Protein 1D3Y (pdb70)

Structure (mmCIF, N/CA/C/O backbone):
data_1D3Y
#
_entry.id   1D3Y
#
_cell.length_a   66.510
_cell.length_b   59.040
_cell.length_c   87.260
_cell.angle_alpha   90.00
_cell.angle_beta   94.05
_cell.angle_gamma   90.00
#
_symmetry.space_group_name_H-M   'P 1 21 1'
#
loop_
_entity.id
_entity.type
_entity.pdbx_description
1 polymer 'DNA TOPOISOMERASE VI A SUBUNIT'
2 non-polymer 'SODIUM ION'
3 non-polymer 'MAGNESIUM ION'
4 water water
#
loop_
_atom_site.group_PDB
_atom_site.id
_atom_site.type_symbol
_atom_site.label_atom_id
_atom_site.label_alt_id
_atom_site.label_comp_id
_atom_site.label_asym_id
_atom_site.label_entity_id
_atom_site.label_seq_id
_atom_site.pdbx_PDB_ins_code
_atom_site.Cartn_x
_atom_site.Cartn_y
_atom_site.Cartn_z
_atom_site.occupancy
_atom_site.B_iso_or_equiv
_atom_site.auth_seq_id
_atom_site.auth_comp_id
_atom_site.auth_asym_id
_atom_site.auth_atom_id
_atom_site.pdbx_PDB_model_num
ATOM 1 N N . GLN A 1 4 ? -20.836 29.266 13.925 1.00 39.09 72 GLN A N 1
ATOM 2 C CA . GLN A 1 4 ? -21.367 28.128 14.725 1.00 38.63 72 GLN A CA 1
ATOM 3 C C . GLN A 1 4 ? -21.762 26.954 13.839 1.00 37.08 72 GLN A C 1
ATOM 4 O O . GLN A 1 4 ? -21.412 25.813 14.143 1.00 37.26 72 GLN A O 1
ATOM 10 N N . ALA A 1 5 ? -22.433 27.221 12.725 1.00 35.02 73 ALA A N 1
ATOM 11 C CA . ALA A 1 5 ? -22.907 26.175 11.831 1.00 33.41 73 ALA A CA 1
ATOM 12 C C . ALA A 1 5 ? -21.780 25.277 11.331 1.00 32.80 73 ALA A C 1
ATOM 13 O O . ALA A 1 5 ? -21.910 24.050 11.351 1.00 31.87 73 ALA A O 1
ATOM 15 N N . LYS A 1 6 ? -20.709 25.891 10.835 1.00 31.12 74 LYS A N 1
ATOM 16 C CA . LYS A 1 6 ? -19.556 25.130 10.358 1.00 29.22 74 LYS A CA 1
ATOM 17 C C . LYS A 1 6 ? -18.875 24.403 11.514 1.00 26.88 74 LYS A C 1
ATOM 18 O O . LYS A 1 6 ? -18.563 23.220 11.412 1.00 25.86 74 LYS A O 1
ATOM 24 N N . ILE A 1 7 ? -18.665 25.083 12.634 1.00 26.15 75 ILE A N 1
ATOM 25 C CA . ILE A 1 7 ? -18.060 24.467 13.808 1.00 27.24 75 ILE A CA 1
ATOM 26 C C . ILE A 1 7 ? -18.886 23.283 14.297 1.00 27.17 75 ILE A C 1
ATOM 27 O O . ILE A 1 7 ? -18.306 22.248 14.631 1.00 27.89 75 ILE A O 1
ATOM 32 N N . PHE A 1 8 ? -20.213 23.364 14.272 1.00 25.93 76 PHE A N 1
ATOM 33 C CA . PHE A 1 8 ? -21.070 22.243 14.637 1.00 25.86 76 PHE A CA 1
ATOM 34 C C . PHE A 1 8 ? -20.920 21.081 13.666 1.00 24.14 76 PHE A C 1
ATOM 35 O O . PHE A 1 8 ? -20.854 19.916 14.085 1.00 24.59 76 PHE A O 1
ATOM 43 N N . ALA A 1 9 ? -20.812 21.341 12.366 1.00 23.85 77 ALA A N 1
ATOM 44 C CA . ALA A 1 9 ? -20.557 20.291 11.385 1.00 22.34 77 ALA A CA 1
ATOM 45 C C . ALA A 1 9 ? -19.183 19.649 11.599 1.00 21.79 77 ALA A C 1
ATOM 46 O O . ALA A 1 9 ? -19.001 18.431 11.495 1.00 20.45 77 ALA A O 1
ATOM 48 N N . GLN A 1 10 ? -18.189 20.482 11.890 1.00 20.14 78 GLN A N 1
ATOM 49 C CA . GLN A 1 10 ? -16.825 20.022 12.126 1.00 21.85 78 GLN A CA 1
ATOM 50 C C . GLN A 1 10 ? -16.715 19.177 13.389 1.00 21.03 78 GLN A C 1
ATOM 51 O O . GLN A 1 10 ? -16.080 18.123 13.392 1.00 19.39 78 GLN A O 1
ATOM 57 N N . THR A 1 11 ? -17.403 19.595 14.450 1.00 20.08 79 THR A N 1
ATOM 58 C CA . THR A 1 11 ? -17.458 18.833 15.693 1.00 19.89 79 THR A CA 1
ATOM 59 C C . THR A 1 11 ? -18.121 17.478 15.476 1.00 18.35 79 THR A C 1
ATOM 60 O O . THR A 1 11 ? -17.660 16.460 15.998 1.00 18.21 79 THR A O 1
ATOM 64 N N . THR A 1 12 ? -19.194 17.439 14.680 1.00 15.64 80 THR A N 1
ATOM 65 C CA . THR A 1 12 ? -19.836 16.161 14.369 1.00 16.67 80 THR A CA 1
ATOM 66 C C . THR A 1 12 ? -18.855 15.233 13.669 1.00 16.46 80 THR A C 1
ATOM 67 O O . THR A 1 12 ? -18.735 14.063 14.017 1.00 17.08 80 THR A O 1
ATOM 71 N N . LYS A 1 13 ? -18.150 15.735 12.658 1.00 16.37 81 LYS A N 1
ATOM 72 C CA . LYS A 1 13 ? -17.172 14.944 11.924 1.00 17.59 81 LYS A CA 1
ATOM 73 C C . LYS A 1 13 ? -16.012 14.500 12.808 1.00 16.56 81 LYS A C 1
ATOM 74 O O . LYS A 1 13 ? -15.572 13.357 12.700 1.00 15.81 81 LYS A O 1
ATOM 80 N N . MET A 1 14 ? -15.549 15.373 13.700 1.00 14.68 82 MET A N 1
ATOM 81 C CA . MET A 1 14 ? -14.439 15.022 14.581 1.00 16.01 82 MET A CA 1
ATOM 82 C C . MET A 1 14 ? -14.820 13.909 15.552 1.00 15.94 82 MET A C 1
ATOM 83 O O . MET A 1 14 ? -13.986 13.071 15.895 1.00 16.99 82 MET A O 1
ATOM 88 N N . LEU A 1 15 ? -16.070 13.897 16.007 1.00 15.43 83 LEU A N 1
ATOM 89 C CA . LEU A 1 15 ? -16.531 12.861 16.927 1.00 17.34 83 LEU A CA 1
ATOM 90 C C . LEU A 1 15 ? -16.786 11.544 16.222 1.00 17.14 83 LEU A C 1
ATOM 91 O O . LEU A 1 15 ? -16.536 10.464 16.772 1.00 16.22 83 LEU A O 1
ATOM 96 N N . GLU A 1 16 ? -17.222 11.642 14.971 1.00 17.81 84 GLU A N 1
ATOM 97 C CA . GLU A 1 16 ? -17.379 10.463 14.120 1.00 19.55 84 GLU A CA 1
ATOM 98 C C . GLU A 1 16 ? -16.005 9.829 13.910 1.00 20.03 84 GLU A C 1
ATOM 99 O O . GLU A 1 16 ? -15.837 8.615 14.033 1.00 18.69 84 GLU A O 1
ATOM 105 N N . PHE A 1 17 ? -14.997 10.669 13.669 1.00 18.21 85 PHE A N 1
ATOM 106 C CA . PHE A 1 17 ? -13.609 10.215 13.563 1.00 18.50 85 PHE A CA 1
ATOM 107 C C . PHE A 1 17 ? -13.142 9.573 14.864 1.00 16.93 85 PHE A C 1
ATOM 108 O O . PHE A 1 17 ? -12.620 8.455 14.870 1.00 17.61 85 PHE A O 1
ATOM 116 N N . ALA A 1 18 ? -13.353 10.253 15.987 1.00 17.09 86 ALA A N 1
ATOM 117 C CA . ALA A 1 18 ? -13.010 9.717 17.301 1.00 17.66 86 ALA A CA 1
ATOM 118 C C . ALA A 1 18 ? -13.622 8.344 17.536 1.00 17.16 86 ALA A C 1
ATOM 119 O O . ALA A 1 18 ? -12.936 7.409 17.951 1.00 16.95 86 ALA A O 1
ATOM 121 N N . LYS A 1 19 ? -14.923 8.190 17.291 1.00 17.30 87 LYS A N 1
ATOM 122 C CA . LYS A 1 19 ? -15.589 6.898 17.425 1.00 18.20 87 LYS A CA 1
ATOM 123 C C . LYS A 1 19 ? -14.875 5.836 16.596 1.00 18.17 87 LYS A C 1
ATOM 124 O O . LYS A 1 19 ? -14.582 4.743 17.083 1.00 18.44 87 LYS A O 1
ATOM 130 N N . GLN A 1 20 ? -14.545 6.144 15.345 1.00 17.88 88 GLN A N 1
ATOM 131 C CA . GLN A 1 20 ? -13.831 5.217 14.479 1.00 17.21 88 GLN A CA 1
ATOM 132 C C . GLN A 1 20 ? -12.435 4.888 14.989 1.00 16.75 88 GLN A C 1
ATOM 133 O O . GLN A 1 20 ? -11.986 3.744 14.850 1.00 16.73 88 GLN A O 1
ATOM 139 N N . LEU A 1 21 ? -11.712 5.859 15.541 1.00 14.82 89 LEU A N 1
ATOM 140 C CA . LEU A 1 21 ? -10.396 5.602 16.117 1.00 14.83 89 LEU A CA 1
ATOM 141 C C . LEU A 1 21 ? -10.502 4.649 17.306 1.00 16.78 89 LEU A C 1
ATOM 142 O O . LEU A 1 21 ? -9.700 3.732 17.499 1.00 15.08 89 LEU A O 1
ATOM 147 N N . LEU A 1 22 ? -11.531 4.888 18.129 1.00 18.53 90 LEU A N 1
ATOM 148 C CA . LEU A 1 22 ? -11.742 4.072 19.321 1.00 20.07 90 LEU A CA 1
ATOM 149 C C . LEU A 1 22 ? -12.178 2.663 18.940 1.00 20.46 90 LEU A C 1
ATOM 150 O O . LEU A 1 22 ? -11.617 1.698 19.467 1.00 20.30 90 LEU A O 1
ATOM 155 N N . GLU A 1 23 ? -13.034 2.529 17.936 1.00 20.17 91 GLU A N 1
ATOM 156 C CA . GLU A 1 23 ? -13.470 1.219 17.463 1.00 23.37 91 GLU A CA 1
ATOM 157 C C . GLU A 1 23 ? -12.369 0.425 16.778 1.00 23.32 91 GLU A C 1
ATOM 158 O O . GLU A 1 23 ? -12.443 -0.810 16.778 1.00 23.66 91 GLU A O 1
ATOM 164 N N . THR A 1 24 ? -11.352 1.073 16.213 1.00 20.61 92 THR A N 1
ATOM 165 C CA . THR A 1 24 ? -10.264 0.375 15.546 1.00 18.63 92 THR A CA 1
ATOM 166 C C . THR A 1 24 ? -8.978 0.379 16.365 1.00 19.76 92 THR A C 1
ATOM 167 O O . THR A 1 24 ? -7.875 0.175 15.844 1.00 19.72 92 THR A O 1
ATOM 171 N N . ASP A 1 25 ? -9.075 0.736 17.639 1.00 18.36 93 ASP A N 1
ATOM 172 C CA . ASP A 1 25 ? -7.926 0.773 18.540 1.00 20.36 93 ASP A CA 1
ATOM 173 C C . ASP A 1 25 ? -6.762 1.564 17.948 1.00 19.28 93 ASP A C 1
ATOM 174 O O . ASP A 1 25 ? -5.620 1.094 17.893 1.00 20.97 93 ASP A O 1
ATOM 179 N N . ASP A 1 26 ? -7.064 2.757 17.459 1.00 16.89 94 ASP A N 1
ATOM 180 C CA . ASP A 1 26 ? -6.098 3.597 16.768 1.00 16.44 94 ASP A CA 1
ATOM 181 C C . ASP A 1 26 ? -6.087 4.981 17.406 1.00 16.52 94 ASP A C 1
ATOM 182 O O . ASP A 1 26 ? -6.846 5.243 18.342 1.00 16.81 94 ASP A O 1
ATOM 187 N N . PHE A 1 27 ? -5.284 5.869 16.848 1.00 16.15 95 PHE A N 1
ATOM 188 C CA . PHE A 1 27 ? -5.160 7.245 17.297 1.00 13.70 95 PHE A CA 1
ATOM 189 C C . PHE A 1 27 ? -4.963 8.158 16.092 1.00 15.30 95 PHE A C 1
ATOM 190 O O . PHE A 1 27 ? -4.726 7.682 14.977 1.00 14.96 95 PHE A O 1
ATOM 198 N N . SER A 1 28 ? -4.992 9.462 16.319 1.00 14.45 96 SER A N 1
ATOM 199 C CA . SER A 1 28 ? -4.653 10.437 15.290 1.00 14.05 96 SER A CA 1
ATOM 200 C C . SER A 1 28 ? -3.841 11.553 15.951 1.00 13.87 96 SER A C 1
ATOM 201 O O . SER A 1 28 ? -4.296 12.041 16.992 1.00 14.31 96 SER A O 1
ATOM 204 N N . THR A 1 29 ? -2.670 11.904 15.419 1.00 13.33 97 THR A N 1
ATOM 205 C CA . THR A 1 29 ? -1.969 13.051 16.008 1.00 14.18 97 THR A CA 1
ATOM 206 C C . THR A 1 29 ? -2.752 14.308 15.615 1.00 14.50 97 THR A C 1
ATOM 207 O O . THR A 1 29 ? -3.627 14.248 14.749 1.00 13.64 97 THR A O 1
ATOM 211 N N . LEU A 1 30 ? -2.441 15.461 16.191 1.00 13.83 98 LEU A N 1
ATOM 212 C CA . LEU A 1 30 ? -3.107 16.708 15.819 1.00 15.28 98 LEU A CA 1
ATOM 213 C C . LEU A 1 30 ? -2.979 17.029 14.334 1.00 13.86 98 LEU A C 1
ATOM 214 O O . LEU A 1 30 ? -3.957 17.441 13.708 1.00 13.59 98 LEU A O 1
ATOM 219 N N . ARG A 1 31 ? -1.790 16.875 13.749 1.00 13.83 99 ARG A N 1
ATOM 220 C CA . ARG A 1 31 ? -1.604 17.165 12.332 1.00 14.31 99 ARG A CA 1
ATOM 221 C C . ARG A 1 31 ? -2.360 16.137 11.489 1.00 14.75 99 ARG A C 1
ATOM 222 O O . ARG A 1 31 ? -2.964 16.486 10.477 1.00 15.02 99 ARG A O 1
ATOM 230 N N . GLU A 1 32 ? -2.370 14.879 11.937 1.00 13.83 100 GLU A N 1
ATOM 231 C CA . GLU A 1 32 ? -3.127 13.851 11.227 1.00 14.13 100 GLU A CA 1
ATOM 232 C C . GLU A 1 32 ? -4.606 14.217 11.177 1.00 13.52 100 GLU A C 1
ATOM 233 O O . GLU A 1 32 ? -5.232 14.126 10.118 1.00 14.17 100 GLU A O 1
ATOM 239 N N . ALA A 1 33 ? -5.164 14.683 12.285 1.00 13.36 101 ALA A N 1
ATOM 240 C CA . ALA A 1 33 ? -6.563 15.095 12.347 1.00 14.35 101 ALA A CA 1
ATOM 241 C C . ALA A 1 33 ? -6.863 16.209 11.346 1.00 14.08 101 ALA A C 1
ATOM 242 O O . ALA A 1 33 ? -7.797 16.126 10.554 1.00 15.27 101 ALA A O 1
ATOM 244 N N . TYR A 1 34 ? -6.030 17.242 11.340 1.00 14.59 102 TYR A N 1
ATOM 245 C CA . TYR A 1 34 ? -6.166 18.339 10.384 1.00 14.82 102 TYR A CA 1
ATOM 246 C C . TYR A 1 34 ? -6.177 17.874 8.937 1.00 13.67 102 TYR A C 1
ATOM 247 O O . TYR A 1 34 ? -6.981 18.354 8.123 1.00 14.10 102 TYR A O 1
ATOM 256 N N . TYR A 1 35 ? -5.237 17.007 8.554 1.00 13.45 103 TYR A N 1
ATOM 257 C CA . TYR A 1 35 ? -5.138 16.555 7.167 1.00 13.97 103 TYR A CA 1
ATOM 258 C C . TYR A 1 35 ? -6.228 15.577 6.772 1.00 15.85 103 TYR A C 1
ATOM 259 O O . TYR A 1 35 ? -6.742 15.606 5.641 1.00 15.48 103 TYR A O 1
ATOM 268 N N . VAL A 1 36 ? -6.693 14.762 7.719 1.00 15.03 104 VAL A N 1
ATOM 269 C CA . VAL A 1 36 ? -7.867 13.926 7.478 1.00 15.91 104 VAL A CA 1
ATOM 270 C C . VAL A 1 36 ? -9.065 14.825 7.174 1.00 16.52 104 VAL A C 1
ATOM 271 O O . VAL A 1 36 ? -9.867 14.518 6.287 1.00 16.04 104 VAL A O 1
ATOM 275 N N . SER A 1 37 ? -9.173 15.975 7.843 1.00 14.86 105 SER A N 1
ATOM 276 C CA . SER A 1 37 ? -10.289 16.890 7.631 1.00 16.74 105 SER A CA 1
ATOM 277 C C . SER A 1 37 ? -10.354 17.508 6.242 1.00 17.11 105 SER A C 1
ATOM 278 O O . SER A 1 37 ? -11.456 17.920 5.853 1.00 16.33 105 SER A O 1
ATOM 281 N N . LYS A 1 38 ? -9.311 17.438 5.416 1.00 17.72 106 LYS A N 1
ATOM 282 C CA . LYS A 1 38 ? -9.329 17.941 4.052 1.00 20.06 106 LYS A CA 1
ATOM 283 C C . LYS A 1 38 ? -10.251 17.125 3.145 1.00 21.02 106 LYS A C 1
ATOM 284 O O . LYS A 1 38 ? -10.589 17.567 2.047 1.00 21.58 106 LYS A O 1
ATOM 290 N N . ASN A 1 39 ? -10.720 15.972 3.592 1.00 19.60 107 ASN A N 1
ATOM 291 C CA . ASN A 1 39 ? -11.751 15.197 2.941 1.00 22.05 107 ASN A CA 1
ATOM 292 C C . ASN A 1 39 ? -13.165 15.603 3.347 1.00 22.10 107 ASN A C 1
ATOM 293 O O . ASN A 1 39 ? -14.107 14.930 2.923 1.00 23.03 107 ASN A O 1
ATOM 298 N N . TRP A 1 40 ? -13.345 16.581 4.230 1.00 21.46 108 TRP A N 1
ATOM 299 C CA . TRP A 1 40 ? -14.678 16.865 4.759 1.00 25.06 108 TRP A CA 1
ATOM 300 C C . TRP A 1 40 ? -15.473 17.920 4.008 1.00 25.15 108 TRP A C 1
ATOM 301 O O . TRP A 1 40 ? -16.440 18.459 4.555 1.00 24.37 108 TRP A O 1
ATOM 312 N N . GLY A 1 41 ? -15.146 18.164 2.743 1.00 26.34 109 GLY A N 1
ATOM 313 C CA . GLY A 1 41 ? -15.910 19.103 1.926 1.00 27.46 109 GLY A CA 1
ATOM 314 C C . GLY A 1 41 ? -15.950 20.464 2.606 1.00 28.73 109 GLY A C 1
ATOM 315 O O . GLY A 1 41 ? -14.910 21.012 2.975 1.00 29.11 109 GLY A O 1
ATOM 316 N N . GLU A 1 42 ? -17.156 20.955 2.878 1.00 29.12 110 GLU A N 1
ATOM 317 C CA . GLU A 1 42 ? -17.338 22.263 3.486 1.00 30.21 110 GLU A CA 1
ATOM 318 C C . GLU A 1 42 ? -16.977 22.338 4.957 1.00 29.07 110 GLU A C 1
ATOM 319 O O . GLU A 1 42 ? -16.787 23.442 5.477 1.00 30.73 110 GLU A O 1
ATOM 325 N N . ALA A 1 43 ? -16.820 21.208 5.632 1.00 27.32 111 ALA A N 1
ATOM 326 C CA . ALA A 1 43 ? -16.406 21.159 7.021 1.00 25.18 111 ALA A CA 1
ATOM 327 C C . ALA A 1 43 ? -14.904 20.943 7.199 1.00 24.66 111 ALA A C 1
ATOM 328 O O . ALA A 1 43 ? -14.460 20.655 8.315 1.00 22.67 111 ALA A O 1
ATOM 330 N N . ARG A 1 44 ? -14.101 21.087 6.142 1.00 23.63 112 ARG A N 1
ATOM 331 C CA . ARG A 1 44 ? -12.656 20.906 6.305 1.00 23.80 112 ARG A CA 1
ATOM 332 C C . ARG A 1 44 ? -12.098 22.053 7.142 1.00 22.27 112 ARG A C 1
ATOM 333 O O . ARG A 1 44 ? -12.690 23.138 7.157 1.00 20.58 112 ARG A O 1
ATOM 341 N N . PHE A 1 45 ? -11.021 21.808 7.888 1.00 19.65 113 PHE A N 1
ATOM 342 C CA . PHE A 1 45 ? -10.463 22.909 8.675 1.00 21.08 113 PHE A CA 1
ATOM 343 C C . PHE A 1 45 ? -9.674 23.847 7.766 1.00 22.06 113 PHE A C 1
ATOM 344 O O . PHE A 1 45 ? -9.046 23.393 6.814 1.00 20.87 113 PHE A O 1
ATOM 352 N N . ASP A 1 46 ? -9.755 25.148 8.044 1.00 22.09 114 ASP A N 1
ATOM 353 C CA . ASP A 1 46 ? -9.036 26.134 7.244 1.00 23.08 114 ASP A CA 1
ATOM 354 C C . ASP A 1 46 ? -7.536 26.084 7.545 1.00 22.66 114 ASP A C 1
ATOM 355 O O . ASP A 1 46 ? -6.728 26.404 6.675 1.00 21.36 114 ASP A O 1
ATOM 360 N N . ASP A 1 47 ? -7.174 25.808 8.795 1.00 20.53 115 ASP A N 1
ATOM 361 C CA . ASP A 1 47 ? -5.769 25.741 9.194 1.00 19.68 115 ASP A CA 1
ATOM 362 C C . ASP A 1 47 ? -5.607 24.872 10.441 1.00 18.05 115 ASP A C 1
ATOM 363 O O . ASP A 1 47 ? -6.596 24.419 11.018 1.00 15.20 115 ASP A O 1
ATOM 368 N N . GLN A 1 48 ? -4.363 24.546 10.783 1.00 17.85 116 GLN A N 1
ATOM 369 C CA . GLN A 1 48 ? -4.061 23.652 11.889 1.00 18.22 116 GLN A CA 1
ATOM 370 C C . GLN A 1 48 ? -4.654 24.142 13.206 1.00 19.62 116 GLN A C 1
ATOM 371 O O . GLN A 1 48 ? -5.197 23.345 13.979 1.00 17.08 116 GLN A O 1
ATOM 377 N N . GLN A 1 49 ? -4.535 25.448 13.454 1.00 19.26 117 GLN A N 1
ATOM 378 C CA . GLN A 1 49 ? -5.088 26.032 14.671 1.00 19.85 117 GLN A CA 1
ATOM 379 C C . GLN A 1 49 ? -6.589 25.804 14.769 1.00 19.04 117 GLN A C 1
ATOM 380 O O . GLN A 1 49 ? -7.074 25.506 15.867 1.00 18.62 117 GLN A O 1
ATOM 386 N N . ALA A 1 50 ? -7.339 25.905 13.672 1.00 18.73 118 ALA A N 1
ATOM 387 C CA . ALA A 1 50 ? -8.780 25.680 13.723 1.00 19.61 118 ALA A CA 1
ATOM 388 C C . ALA A 1 50 ? -9.120 24.254 14.149 1.00 21.08 118 ALA A C 1
ATOM 389 O O . ALA A 1 50 ? -10.099 24.038 14.871 1.00 19.44 118 ALA A O 1
ATOM 391 N N . SER A 1 51 ? -8.370 23.291 13.611 1.00 19.67 119 SER A N 1
ATOM 392 C CA . SER A 1 51 ? -8.546 21.883 13.939 1.00 18.16 119 SER A CA 1
ATOM 393 C C . SER A 1 51 ? -8.213 21.654 15.410 1.00 18.85 119 SER A C 1
ATOM 394 O O . SER A 1 51 ? -9.010 21.064 16.142 1.00 18.15 119 SER A O 1
ATOM 397 N N . ASN A 1 52 ? -7.078 22.186 15.864 1.00 18.69 120 ASN A N 1
ATOM 398 C CA . ASN A 1 52 ? -6.671 22.070 17.261 1.00 19.67 120 ASN A CA 1
ATOM 399 C C . ASN A 1 52 ? -7.735 22.646 18.198 1.00 20.84 120 ASN A C 1
ATOM 400 O O . ASN A 1 52 ? -8.133 22.012 19.183 1.00 21.07 120 ASN A O 1
ATOM 405 N N . ASN A 1 53 ? -8.302 23.793 17.851 1.00 20.64 121 ASN A N 1
ATOM 406 C CA . ASN A 1 53 ? -9.338 24.439 18.654 1.00 22.00 121 ASN A CA 1
ATOM 407 C C . ASN A 1 53 ? -10.571 23.575 18.878 1.00 21.35 121 ASN A C 1
ATOM 408 O O . ASN A 1 53 ? -11.129 23.554 19.989 1.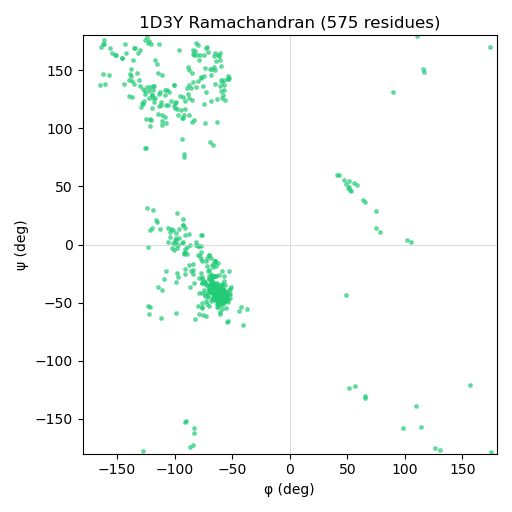00 21.12 121 ASN A O 1
ATOM 413 N N . VAL A 1 54 ? -10.999 22.814 17.873 1.00 20.27 122 VAL A N 1
ATOM 414 C CA . VAL A 1 54 ? -12.139 21.910 18.031 1.00 19.37 122 VAL A CA 1
ATOM 415 C C . VAL A 1 54 ? -11.769 20.772 18.972 1.00 19.82 122 VAL A C 1
ATOM 416 O O . VAL A 1 54 ? -12.602 20.346 19.772 1.00 19.32 122 VAL A O 1
ATOM 420 N N . ILE A 1 55 ? -10.552 20.242 18.855 1.00 18.65 123 ILE A N 1
ATOM 421 C CA . ILE A 1 55 ? -10.113 19.166 19.748 1.00 17.88 123 ILE A CA 1
ATOM 422 C C . ILE A 1 55 ? -10.055 19.660 21.187 1.00 17.87 123 ILE A C 1
ATOM 423 O O . ILE A 1 55 ? -10.597 19.031 22.099 1.00 17.26 123 ILE A O 1
ATOM 428 N N . GLU A 1 56 ? -9.453 20.818 21.426 1.00 18.24 124 GLU A N 1
ATOM 429 C CA . GLU A 1 56 ? -9.405 21.405 22.762 1.00 20.77 124 GLU A CA 1
ATOM 430 C C . GLU A 1 56 ? -10.795 21.635 23.351 1.00 20.03 124 GLU A C 1
ATOM 431 O O . GLU A 1 56 ? -11.031 21.433 24.545 1.00 20.08 124 GLU A O 1
ATOM 437 N N . ASP A 1 57 ? -11.709 22.145 22.533 1.00 19.48 125 ASP A N 1
ATOM 438 C CA . ASP A 1 57 ? -13.073 22.443 22.952 1.00 19.82 125 ASP A CA 1
ATOM 439 C C . ASP A 1 57 ? -13.862 21.181 23.272 1.00 19.57 125 ASP A C 1
ATOM 440 O O . ASP A 1 57 ? -14.641 21.152 24.227 1.00 19.60 125 ASP A O 1
ATOM 445 N N . LEU A 1 58 ? -13.667 20.128 22.485 1.00 18.07 126 LEU A N 1
ATOM 446 C CA . LEU A 1 58 ? -14.277 18.832 22.753 1.00 17.80 126 LEU A CA 1
ATOM 447 C C . LEU A 1 58 ? -13.808 18.290 24.102 1.00 17.52 126 LEU A C 1
ATOM 448 O O . LEU A 1 58 ? -14.602 17.830 24.919 1.00 15.28 126 LEU A O 1
ATOM 453 N N . GLU A 1 59 ? -12.493 18.345 24.338 1.00 17.02 127 GLU A N 1
ATOM 454 C CA . GLU A 1 59 ? -11.927 17.935 25.615 1.00 18.08 127 GLU A CA 1
ATOM 455 C C . GLU A 1 59 ? -12.563 18.687 26.785 1.00 19.07 127 GLU A C 1
ATOM 456 O O . GLU A 1 59 ? -12.930 18.084 27.796 1.00 18.22 127 GLU A O 1
ATOM 462 N N . ALA A 1 60 ? -12.654 20.010 26.679 1.00 18.48 128 ALA A N 1
ATOM 463 C CA . ALA A 1 60 ? -13.230 20.823 27.744 1.00 19.65 128 ALA A CA 1
ATOM 464 C C . ALA A 1 60 ? -14.739 20.661 27.882 1.00 19.37 128 ALA A C 1
ATOM 465 O O . ALA A 1 60 ? -15.240 20.605 29.005 1.00 20.63 128 ALA A O 1
ATOM 467 N N . ALA A 1 61 ? -15.483 20.641 26.786 1.00 19.31 129 ALA A N 1
ATOM 468 C CA . ALA A 1 61 ? -16.938 20.537 26.846 1.00 19.32 129 ALA A CA 1
ATOM 469 C C . ALA A 1 61 ? -17.382 19.192 27.411 1.00 18.69 129 ALA A C 1
ATOM 470 O O . ALA A 1 61 ? -18.280 19.133 28.251 1.00 17.98 129 ALA A O 1
ATOM 472 N N . LEU A 1 62 ? -16.758 18.109 26.967 1.00 19.54 130 LEU A N 1
ATOM 473 C CA . LEU A 1 62 ? -17.098 16.765 27.394 1.00 19.60 130 LEU A CA 1
ATOM 474 C C . LEU A 1 62 ? -16.421 16.372 28.703 1.00 20.40 130 LEU A C 1
ATOM 475 O O . LEU A 1 62 ? -16.757 15.320 29.246 1.00 21.69 130 LEU A O 1
ATOM 480 N N . GLY A 1 63 ? -15.390 17.093 29.123 1.00 20.03 131 GLY A N 1
ATOM 481 C CA . GLY A 1 63 ? -14.627 16.764 30.313 1.00 21.91 131 GLY A CA 1
ATOM 482 C C . GLY A 1 63 ? -13.866 15.447 30.193 1.00 23.42 131 GLY A C 1
ATOM 483 O O . GLY A 1 63 ? -13.761 14.668 31.144 1.00 21.46 131 GLY A O 1
ATOM 484 N N . VAL A 1 64 ? -13.356 15.155 29.002 1.00 23.19 132 VAL A N 1
ATOM 485 C CA . VAL A 1 64 ? -12.619 13.942 28.688 1.00 23.92 132 VAL A CA 1
ATOM 486 C C . VAL A 1 64 ? -11.271 14.323 28.076 1.00 22.89 132 VAL A C 1
ATOM 487 O O . VAL A 1 64 ? -11.238 15.146 27.155 1.00 22.29 132 VAL A O 1
ATOM 491 N N . LEU A 1 65 ? -10.176 13.727 28.544 1.00 22.69 133 LEU A N 1
ATOM 492 C CA . LEU A 1 65 ? -8.878 14.073 27.961 1.00 20.69 133 LEU A CA 1
ATOM 493 C C . LEU A 1 65 ? -8.883 13.830 26.457 1.00 18.49 133 LEU A C 1
ATOM 494 O O . LEU A 1 65 ? -9.410 12.838 25.977 1.00 16.52 133 LEU A O 1
ATOM 499 N N . ARG A 1 66 ? -8.237 14.703 25.714 1.00 17.40 134 ARG A N 1
ATOM 500 C CA . ARG A 1 66 ? -7.941 14.610 24.298 1.00 18.32 134 ARG A CA 1
ATOM 501 C C . ARG A 1 66 ? -7.607 13.203 23.820 1.00 18.07 134 ARG A C 1
ATOM 502 O O . ARG A 1 66 ? -8.149 12.627 22.879 1.00 17.12 134 ARG A O 1
ATOM 510 N N . GLU A 1 67 ? -6.598 12.629 24.489 1.00 16.38 135 GLU A N 1
ATOM 511 C CA . GLU A 1 67 ? -6.054 11.326 24.167 1.00 17.82 135 GLU A CA 1
ATOM 512 C C . GLU A 1 67 ? -7.050 10.202 24.383 1.00 18.31 135 GLU A C 1
ATOM 513 O O . GLU A 1 67 ? -7.031 9.215 23.645 1.00 17.96 135 GLU A O 1
ATOM 519 N N . HIS A 1 68 ? -8.004 10.390 25.296 1.00 18.23 136 HIS A N 1
ATOM 520 C CA . HIS A 1 68 ? -9.062 9.412 25.505 1.00 19.58 136 HIS A CA 1
ATOM 521 C C . HIS A 1 68 ? -10.118 9.468 24.413 1.00 18.84 136 HIS A C 1
ATOM 522 O O . HIS A 1 68 ? -10.875 8.514 24.227 1.00 17.90 136 HIS A O 1
ATOM 529 N N . LEU A 1 69 ? -10.138 10.522 23.597 1.00 19.34 137 LEU A N 1
ATOM 530 C CA . LEU A 1 69 ? -10.961 10.568 22.388 1.00 18.59 137 LEU A CA 1
ATOM 531 C C . LEU A 1 69 ? -10.159 10.062 21.190 1.00 20.14 137 LEU A C 1
ATOM 532 O O . LEU A 1 69 ? -10.674 9.930 20.074 1.00 20.88 137 LEU A O 1
ATOM 537 N N . GLY A 1 70 ? -8.862 9.833 21.406 1.00 17.95 138 GLY A N 1
ATOM 538 C CA . GLY A 1 70 ? -7.980 9.330 20.375 1.00 18.03 138 GLY A CA 1
ATOM 539 C C . GLY A 1 70 ? -7.084 10.369 19.721 1.00 16.86 138 GLY A C 1
ATOM 540 O O . GLY A 1 70 ? -6.318 10.007 18.831 1.00 16.13 138 GLY A O 1
ATOM 541 N N . PHE A 1 71 ? -7.101 11.612 20.169 1.00 16.20 139 PHE A N 1
ATOM 542 C CA . PHE A 1 71 ? -6.285 12.682 19.614 1.00 15.15 139 PHE A CA 1
ATOM 543 C C . PHE A 1 71 ? -5.016 12.901 20.429 1.00 16.27 139 PHE A C 1
ATOM 544 O O . PHE A 1 71 ? -5.088 13.144 21.634 1.00 15.67 139 PHE A O 1
ATOM 552 N N . ILE A 1 72 ? -3.855 12.669 19.820 1.00 14.67 140 ILE A N 1
ATOM 553 C CA . ILE A 1 72 ? -2.601 12.705 20.578 1.00 15.31 140 ILE A CA 1
ATOM 554 C C . ILE A 1 72 ? -1.679 13.825 20.127 1.00 13.68 140 ILE A C 1
ATOM 555 O O . ILE A 1 72 ? -1.714 14.289 18.993 1.00 14.57 140 ILE A O 1
ATOM 560 N N . PRO A 1 73 ? -0.799 14.271 21.022 1.00 15.10 141 PRO A N 1
ATOM 561 C CA . PRO A 1 73 ? 0.133 15.340 20.743 1.00 16.50 141 PRO A CA 1
ATOM 562 C C . PRO A 1 73 ? 1.146 15.003 19.660 1.00 15.80 141 PRO A C 1
ATOM 563 O O . PRO A 1 73 ? 1.448 13.840 19.394 1.00 16.23 141 PRO A O 1
ATOM 567 N N . GLU A 1 74 ? 1.705 16.038 19.046 1.00 15.77 142 GLU A N 1
ATOM 568 C CA . GLU A 1 74 ? 2.786 15.885 18.075 1.00 17.50 142 GLU A CA 1
ATOM 569 C C . GLU A 1 74 ? 4.128 15.659 18.781 1.00 19.37 142 GLU A C 1
ATOM 570 O O . GLU A 1 74 ? 4.989 14.915 18.282 1.00 21.49 142 GLU A O 1
ATOM 576 N N . GLU A 1 75 ? 4.299 16.171 19.992 1.00 17.25 143 GLU A N 1
ATOM 577 C CA . GLU A 1 75 ? 5.539 15.981 20.741 1.00 18.40 143 GLU A CA 1
ATOM 578 C C . GLU A 1 75 ? 5.592 14.666 21.504 1.00 18.45 143 GLU A C 1
ATOM 579 O O . GLU A 1 75 ? 4.589 14.232 22.081 1.00 17.66 143 GLU A O 1
ATOM 585 N N . ASP A 1 76 ? 6.756 14.016 21.499 1.00 18.37 144 ASP A N 1
ATOM 586 C CA . ASP A 1 76 ? 6.933 12.806 22.304 1.00 18.72 144 ASP A CA 1
ATOM 587 C C . ASP A 1 76 ? 7.243 13.254 23.738 1.00 17.72 144 ASP A C 1
ATOM 588 O O . ASP A 1 76 ? 7.381 14.451 23.994 1.00 17.85 144 ASP A O 1
ATOM 593 N N . GLY A 1 77 ? 7.308 12.294 24.641 1.00 16.92 145 GLY A N 1
ATOM 594 C CA . GLY A 1 77 ? 7.625 12.582 26.030 1.00 18.25 145 GLY A CA 1
ATOM 595 C C . GLY A 1 77 ? 9.153 12.585 26.181 1.00 17.71 145 GLY A C 1
ATOM 596 O O . GLY A 1 77 ? 9.893 12.447 25.213 1.00 17.43 145 GLY A O 1
ATOM 597 N N . SER A 1 78 ? 9.585 12.711 27.425 1.00 17.80 146 SER A N 1
ATOM 598 C CA . SER A 1 78 ? 11.007 12.765 27.761 1.00 16.56 146 SER A CA 1
ATOM 599 C C . SER A 1 78 ? 11.582 11.385 28.040 1.00 15.75 146 SER A C 1
ATOM 600 O O . SER A 1 78 ? 11.143 10.399 27.440 1.00 15.78 146 SER A O 1
ATOM 603 N N . SER A 1 79 ? 12.612 11.289 28.868 1.00 14.57 147 SER A N 1
ATOM 604 C CA . SER A 1 79 ? 13.257 10.013 29.161 1.00 15.02 147 SER A CA 1
ATOM 605 C C . SER A 1 79 ? 13.070 9.610 30.618 1.00 14.73 147 SER A C 1
ATOM 606 O O . SER A 1 79 ? 12.883 10.433 31.510 1.00 13.35 147 SER A O 1
ATOM 609 N N . VAL A 1 80 ? 12.991 8.297 30.848 1.00 14.44 148 VAL A N 1
ATOM 610 C CA . VAL A 1 80 ? 12.730 7.731 32.154 1.00 15.29 148 VAL A CA 1
ATOM 611 C C . VAL A 1 80 ? 13.650 6.540 32.409 1.00 14.24 148 VAL A C 1
ATOM 612 O O . VAL A 1 80 ? 13.861 5.701 31.531 1.00 14.67 148 VAL A O 1
ATOM 616 N N . VAL A 1 81 ? 14.120 6.442 33.642 1.00 13.61 149 VAL A N 1
ATOM 617 C CA . VAL A 1 81 ? 14.850 5.306 34.156 1.00 13.58 149 VAL A CA 1
ATOM 618 C C . VAL A 1 81 ? 14.458 5.151 35.636 1.00 14.69 149 VAL A C 1
ATOM 619 O O . VAL A 1 81 ? 14.016 6.129 36.245 1.00 13.81 149 VAL A O 1
ATOM 623 N N . GLY A 1 82 ? 14.693 3.966 36.187 1.00 15.57 150 GLY A N 1
ATOM 624 C CA . GLY A 1 82 ? 14.464 3.768 37.620 1.00 16.51 150 GLY A CA 1
ATOM 625 C C . GLY A 1 82 ? 13.624 2.524 37.873 1.00 16.87 150 GLY A C 1
ATOM 626 O O . GLY A 1 82 ? 13.236 1.835 36.930 1.00 16.28 150 GLY A O 1
ATOM 627 N N . PRO A 1 83 ? 13.284 2.276 39.131 1.00 17.03 151 PRO A N 1
ATOM 628 C CA . PRO A 1 83 ? 12.468 1.150 39.534 1.00 18.04 151 PRO A CA 1
ATOM 629 C C . PRO A 1 83 ? 11.040 1.261 39.017 1.00 18.26 151 PRO A C 1
ATOM 630 O O . PRO A 1 83 ? 10.142 1.776 39.685 1.00 18.21 151 PRO A O 1
ATOM 634 N N . LEU A 1 84 ? 10.826 0.805 37.792 1.00 17.86 152 LEU A N 1
ATOM 635 C CA . LEU A 1 84 ? 9.535 0.887 37.126 1.00 18.26 152 LEU A CA 1
ATOM 636 C C . LEU A 1 84 ? 9.492 -0.119 35.976 1.00 18.37 152 LEU A C 1
ATOM 637 O O . LEU A 1 84 ? 10.469 -0.250 35.240 1.00 17.93 152 LEU A O 1
ATOM 642 N N . LYS A 1 85 ? 8.361 -0.791 35.839 1.00 19.01 153 LYS A N 1
ATOM 643 C CA . LYS A 1 85 ? 8.162 -1.700 34.709 1.00 19.68 153 LYS A CA 1
ATOM 644 C C . LYS A 1 85 ? 6.991 -1.154 33.891 1.00 18.36 153 LYS A C 1
ATOM 645 O O . LYS A 1 85 ? 5.955 -0.859 34.489 1.00 19.06 153 LYS A O 1
ATOM 651 N N . ILE A 1 86 ? 7.198 -0.958 32.604 1.00 17.55 154 ILE A N 1
ATOM 652 C CA . ILE A 1 86 ? 6.134 -0.495 31.719 1.00 18.91 154 ILE A CA 1
ATOM 653 C C . ILE A 1 86 ? 5.608 -1.711 30.969 1.00 20.29 154 ILE A C 1
ATOM 654 O O . ILE A 1 86 ? 6.384 -2.465 30.374 1.00 21.69 154 ILE A O 1
ATOM 659 N N . ILE A 1 87 ? 4.322 -2.012 31.152 1.00 20.22 155 ILE A N 1
ATOM 660 C CA . ILE A 1 87 ? 3.756 -3.247 30.618 1.00 20.13 155 ILE A CA 1
ATOM 661 C C . ILE A 1 87 ? 2.652 -2.994 29.598 1.00 19.94 155 ILE A C 1
ATOM 662 O O . ILE A 1 87 ? 1.780 -2.141 29.780 1.00 19.01 155 ILE A O 1
ATOM 667 N N . GLU A 1 88 ? 2.693 -3.759 28.506 1.00 20.07 156 GLU A N 1
ATOM 668 C CA . GLU A 1 88 ? 1.680 -3.661 27.466 1.00 22.79 156 GLU A CA 1
ATOM 669 C C . GLU A 1 88 ? 1.225 -5.053 27.020 1.00 25.38 156 GLU A C 1
ATOM 670 O O . GLU A 1 88 ? 2.036 -5.967 26.880 1.00 22.68 156 GLU A O 1
ATOM 676 N N . GLU A 1 89 ? -0.080 -5.198 26.830 1.00 28.53 157 GLU A N 1
ATOM 677 C CA . GLU A 1 89 ? -0.639 -6.455 26.340 1.00 34.18 157 GLU A CA 1
ATOM 678 C C . GLU A 1 89 ? -0.766 -6.343 24.823 1.00 36.41 157 GLU A C 1
ATOM 679 O O . GLU A 1 89 ? -1.416 -5.414 24.336 1.00 37.21 157 GLU A O 1
ATOM 685 N N . THR A 1 90 ? -0.020 -7.173 24.100 1.00 37.48 158 THR A N 1
ATOM 686 C CA . THR A 1 90 ? -0.009 -7.124 22.645 1.00 39.80 158 THR A CA 1
ATOM 687 C C . THR A 1 90 ? -0.449 -8.455 22.040 1.00 41.19 158 THR A C 1
ATOM 688 O O . THR A 1 90 ? -0.441 -9.489 22.708 1.00 40.06 158 THR A O 1
ATOM 692 N N . PRO A 1 91 ? -0.629 -8.489 20.721 1.00 43.09 159 PRO A N 1
ATOM 693 C CA . PRO A 1 91 ? -0.960 -9.691 19.985 1.00 44.86 159 PRO A CA 1
ATOM 694 C C . PRO A 1 91 ? 0.053 -10.815 20.125 1.00 46.75 159 PRO A C 1
ATOM 695 O O . PRO A 1 91 ? -0.298 -11.998 20.156 1.00 46.62 159 PRO A O 1
ATOM 699 N N . GLU A 1 92 ? 1.335 -10.472 20.232 1.00 48.51 160 GLU A N 1
ATOM 700 C CA . GLU A 1 92 ? 2.410 -11.432 20.396 1.00 50.03 160 GLU A CA 1
ATOM 701 C C . GLU A 1 92 ? 2.739 -11.729 21.856 1.00 49.57 160 GLU A C 1
ATOM 702 O O . GLU A 1 92 ? 3.792 -12.316 22.133 1.00 50.63 160 GLU A O 1
ATOM 708 N N . GLY A 1 93 ? 1.877 -11.345 22.790 1.00 47.43 161 GLY A N 1
ATOM 709 C CA . GLY A 1 93 ? 2.095 -11.622 24.199 1.00 44.89 161 GLY A CA 1
ATOM 710 C C . GLY A 1 93 ? 2.396 -10.359 24.998 1.00 42.58 161 GLY A C 1
ATOM 711 O O . GLY A 1 93 ? 2.452 -9.255 24.460 1.00 42.54 161 GLY A O 1
ATOM 712 N N . GLU A 1 94 ? 2.592 -10.538 26.299 1.00 39.57 162 GLU A N 1
ATOM 713 C CA . GLU A 1 94 ? 2.891 -9.426 27.190 1.00 36.26 162 GLU A CA 1
ATOM 714 C C . GLU A 1 94 ? 4.306 -8.887 26.996 1.00 32.90 162 GLU A C 1
ATOM 715 O O . GLU A 1 94 ? 5.288 -9.626 26.992 1.00 31.27 162 GLU A O 1
ATOM 721 N N . LEU A 1 95 ? 4.402 -7.571 26.866 1.00 29.76 163 LEU A N 1
ATOM 722 C CA . LEU A 1 95 ? 5.688 -6.891 26.735 1.00 26.63 163 LEU A CA 1
ATOM 723 C C . LEU A 1 95 ? 6.014 -6.206 28.060 1.00 24.10 163 LEU A C 1
ATOM 724 O O . LEU A 1 95 ? 5.158 -5.515 28.609 1.00 21.67 163 LEU A O 1
ATOM 729 N N . VAL A 1 96 ? 7.224 -6.394 28.570 1.00 22.94 164 VAL A N 1
ATOM 730 C CA . VAL A 1 96 ? 7.641 -5.733 29.808 1.00 22.10 164 VAL A CA 1
ATOM 731 C C . VAL A 1 96 ? 8.898 -4.913 29.526 1.00 20.07 164 VAL A C 1
ATOM 732 O O . VAL A 1 96 ? 9.852 -5.442 28.957 1.00 19.72 164 VAL A O 1
ATOM 736 N N . VAL A 1 97 ? 8.878 -3.629 29.851 1.00 19.05 165 VAL A N 1
ATOM 737 C CA . VAL A 1 97 ? 10.079 -2.804 29.735 1.00 18.28 165 VAL A CA 1
ATOM 738 C C . VAL A 1 97 ? 10.506 -2.468 31.171 1.00 17.36 165 VAL A C 1
ATOM 739 O O . VAL A 1 97 ? 9.769 -1.782 31.881 1.00 16.46 165 VAL A O 1
ATOM 743 N N . ASP A 1 98 ? 11.631 -3.027 31.577 1.00 16.15 166 ASP A N 1
ATOM 744 C CA . ASP A 1 98 ? 12.128 -2.819 32.938 1.00 16.86 166 ASP A CA 1
ATOM 745 C C . ASP A 1 98 ? 13.061 -1.623 32.937 1.00 14.94 166 ASP A C 1
ATOM 746 O O . ASP A 1 98 ? 14.173 -1.729 32.425 1.00 16.03 166 ASP A O 1
ATOM 751 N N . CYS A 1 99 ? 12.681 -0.510 33.557 1.00 15.64 167 CYS A N 1
ATOM 752 C CA . CYS A 1 99 ? 13.491 0.704 33.500 1.00 16.58 167 CYS A CA 1
ATOM 753 C C . CYS A 1 99 ? 14.716 0.731 34.402 1.00 17.65 167 CYS A C 1
ATOM 754 O O . CYS A 1 99 ? 15.443 1.738 34.415 1.00 16.70 167 CYS A O 1
ATOM 757 N N . THR A 1 100 ? 15.069 -0.380 35.038 1.00 16.31 168 THR A N 1
ATOM 758 C CA . THR A 1 100 ? 16.320 -0.546 35.738 1.00 17.28 168 THR A CA 1
ATOM 759 C C . THR A 1 100 ? 17.325 -1.281 34.842 1.00 17.42 168 THR A C 1
ATOM 760 O O . THR A 1 100 ? 18.456 -1.505 35.271 1.00 18.44 168 THR A O 1
ATOM 764 N N . LYS A 1 101 ? 16.928 -1.694 33.636 1.00 16.61 169 LYS A N 1
ATOM 765 C CA . LYS A 1 101 ? 17.825 -2.471 32.787 1.00 18.18 169 LYS A CA 1
ATOM 766 C C . LYS A 1 101 ? 18.151 -1.798 31.459 1.00 17.72 169 LYS A C 1
ATOM 767 O O . LYS A 1 101 ? 18.477 -2.476 30.478 1.00 17.19 169 LYS A O 1
ATOM 773 N N . LEU A 1 102 ? 18.148 -0.474 31.438 1.00 17.08 170 LEU A N 1
ATOM 774 C CA . LEU A 1 102 ? 18.373 0.298 30.221 1.00 16.38 170 LEU A CA 1
ATOM 775 C C . LEU A 1 102 ? 19.774 0.856 30.067 1.00 17.28 170 LEU A C 1
ATOM 776 O O . LEU A 1 102 ? 20.124 1.405 29.011 1.00 16.34 170 LEU A O 1
ATOM 781 N N . GLY A 1 103 ? 20.617 0.687 31.076 1.00 17.20 171 GLY A N 1
ATOM 782 C CA . GLY A 1 103 ? 22.031 1.040 30.987 1.00 17.07 171 GLY A CA 1
ATOM 783 C C . GLY A 1 103 ? 22.295 2.525 30.813 1.00 16.29 171 GLY A C 1
ATOM 784 O O . GLY A 1 103 ? 21.748 3.365 31.529 1.00 15.17 171 GLY A O 1
ATOM 785 N N . THR A 1 104 ? 23.132 2.858 29.830 1.00 15.29 172 THR A N 1
ATOM 786 C CA . THR A 1 104 ? 23.464 4.249 29.544 1.00 16.28 172 THR A CA 1
ATOM 787 C C . THR A 1 104 ? 22.251 5.023 29.035 1.00 16.08 172 THR A C 1
ATOM 788 O O . THR A 1 104 ? 22.133 6.222 29.270 1.00 14.14 172 THR A O 1
ATOM 792 N N . GLY A 1 105 ? 21.361 4.353 28.309 1.00 16.25 173 GLY A N 1
ATOM 793 C CA . GLY A 1 105 ? 20.157 4.922 27.756 1.00 14.46 173 GLY A CA 1
ATOM 794 C C . GLY A 1 105 ? 18.989 4.973 28.730 1.00 15.26 173 GLY A C 1
ATOM 795 O O . GLY A 1 105 ? 19.143 4.930 29.947 1.00 14.47 173 GLY A O 1
ATOM 796 N N . ALA A 1 106 ? 17.789 5.142 28.177 1.00 14.27 174 ALA A N 1
ATOM 797 C CA . ALA A 1 106 ? 16.570 5.304 28.951 1.00 13.62 174 ALA A CA 1
ATOM 798 C C . ALA A 1 106 ? 15.355 5.021 28.063 1.00 15.14 174 ALA A C 1
ATOM 799 O O . ALA A 1 106 ? 15.525 4.764 26.873 1.00 13.22 174 ALA A O 1
ATOM 801 N N . TYR A 1 107 ? 14.180 4.980 28.685 1.00 15.27 175 TYR A N 1
ATOM 802 C CA . TYR A 1 107 ? 12.942 4.754 27.941 1.00 16.06 175 TYR A CA 1
ATOM 803 C C . TYR A 1 107 ? 12.433 6.102 27.421 1.00 15.71 175 TYR A C 1
ATOM 804 O O . TYR A 1 107 ? 12.367 7.068 28.183 1.00 14.11 175 TYR A O 1
ATOM 813 N N . ASN A 1 108 ? 12.032 6.116 26.155 1.00 14.07 176 ASN A N 1
ATOM 814 C CA . ASN A 1 108 ? 11.488 7.350 25.587 1.00 15.34 176 ASN A CA 1
ATOM 815 C C . ASN A 1 108 ? 9.969 7.333 25.750 1.00 15.47 176 ASN A C 1
ATOM 816 O O . ASN A 1 108 ? 9.304 6.583 25.035 1.00 14.77 176 ASN A O 1
ATOM 821 N N . ILE A 1 109 ? 9.445 8.165 26.635 1.00 14.72 177 ILE A N 1
ATOM 822 C CA . ILE A 1 109 ? 8.004 8.286 26.809 1.00 16.24 177 ILE A CA 1
ATOM 823 C C . ILE A 1 109 ? 7.369 8.642 25.464 1.00 16.38 177 ILE A C 1
ATOM 824 O O . ILE A 1 109 ? 7.788 9.604 24.817 1.00 16.18 177 ILE A O 1
ATOM 829 N N . PRO A 1 110 ? 6.415 7.834 25.020 1.00 15.94 178 PRO A N 1
ATOM 830 C CA . PRO A 1 110 ? 5.722 8.061 23.769 1.00 16.59 178 PRO A CA 1
ATOM 831 C C . PRO A 1 110 ? 4.727 9.205 23.847 1.00 17.35 178 PRO A C 1
ATOM 832 O O . PRO A 1 110 ? 4.231 9.564 24.922 1.00 15.72 178 PRO A O 1
ATOM 836 N N . ASN A 1 111 ? 4.312 9.692 22.677 1.00 16.79 179 ASN A N 1
ATOM 837 C CA . ASN A 1 111 ? 3.338 10.758 22.544 1.00 17.50 179 ASN A CA 1
ATOM 838 C C . ASN A 1 111 ? 2.041 10.515 23.306 1.00 16.59 179 ASN A C 1
ATOM 839 O O . ASN A 1 111 ? 1.442 11.460 23.822 1.00 16.03 179 ASN A O 1
ATOM 844 N N . ASP A 1 112 ? 1.560 9.279 23.315 1.00 15.85 180 ASP A N 1
ATOM 845 C CA . ASP A 1 112 ? 0.362 8.887 24.029 1.00 15.69 180 ASP A CA 1
ATOM 846 C C . ASP A 1 112 ? 0.697 7.818 25.069 1.00 15.65 180 ASP A C 1
ATOM 847 O O . ASP A 1 112 ? 1.145 6.733 24.688 1.00 14.20 180 ASP A O 1
ATOM 852 N N . VAL A 1 113 ? 0.487 8.117 26.342 1.00 14.85 181 VAL A N 1
ATOM 853 C CA . VAL A 1 113 ? 0.778 7.167 27.407 1.00 17.04 181 VAL A CA 1
ATOM 854 C C . VAL A 1 113 ? -0.440 6.411 27.908 1.00 18.78 181 VAL A C 1
ATOM 855 O O . VAL A 1 113 ? -0.326 5.580 28.815 1.00 16.18 181 VAL A O 1
ATOM 859 N N . THR A 1 114 ? -1.605 6.634 27.303 1.00 19.92 182 THR A N 1
ATOM 860 C CA . THR A 1 114 ? -2.850 6.023 27.731 1.00 23.32 182 THR A CA 1
ATOM 861 C C . THR A 1 114 ? -2.803 4.510 27.880 1.00 23.80 182 THR A C 1
ATOM 862 O O . THR A 1 114 ? -3.391 3.987 28.828 1.00 25.66 182 THR A O 1
ATOM 866 N N . LYS A 1 115 ? -2.179 3.797 26.956 1.00 24.97 183 LYS A N 1
ATOM 867 C CA . LYS A 1 115 ? -2.214 2.344 26.959 1.00 26.53 183 LYS A CA 1
ATOM 868 C C . LYS A 1 115 ? -1.080 1.654 27.688 1.00 24.76 183 LYS A C 1
ATOM 869 O O . LYS A 1 115 ? -1.092 0.424 27.758 1.00 24.61 183 LYS A O 1
ATOM 875 N N . LEU A 1 116 ? -0.170 2.394 28.306 1.00 22.21 184 LEU A N 1
ATOM 876 C CA . LEU A 1 116 ? 0.884 1.807 29.117 1.00 21.03 184 LEU A CA 1
ATOM 877 C C . LEU A 1 116 ? 0.356 1.328 30.465 1.00 21.62 184 LEU A C 1
ATOM 878 O O . LEU A 1 116 ? -0.374 2.069 31.124 1.00 22.43 184 LEU A O 1
ATOM 883 N N . ASN A 1 117 ? 0.761 0.148 30.912 1.00 21.19 185 ASN A N 1
ATOM 884 C CA . ASN A 1 117 ? 0.467 -0.285 32.275 1.00 21.42 185 ASN A CA 1
ATOM 885 C C . ASN A 1 117 ? 1.741 -0.044 33.100 1.00 21.41 185 ASN A C 1
ATOM 886 O O . ASN A 1 117 ? 2.844 -0.256 32.591 1.00 21.58 185 ASN A O 1
ATOM 891 N N . LEU A 1 118 ? 1.596 0.477 34.306 1.00 20.80 186 LEU A N 1
ATOM 892 C CA . LEU A 1 118 ? 2.728 0.854 35.142 1.00 20.94 186 LEU A CA 1
ATOM 893 C C . LEU A 1 118 ? 2.798 0.104 36.466 1.00 20.07 186 LEU A C 1
ATOM 894 O O . LEU A 1 118 ? 1.865 0.081 37.266 1.00 20.49 186 LEU A O 1
ATOM 899 N N . GLU A 1 119 ? 3.946 -0.514 36.728 1.00 20.11 187 GLU A N 1
ATOM 900 C CA . GLU A 1 119 ? 4.170 -1.264 37.964 1.00 21.15 187 GLU A CA 1
ATOM 901 C C . GLU A 1 119 ? 5.444 -0.747 38.631 1.00 19.91 187 GLU A C 1
ATOM 902 O O . GLU A 1 119 ? 6.473 -0.681 37.956 1.00 18.52 187 GLU A O 1
ATOM 908 N N . THR A 1 120 ? 5.347 -0.311 39.878 1.00 20.12 188 THR A N 1
ATOM 909 C CA . THR A 1 120 ? 6.519 0.239 40.549 1.00 21.02 188 THR A CA 1
ATOM 910 C C . THR A 1 120 ? 6.403 0.155 42.064 1.00 22.74 188 THR A C 1
ATOM 911 O O . THR A 1 120 ? 5.337 0.324 42.650 1.00 23.47 188 THR A O 1
ATOM 915 N N . ASP A 1 121 ? 7.544 -0.059 42.697 1.00 23.52 189 ASP A N 1
ATOM 916 C CA . ASP A 1 121 ? 7.646 -0.062 44.152 1.00 24.25 189 ASP A CA 1
ATOM 917 C C . ASP A 1 121 ? 8.529 1.111 44.583 1.00 22.74 189 ASP A C 1
ATOM 918 O O . ASP A 1 121 ? 9.103 1.105 45.667 1.00 21.38 189 ASP A O 1
ATOM 923 N N . ALA A 1 122 ? 8.677 2.091 43.694 1.00 19.81 190 ALA A N 1
ATOM 924 C CA . ALA A 1 122 ? 9.479 3.275 43.966 1.00 18.81 190 ALA A CA 1
ATOM 925 C C . ALA A 1 122 ? 8.949 4.064 45.154 1.00 18.80 190 ALA A C 1
ATOM 926 O O . ALA A 1 122 ? 7.776 3.935 45.524 1.00 19.33 190 ALA A O 1
ATOM 928 N N . ASP A 1 123 ? 9.756 4.980 45.680 1.00 19.08 191 ASP A N 1
ATOM 929 C CA . ASP A 1 123 ? 9.341 5.827 46.791 1.00 19.62 191 ASP A CA 1
ATOM 930 C C . ASP A 1 123 ? 8.884 7.200 46.326 1.00 19.67 191 ASP A C 1
ATOM 931 O O . ASP A 1 123 ? 8.036 7.842 46.951 1.00 19.57 191 ASP A O 1
ATOM 936 N N . PHE A 1 124 ? 9.480 7.713 45.250 1.00 18.29 192 PHE A N 1
ATOM 937 C CA . PHE A 1 124 ? 9.113 9.030 44.736 1.00 17.85 192 PHE A CA 1
ATOM 938 C C . PHE A 1 124 ? 9.600 9.188 43.297 1.00 16.39 192 PHE A C 1
ATOM 939 O O . PHE A 1 124 ? 10.290 8.324 42.774 1.00 17.06 192 PHE A O 1
ATOM 947 N N . ILE A 1 125 ? 9.196 10.284 42.681 1.00 16.30 193 ILE A N 1
ATOM 948 C CA . ILE A 1 125 ? 9.575 10.635 41.322 1.00 15.68 193 ILE A CA 1
ATOM 949 C C . ILE A 1 125 ? 10.472 11.873 41.382 1.00 15.87 193 ILE A C 1
ATOM 950 O O . ILE A 1 125 ? 10.124 12.830 42.078 1.00 16.44 193 ILE A O 1
ATOM 955 N N . LEU A 1 126 ? 11.611 11.839 40.704 1.00 14.06 194 LEU A N 1
ATOM 956 C CA . LEU A 1 126 ? 12.474 13.012 40.632 1.00 13.63 194 LEU A CA 1
ATOM 957 C C . LEU A 1 126 ? 12.390 13.569 39.211 1.00 14.44 194 LEU A C 1
ATOM 958 O O . LEU A 1 126 ? 12.849 12.919 38.271 1.00 14.11 194 LEU A O 1
ATOM 963 N N . ALA A 1 127 ? 11.755 14.730 39.069 1.00 14.10 195 ALA A N 1
ATOM 964 C CA . ALA A 1 127 ? 11.582 15.332 37.748 1.00 16.11 195 ALA A CA 1
ATOM 965 C C . ALA A 1 127 ? 12.694 16.361 37.547 1.00 17.42 195 ALA A C 1
ATOM 966 O O . ALA A 1 127 ? 12.791 17.371 38.243 1.00 17.21 195 ALA A O 1
ATOM 968 N N . ILE A 1 128 ? 13.589 16.037 36.629 1.00 15.82 196 ILE A N 1
ATOM 969 C CA . ILE A 1 128 ? 14.822 16.765 36.382 1.00 14.67 196 ILE A CA 1
ATOM 970 C C . ILE A 1 128 ? 14.763 17.640 35.143 1.00 14.99 196 ILE A C 1
ATOM 971 O O . ILE A 1 128 ? 14.568 17.108 34.047 1.00 13.17 196 ILE A O 1
ATOM 976 N N . GLU A 1 129 ? 15.010 18.940 35.279 1.00 14.14 197 GLU A N 1
ATOM 977 C CA . GLU A 1 129 ? 14.988 19.807 34.110 1.00 15.26 197 GLU A CA 1
ATOM 978 C C . GLU A 1 129 ? 15.893 19.362 32.959 1.00 14.74 197 GLU A C 1
ATOM 979 O O . GLU A 1 129 ? 15.382 19.154 31.852 1.00 14.11 197 GLU A O 1
ATOM 985 N N . THR A 1 130 ? 17.215 19.397 33.149 1.00 14.57 198 THR A N 1
ATOM 986 C CA . THR A 1 130 ? 18.122 19.196 32.026 1.00 14.94 198 THR A CA 1
ATOM 987 C C . THR A 1 130 ? 18.423 17.745 31.699 1.00 13.78 198 THR A C 1
ATOM 988 O O . THR A 1 130 ? 18.580 16.877 32.556 1.00 11.76 198 THR A O 1
ATOM 992 N N . SER A 1 131 ? 18.638 17.518 30.393 1.00 13.09 199 SER A N 1
ATOM 993 C CA . SER A 1 131 ? 19.008 16.165 29.952 1.00 15.02 199 SER A CA 1
ATOM 994 C C . SER A 1 131 ? 20.422 15.830 30.414 1.00 13.59 199 SER A C 1
ATOM 995 O O . SER A 1 131 ? 20.719 14.677 30.724 1.00 13.70 199 SER A O 1
ATOM 998 N N . GLY A 1 132 ? 21.284 16.826 30.595 1.00 13.80 200 GLY A N 1
ATOM 999 C CA . GLY A 1 132 ? 22.627 16.619 31.127 1.00 13.55 200 GLY A CA 1
ATOM 1000 C C . GLY A 1 132 ? 22.604 16.190 32.594 1.00 13.41 200 GLY A C 1
ATOM 1001 O O . GLY A 1 132 ? 23.380 15.321 32.998 1.00 12.36 200 GLY A O 1
ATOM 1002 N N . MET A 1 133 ? 21.742 16.785 33.408 1.00 11.29 201 MET A N 1
ATOM 1003 C CA . MET A 1 133 ? 21.637 16.368 34.809 1.00 13.85 201 MET A CA 1
ATOM 1004 C C . MET A 1 133 ? 20.999 14.985 34.907 1.00 13.81 201 MET A C 1
ATOM 1005 O O . MET A 1 133 ? 21.379 14.148 35.738 1.00 12.95 201 MET A O 1
ATOM 1010 N N . PHE A 1 134 ? 20.047 14.699 34.025 1.00 11.59 202 PHE A N 1
ATOM 1011 C CA . PHE A 1 134 ? 19.448 13.366 33.940 1.00 13.60 202 PHE A CA 1
ATOM 1012 C C . PHE A 1 134 ? 20.527 12.336 33.622 1.00 12.81 202 PHE A C 1
ATOM 1013 O O . PHE A 1 134 ? 20.521 11.254 34.208 1.00 13.91 202 PHE A O 1
ATOM 1021 N N . ALA A 1 135 ? 21.426 12.647 32.688 1.00 13.81 203 ALA A N 1
ATOM 1022 C CA . ALA A 1 135 ? 22.497 11.735 32.318 1.00 14.43 203 ALA A CA 1
ATOM 1023 C C . ALA A 1 135 ? 23.422 11.451 33.506 1.00 14.32 203 ALA A C 1
ATOM 1024 O O . ALA A 1 135 ? 23.816 10.305 33.716 1.00 13.59 203 ALA A O 1
ATOM 1026 N N . ARG A 1 136 ? 23.736 12.476 34.292 1.00 13.79 204 ARG A N 1
ATOM 1027 C CA . ARG A 1 136 ? 24.575 12.277 35.471 1.00 13.65 204 ARG A CA 1
ATOM 1028 C C . ARG A 1 136 ? 23.875 11.416 36.510 1.00 13.00 204 ARG A C 1
ATOM 1029 O O . ARG A 1 136 ? 24.482 10.453 36.992 1.00 15.05 204 ARG A O 1
ATOM 1037 N N . LEU A 1 137 ? 22.610 11.689 36.828 1.00 11.52 205 LEU A N 1
ATOM 1038 C CA . LEU A 1 137 ? 21.884 10.910 37.823 1.00 12.28 205 LEU A CA 1
ATOM 1039 C C . LEU A 1 137 ? 21.650 9.475 37.372 1.00 12.84 205 LEU A C 1
ATOM 1040 O O . LEU A 1 137 ? 21.771 8.539 38.170 1.00 12.88 205 LEU A O 1
ATOM 1045 N N . ASN A 1 138 ? 21.397 9.274 36.083 1.00 14.36 206 ASN A N 1
ATOM 1046 C CA . ASN A 1 138 ? 21.268 7.937 35.509 1.00 14.70 206 ASN A CA 1
ATOM 1047 C C . ASN A 1 138 ? 22.568 7.153 35.650 1.00 16.07 206 ASN A C 1
ATOM 1048 O O . ASN A 1 138 ? 22.619 6.014 36.135 1.00 14.63 206 ASN A O 1
ATOM 1053 N N . ALA A 1 139 ? 23.666 7.772 35.219 1.00 16.07 207 ALA A N 1
ATOM 1054 C CA . ALA A 1 139 ? 24.985 7.156 35.254 1.00 15.58 207 ALA A CA 1
ATOM 1055 C C . ALA A 1 139 ? 25.476 6.835 36.660 1.00 17.01 207 ALA A C 1
ATOM 1056 O O . ALA A 1 139 ? 26.138 5.810 36.851 1.00 15.23 207 ALA A O 1
ATOM 1058 N N . GLU A 1 140 ? 25.128 7.634 37.666 1.00 16.31 208 GLU A N 1
ATOM 1059 C CA . GLU A 1 140 ? 25.533 7.336 39.038 1.00 16.46 208 GLU A CA 1
ATOM 1060 C C . GLU A 1 140 ? 24.494 6.490 39.758 1.00 16.99 208 GLU A C 1
ATOM 1061 O O . GLU A 1 140 ? 24.541 6.306 40.973 1.00 15.21 208 GLU A O 1
ATOM 1067 N N . ARG A 1 141 ? 23.487 6.007 39.031 1.00 17.04 209 ARG A N 1
ATOM 1068 C CA . ARG A 1 141 ? 22.399 5.213 39.573 1.00 16.67 209 ARG A CA 1
ATOM 1069 C C . ARG A 1 141 ? 21.783 5.839 40.818 1.00 16.53 209 ARG A C 1
ATOM 1070 O O . ARG A 1 141 ? 21.497 5.162 41.814 1.00 16.90 209 ARG A O 1
ATOM 1078 N N . PHE A 1 142 ? 21.400 7.109 40.717 1.00 14.67 210 PHE A N 1
ATOM 1079 C CA . PHE A 1 142 ? 20.702 7.792 41.799 1.00 16.14 210 PHE A CA 1
ATOM 1080 C C . PHE A 1 142 ? 19.348 7.127 42.048 1.00 15.96 210 PHE A C 1
ATOM 1081 O O . PHE A 1 142 ? 18.911 7.001 43.189 1.00 16.61 210 PHE A O 1
ATOM 1089 N N . TRP A 1 143 ? 18.713 6.638 40.989 1.00 14.19 211 TRP A N 1
ATOM 1090 C CA . TRP A 1 143 ? 17.441 5.954 41.049 1.00 16.48 211 TRP A CA 1
ATOM 1091 C C . TRP A 1 143 ? 17.479 4.652 41.846 1.00 16.59 211 TRP A C 1
ATOM 1092 O O . TRP A 1 143 ? 16.473 4.294 42.467 1.00 18.36 211 TRP A O 1
ATOM 1103 N N . ASP A 1 144 ? 18.578 3.927 41.790 1.00 16.18 212 ASP A N 1
ATOM 1104 C CA . ASP A 1 144 ? 18.716 2.681 42.548 1.00 18.44 212 ASP A CA 1
ATOM 1105 C C . ASP A 1 144 ? 18.977 2.983 44.020 1.00 19.78 212 ASP A C 1
ATOM 1106 O O . ASP A 1 144 ? 18.280 2.508 44.923 1.00 19.57 212 ASP A O 1
ATOM 1111 N N . LYS A 1 145 ? 19.959 3.845 44.278 1.00 19.49 213 LYS A N 1
ATOM 1112 C CA . LYS A 1 145 ? 20.324 4.246 45.629 1.00 20.65 213 LYS A CA 1
ATOM 1113 C C . LYS A 1 145 ? 19.165 4.798 46.445 1.00 20.37 213 LYS A C 1
ATOM 1114 O O . LYS A 1 145 ? 19.122 4.638 47.666 1.00 19.39 213 LYS A O 1
ATOM 1120 N N . HIS A 1 146 ? 18.323 5.616 45.812 1.00 19.13 214 HIS A N 1
ATOM 1121 C CA . HIS A 1 146 ? 17.225 6.291 46.476 1.00 19.95 214 HIS A CA 1
ATOM 1122 C C . HIS A 1 146 ? 15.852 5.818 46.026 1.00 18.98 214 HIS A C 1
ATOM 1123 O O . HIS A 1 146 ? 14.868 6.500 46.295 1.00 18.52 214 HIS A O 1
ATOM 1130 N N . ASN A 1 147 ? 15.775 4.700 45.324 1.00 18.39 215 ASN A N 1
ATOM 1131 C CA . ASN A 1 147 ? 14.517 4.092 44.899 1.00 18.68 215 ASN A CA 1
ATOM 1132 C C . ASN A 1 147 ? 13.534 5.123 44.372 1.00 18.99 215 ASN A C 1
ATOM 1133 O O . ASN A 1 147 ? 12.429 5.293 44.893 1.00 19.04 215 ASN A O 1
ATOM 1138 N N . CYS A 1 148 ? 13.939 5.829 43.316 1.00 17.92 216 CYS A N 1
ATOM 1139 C CA . CYS A 1 148 ? 13.121 6.881 42.740 1.00 17.64 216 CYS A CA 1
ATOM 1140 C C . CYS A 1 148 ? 13.165 6.796 41.216 1.00 18.37 216 CYS A C 1
ATOM 1141 O O . CYS A 1 148 ? 14.170 6.409 40.621 1.00 17.23 216 CYS A O 1
ATOM 1144 N N . ILE A 1 149 ? 12.026 7.128 40.620 1.00 16.63 217 ILE A N 1
ATOM 1145 C CA . ILE A 1 149 ? 11.936 7.150 39.161 1.00 16.62 217 ILE A CA 1
ATOM 1146 C C . ILE A 1 149 ? 12.433 8.507 38.669 1.00 15.69 217 ILE A C 1
ATOM 1147 O O . ILE A 1 149 ? 11.935 9.537 39.120 1.00 15.28 217 ILE A O 1
ATOM 1152 N N . LEU A 1 150 ? 13.420 8.491 37.779 1.00 13.63 218 LEU A N 1
ATOM 1153 C CA . LEU A 1 150 ? 13.920 9.730 37.201 1.00 14.42 218 LEU A CA 1
ATOM 1154 C C . LEU A 1 150 ? 13.175 10.026 35.899 1.00 13.76 218 LEU A C 1
ATOM 1155 O O . LEU A 1 150 ? 13.100 9.161 35.020 1.00 12.52 218 LEU A O 1
ATOM 1160 N N . VAL A 1 151 ? 12.617 11.227 35.810 1.00 12.98 219 VAL A N 1
ATOM 1161 C CA . VAL A 1 151 ? 11.971 11.657 34.574 1.00 14.32 219 VAL A CA 1
ATOM 1162 C C . VAL A 1 151 ? 12.547 13.008 34.155 1.00 14.60 219 VAL A C 1
ATOM 1163 O O . VAL A 1 151 ? 12.446 13.982 34.914 1.00 15.87 219 VAL A O 1
ATOM 1167 N N . SER A 1 152 ? 13.129 13.108 32.963 1.00 13.26 220 SER A N 1
ATOM 1168 C CA . SER A 1 152 ? 13.662 14.408 32.534 1.00 14.84 220 SER A CA 1
ATOM 1169 C C . SER A 1 152 ? 12.489 15.274 32.065 1.00 17.01 220 SER A C 1
ATOM 1170 O O . SER A 1 152 ? 11.404 14.739 31.824 1.00 15.98 220 SER A O 1
ATOM 1173 N N . LEU A 1 153 ? 12.712 16.577 31.966 1.00 16.47 221 LEU A N 1
ATOM 1174 C CA . LEU A 1 153 ? 11.662 17.494 31.527 1.00 17.39 221 LEU A CA 1
ATOM 1175 C C . LEU A 1 153 ? 12.048 18.106 30.186 1.00 18.12 221 LEU A C 1
ATOM 1176 O O . LEU A 1 153 ? 11.239 18.269 29.279 1.00 16.41 221 LEU A O 1
ATOM 1181 N N . LYS A 1 154 ? 13.344 18.362 30.038 1.00 19.27 222 LYS A N 1
ATOM 1182 C CA . LYS A 1 154 ? 13.950 18.900 28.836 1.00 20.45 222 LYS A CA 1
ATOM 1183 C C . LYS A 1 154 ? 13.359 20.244 28.441 1.00 22.63 222 LYS A C 1
ATOM 1184 O O . LYS A 1 154 ? 12.952 20.413 27.291 1.00 25.24 222 LYS A O 1
ATOM 1190 N N . GLY A 1 155 ? 13.307 21.191 29.368 1.00 21.32 223 GLY A N 1
ATOM 1191 C CA . GLY A 1 155 ? 12.655 22.483 29.096 1.00 20.55 223 GLY A CA 1
ATOM 1192 C C . GLY A 1 155 ? 11.247 22.373 29.706 1.00 19.42 223 GLY A C 1
ATOM 1193 O O . GLY A 1 155 ? 11.060 21.551 30.607 1.00 18.83 223 GLY A O 1
ATOM 1194 N N . VAL A 1 156 ? 10.306 23.183 29.247 1.00 17.87 224 VAL A N 1
ATOM 1195 C CA . VAL A 1 156 ? 8.920 23.041 29.704 1.00 18.36 224 VAL A CA 1
ATOM 1196 C C . VAL A 1 156 ? 8.432 21.666 29.249 1.00 18.35 224 VAL A C 1
ATOM 1197 O O . VAL A 1 156 ? 8.551 21.341 28.069 1.00 18.81 224 VAL A O 1
ATOM 1201 N N . PRO A 1 157 ? 7.943 20.864 30.176 1.00 17.60 225 PRO A N 1
ATOM 1202 C CA . PRO A 1 157 ? 7.543 19.501 29.907 1.00 17.45 225 PRO A CA 1
ATOM 1203 C C . PRO A 1 157 ? 6.445 19.376 28.857 1.00 18.60 225 PRO A C 1
ATOM 1204 O O . PRO A 1 157 ? 5.429 20.061 28.922 1.00 16.97 225 PRO A O 1
ATOM 1208 N N . ALA A 1 158 ? 6.668 18.474 27.904 1.00 16.74 226 ALA A N 1
ATOM 1209 C CA . ALA A 1 158 ? 5.655 18.152 26.908 1.00 17.60 226 ALA A CA 1
ATOM 1210 C C . ALA A 1 158 ? 4.427 17.594 27.623 1.00 17.17 226 ALA A C 1
ATOM 1211 O O . ALA A 1 158 ? 4.508 17.111 28.748 1.00 16.21 226 ALA A O 1
ATOM 1213 N N . ARG A 1 159 ? 3.294 17.586 26.934 1.00 18.02 227 ARG A N 1
ATOM 1214 C CA . ARG A 1 159 ? 2.054 17.027 27.458 1.00 16.12 227 ARG A CA 1
ATOM 1215 C C . ARG A 1 159 ? 2.185 15.560 27.817 1.00 15.43 227 ARG A C 1
ATOM 1216 O O . ARG A 1 159 ? 1.754 15.131 28.898 1.00 15.38 227 ARG A O 1
ATOM 1224 N N . ALA A 1 160 ? 2.847 14.758 26.980 1.00 14.62 228 ALA A N 1
ATOM 1225 C CA . ALA A 1 160 ? 3.058 13.340 27.277 1.00 16.06 228 ALA A CA 1
ATOM 1226 C C . ALA A 1 160 ? 3.871 13.135 28.553 1.00 16.37 228 ALA A C 1
ATOM 1227 O O . ALA A 1 160 ? 3.553 12.273 29.386 1.00 16.82 228 ALA A O 1
ATOM 1229 N N . THR A 1 161 ? 4.879 13.979 28.753 1.00 14.78 229 THR A N 1
ATOM 1230 C CA . THR A 1 161 ? 5.681 13.926 29.978 1.00 14.28 229 THR A CA 1
ATOM 1231 C C . THR A 1 161 ? 4.851 14.232 31.214 1.00 14.02 229 THR A C 1
ATOM 1232 O O . THR A 1 161 ? 4.977 13.585 32.246 1.00 15.01 229 THR A O 1
ATOM 1236 N N . ARG A 1 162 ? 4.034 15.286 31.143 1.00 14.98 230 ARG A N 1
ATOM 1237 C CA . ARG A 1 162 ? 3.157 15.685 32.229 1.00 15.72 230 ARG A CA 1
ATOM 1238 C C . ARG A 1 162 ? 2.177 14.562 32.576 1.00 16.84 230 ARG A C 1
ATOM 1239 O O . ARG A 1 162 ? 2.087 14.145 33.732 1.00 15.40 230 ARG A O 1
ATOM 1247 N N . ARG A 1 163 ? 1.544 14.003 31.546 1.00 16.03 231 ARG A N 1
ATOM 1248 C CA . ARG A 1 163 ? 0.629 12.884 31.739 1.00 17.39 231 ARG A CA 1
ATOM 1249 C C . ARG A 1 163 ? 1.301 11.683 32.384 1.00 15.60 231 ARG A C 1
ATOM 1250 O O . ARG A 1 163 ? 0.765 11.099 33.323 1.00 16.11 231 ARG A O 1
ATOM 1258 N N . PHE A 1 164 ? 2.494 11.320 31.921 1.00 14.16 232 PHE A N 1
ATOM 1259 C CA . PHE A 1 164 ? 3.233 10.203 32.489 1.00 13.43 232 PHE A CA 1
ATOM 1260 C C . PHE A 1 164 ? 3.539 10.431 33.967 1.00 14.43 232 PHE A C 1
ATOM 1261 O O . PHE A 1 164 ? 3.320 9.544 34.796 1.00 13.21 232 PHE A O 1
ATOM 1269 N N . ILE A 1 165 ? 4.061 11.611 34.304 1.00 14.99 233 ILE A N 1
ATOM 1270 C CA . ILE A 1 165 ? 4.361 11.930 35.702 1.00 15.02 233 ILE A CA 1
ATOM 1271 C C . ILE A 1 165 ? 3.093 11.949 36.545 1.00 15.70 233 ILE A C 1
ATOM 1272 O O . ILE A 1 165 ? 3.070 11.421 37.658 1.00 16.12 233 ILE A O 1
ATOM 1277 N N . LYS A 1 166 ? 2.016 12.531 36.024 1.00 17.16 234 LYS A N 1
ATOM 1278 C CA . LYS A 1 166 ? 0.738 12.563 36.732 1.00 18.20 234 LYS A CA 1
ATOM 1279 C C . LYS A 1 166 ? 0.168 11.175 36.986 1.00 18.00 234 LYS A C 1
ATOM 1280 O O . LYS A 1 166 ? -0.315 10.898 38.097 1.00 17.76 234 LYS A O 1
ATOM 1286 N N . ARG A 1 167 ? 0.250 10.279 36.002 1.00 17.61 235 ARG A N 1
ATOM 1287 C CA . ARG A 1 167 ? -0.238 8.909 36.177 1.00 18.61 235 ARG A CA 1
ATOM 1288 C C . ARG A 1 167 ? 0.574 8.164 37.234 1.00 18.38 235 ARG A C 1
ATOM 1289 O O . ARG A 1 167 ? 0.019 7.452 38.077 1.00 18.13 235 ARG A O 1
ATOM 1297 N N . LEU A 1 168 ? 1.899 8.325 37.208 1.00 17.93 236 LEU A N 1
ATOM 1298 C CA . LEU A 1 168 ? 2.761 7.685 38.195 1.00 17.16 236 LEU A CA 1
ATOM 1299 C C . LEU A 1 168 ? 2.420 8.192 39.595 1.00 18.88 236 LEU A C 1
ATOM 1300 O O . LEU A 1 168 ? 2.264 7.422 40.539 1.00 19.67 236 LEU A O 1
ATOM 1305 N N . HIS A 1 169 ? 2.286 9.502 39.735 1.00 18.06 237 HIS A N 1
ATOM 1306 C CA . HIS A 1 169 ? 1.958 10.144 40.994 1.00 19.58 237 HIS A CA 1
ATOM 1307 C C . HIS A 1 169 ? 0.629 9.670 41.577 1.00 21.61 237 HIS A C 1
ATOM 1308 O O . HIS A 1 169 ? 0.561 9.187 42.709 1.00 21.31 237 HIS A O 1
ATOM 1315 N N . GLU A 1 170 ? -0.441 9.776 40.802 1.00 21.93 238 GLU A N 1
ATOM 1316 C CA . GLU A 1 170 ? -1.781 9.431 41.235 1.00 23.96 238 GLU A CA 1
ATOM 1317 C C . GLU A 1 170 ? -2.026 7.945 41.402 1.00 23.22 238 GLU A C 1
ATOM 1318 O O . GLU A 1 170 ? -2.597 7.533 42.419 1.00 24.93 238 GLU A O 1
ATOM 1324 N N . GLU A 1 171 ? -1.580 7.146 40.437 1.00 22.44 239 GLU A N 1
ATOM 1325 C CA . GLU A 1 171 ? -1.832 5.708 40.496 1.00 21.68 239 GLU A CA 1
ATOM 1326 C C . GLU A 1 171 ? -0.941 4.963 41.462 1.00 22.84 239 GLU A C 1
ATOM 1327 O O . GLU A 1 171 ? -1.256 3.820 41.822 1.00 23.01 239 GLU A O 1
ATOM 1333 N N . HIS A 1 172 ? 0.250 5.471 41.791 1.00 22.88 240 HIS A N 1
ATOM 1334 C CA . HIS A 1 172 ? 1.151 4.761 42.696 1.00 22.87 240 HIS A CA 1
ATOM 1335 C C . HIS A 1 172 ? 1.513 5.572 43.928 1.00 22.05 240 HIS A C 1
ATOM 1336 O O . HIS A 1 172 ? 2.384 5.159 44.700 1.00 22.35 240 HIS A O 1
ATOM 1343 N N . ASP A 1 173 ? 0.817 6.674 44.189 1.00 22.70 241 ASP A N 1
ATOM 1344 C CA . ASP A 1 173 ? 1.062 7.439 45.416 1.00 23.12 241 ASP A CA 1
ATOM 1345 C C . ASP A 1 173 ? 2.523 7.850 45.539 1.00 23.97 241 ASP A C 1
ATOM 1346 O O . ASP A 1 173 ? 3.192 7.576 46.540 1.00 24.90 241 ASP A O 1
ATOM 1351 N N . LEU A 1 174 ? 3.060 8.491 44.501 1.00 21.07 242 LEU A N 1
ATOM 1352 C CA . LEU A 1 174 ? 4.457 8.910 44.506 1.00 20.55 242 LEU A CA 1
ATOM 1353 C C . LEU A 1 174 ? 4.596 10.422 44.511 1.00 19.41 242 LEU A C 1
ATOM 1354 O O . LEU A 1 174 ? 4.143 11.104 43.586 1.00 20.62 242 LEU A O 1
ATOM 1359 N N . PRO A 1 175 ? 5.226 10.972 45.541 1.00 18.11 243 PRO A N 1
ATOM 1360 C CA . PRO A 1 175 ? 5.550 12.386 45.581 1.00 18.23 243 PRO A CA 1
ATOM 1361 C C . PRO A 1 175 ? 6.326 12.793 44.335 1.00 17.52 243 PRO A C 1
ATOM 1362 O O . PRO A 1 175 ? 7.100 12.003 43.794 1.00 16.43 243 PRO A O 1
ATOM 1366 N N . VAL A 1 176 ? 6.104 13.998 43.846 1.00 16.26 244 VAL A N 1
ATOM 1367 C CA . VAL A 1 176 ? 6.768 14.513 42.662 1.00 17.35 244 VAL A CA 1
ATOM 1368 C C . VAL A 1 176 ? 7.730 15.631 43.089 1.00 18.48 244 VAL A C 1
ATOM 1369 O O . VAL A 1 176 ? 7.278 16.732 43.402 1.00 19.60 244 VAL A O 1
ATOM 1373 N N . LEU A 1 177 ? 9.008 15.296 43.130 1.00 16.34 245 LEU A N 1
ATOM 1374 C CA . LEU A 1 177 ? 10.046 16.248 43.515 1.00 16.74 245 LEU A CA 1
ATOM 1375 C C . LEU A 1 177 ? 10.710 16.823 42.271 1.00 16.40 245 LEU A C 1
ATOM 1376 O O . LEU A 1 177 ? 11.206 16.072 41.434 1.00 16.47 245 LEU A O 1
ATOM 1381 N N . VAL A 1 178 ? 10.685 18.143 42.137 1.00 15.95 246 VAL A N 1
ATOM 1382 C CA . VAL A 1 178 ? 11.152 18.783 40.905 1.00 16.41 246 VAL A CA 1
ATOM 1383 C C . VAL A 1 178 ? 12.481 19.493 41.119 1.00 17.05 246 VAL A C 1
ATOM 1384 O O . VAL A 1 178 ? 12.645 20.266 42.069 1.00 16.17 246 VAL A O 1
ATOM 1388 N N . PHE A 1 179 ? 13.434 19.186 40.246 1.00 16.19 247 PHE A N 1
ATOM 1389 C CA . PHE A 1 179 ? 14.798 19.716 40.313 1.00 14.85 247 PHE A CA 1
ATOM 1390 C C . PHE A 1 179 ? 15.136 20.471 39.034 1.00 16.12 247 PHE A C 1
ATOM 1391 O O . PHE A 1 179 ? 1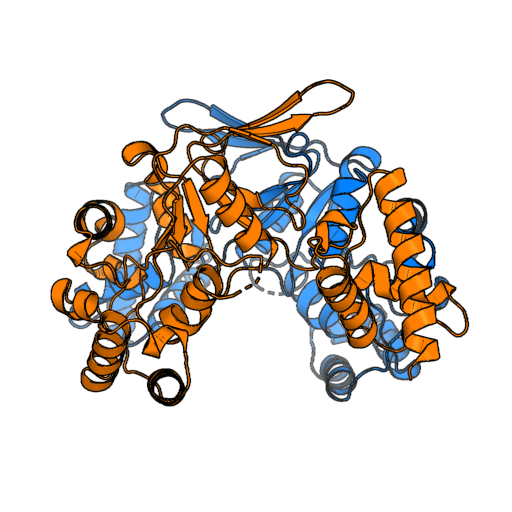5.305 19.892 37.949 1.00 15.16 247 PHE A O 1
ATOM 1399 N N . THR A 1 180 ? 15.206 21.798 39.131 1.00 14.12 248 THR A N 1
ATOM 1400 C CA . THR A 1 180 ? 15.436 22.654 37.984 1.00 15.00 248 THR A CA 1
ATOM 1401 C C . THR A 1 180 ? 16.671 23.536 38.168 1.00 15.56 248 THR A C 1
ATOM 1402 O O . THR A 1 180 ? 17.240 23.604 39.257 1.00 14.37 248 THR A O 1
ATOM 1406 N N . ASP A 1 181 ? 17.032 24.251 37.102 1.00 14.70 249 ASP A N 1
ATOM 1407 C CA . ASP A 1 181 ? 17.994 25.337 37.212 1.00 13.80 249 ASP A CA 1
ATOM 1408 C C . ASP A 1 181 ? 17.402 26.354 38.201 1.00 14.76 249 ASP A C 1
ATOM 1409 O O . ASP A 1 181 ? 16.173 26.463 38.313 1.00 13.03 249 ASP A O 1
ATOM 1414 N N . GLY A 1 182 ? 18.266 27.115 38.859 1.00 13.86 250 GLY A N 1
ATOM 1415 C CA . GLY A 1 182 ? 17.784 28.155 39.774 1.00 15.32 250 GLY A CA 1
ATOM 1416 C C . GLY A 1 182 ? 17.658 29.479 39.013 1.00 15.92 250 GLY A C 1
ATOM 1417 O O . GLY A 1 182 ? 18.554 30.326 39.033 1.00 15.90 250 GLY A O 1
ATOM 1418 N N . ASP A 1 183 ? 16.586 29.605 38.235 1.00 15.27 251 ASP A N 1
ATOM 1419 C CA . ASP A 1 183 ? 16.372 30.815 37.440 1.00 16.70 251 ASP A CA 1
ATOM 1420 C C . ASP A 1 183 ? 14.872 30.953 37.199 1.00 17.31 251 ASP A C 1
ATOM 1421 O O . ASP A 1 183 ? 14.146 29.994 37.449 1.00 15.49 251 ASP A O 1
ATOM 1426 N N . PRO A 1 184 ? 14.433 32.127 36.766 1.00 17.72 252 PRO A N 1
ATOM 1427 C CA . PRO A 1 184 ? 13.024 32.421 36.577 1.00 18.14 252 PRO A CA 1
ATOM 1428 C C . PRO A 1 184 ? 12.306 31.479 35.637 1.00 16.97 252 PRO A C 1
ATOM 1429 O O . PRO A 1 184 ? 11.178 31.049 35.901 1.00 18.31 252 PRO A O 1
ATOM 1433 N N . TYR A 1 185 ? 12.953 31.102 34.544 1.00 17.10 253 TYR A N 1
ATOM 1434 C CA . TYR A 1 185 ? 12.390 30.149 33.596 1.00 17.76 253 TYR A CA 1
ATOM 1435 C C . TYR A 1 185 ? 12.152 28.799 34.267 1.00 17.85 253 TYR A C 1
ATOM 1436 O O . TYR A 1 185 ? 11.101 28.190 34.082 1.00 17.89 253 TYR A O 1
ATOM 1445 N N . GLY A 1 186 ? 13.135 28.331 35.032 1.00 15.54 254 GLY A N 1
ATOM 1446 C CA . GLY A 1 186 ? 13.014 27.076 35.765 1.00 16.22 254 GLY A CA 1
ATOM 1447 C C . GLY A 1 186 ? 11.828 27.084 36.719 1.00 17.79 254 GLY A C 1
ATOM 1448 O O . GLY A 1 186 ? 11.095 26.096 36.836 1.00 17.45 254 GLY A O 1
ATOM 1449 N N . TYR A 1 187 ? 11.672 28.185 37.458 1.00 17.81 255 TYR A N 1
ATOM 1450 C CA . TYR A 1 187 ? 10.611 28.317 38.439 1.00 18.26 255 TYR A CA 1
ATOM 1451 C C . TYR A 1 187 ? 9.241 28.581 37.817 1.00 18.81 255 TYR A C 1
ATOM 1452 O O . TYR A 1 187 ? 8.238 27.958 38.187 1.00 18.77 255 TYR A O 1
ATOM 1461 N N . LEU A 1 188 ? 9.179 29.618 36.993 1.00 19.40 256 LEU A N 1
ATOM 1462 C CA . LEU A 1 188 ? 7.930 30.142 36.470 1.00 20.60 256 LEU A CA 1
ATOM 1463 C C . LEU A 1 188 ? 7.457 29.570 35.151 1.00 21.09 256 LEU A C 1
ATOM 1464 O O . LEU A 1 188 ? 6.316 29.851 34.755 1.00 19.99 256 LEU A O 1
ATOM 1469 N N . ASN A 1 189 ? 8.243 28.741 34.480 1.00 19.71 257 ASN A N 1
ATOM 1470 C CA . ASN A 1 189 ? 7.798 28.130 33.233 1.00 19.13 257 ASN A CA 1
ATOM 1471 C C . ASN A 1 189 ? 7.838 26.611 33.350 1.00 19.45 257 ASN A C 1
ATOM 14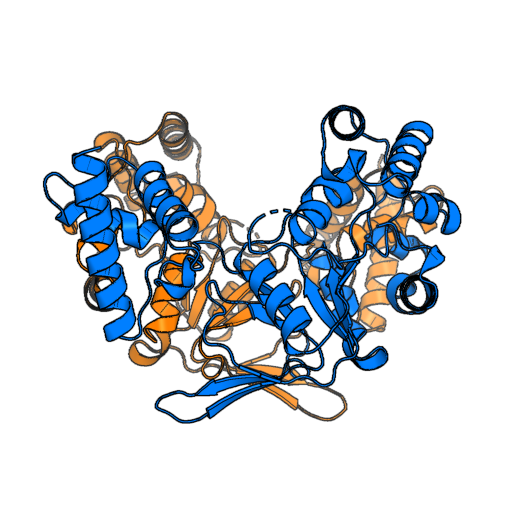72 O O . ASN A 1 189 ? 6.814 25.951 33.174 1.00 19.68 257 ASN A O 1
ATOM 1477 N N . ILE A 1 190 ? 8.993 26.072 33.741 1.00 17.22 258 ILE A N 1
ATOM 1478 C CA . ILE A 1 190 ? 9.147 24.626 33.879 1.00 17.58 258 ILE A CA 1
ATOM 1479 C C . ILE A 1 190 ? 8.429 24.041 35.073 1.00 17.35 258 ILE A C 1
ATOM 1480 O O . ILE A 1 190 ? 7.551 23.182 34.920 1.00 18.06 258 ILE A O 1
ATOM 1485 N N . TYR A 1 191 ? 8.787 24.449 36.290 1.00 17.03 259 TYR A N 1
ATOM 1486 C CA . TYR A 1 191 ? 8.127 23.938 37.482 1.00 17.59 259 TYR A CA 1
ATOM 1487 C C . TYR A 1 191 ? 6.643 24.305 37.472 1.00 18.15 259 TYR A C 1
ATOM 1488 O O . TYR A 1 191 ? 5.780 23.473 37.751 1.00 18.12 259 TYR A O 1
ATOM 1497 N N . ARG A 1 192 ? 6.355 25.569 37.183 1.00 18.97 260 ARG A N 1
ATOM 1498 C CA . ARG A 1 192 ? 4.984 26.065 37.179 1.00 22.64 260 ARG A CA 1
ATOM 1499 C C . ARG A 1 192 ? 4.072 25.261 36.260 1.00 22.26 260 ARG A C 1
ATOM 1500 O O . ARG A 1 192 ? 2.953 24.912 36.648 1.00 23.28 260 ARG A O 1
ATOM 1508 N N . THR A 1 193 ? 4.536 24.924 35.063 1.00 22.91 261 THR A N 1
ATOM 1509 C CA . THR A 1 193 ? 3.714 24.133 34.143 1.00 23.63 261 THR A CA 1
ATOM 1510 C C . THR A 1 193 ? 3.396 22.768 34.734 1.00 23.24 261 THR A C 1
ATOM 1511 O O . THR A 1 193 ? 2.246 22.321 34.682 1.00 22.39 261 THR A O 1
ATOM 1515 N N . LEU A 1 194 ? 4.375 22.131 35.372 1.00 22.98 262 LEU A N 1
ATOM 1516 C CA . LEU A 1 194 ? 4.146 20.831 36.003 1.00 24.30 262 LEU A CA 1
ATOM 1517 C C . LEU A 1 194 ? 3.125 20.914 37.126 1.00 24.15 262 LEU A C 1
ATOM 1518 O O . LEU A 1 194 ? 2.203 20.096 37.232 1.00 22.71 262 LEU A O 1
ATOM 1523 N N . LYS A 1 195 ? 3.235 21.942 37.968 1.00 24.02 263 LYS A N 1
ATOM 1524 C CA . LYS A 1 195 ? 2.360 22.111 39.113 1.00 26.00 263 LYS A CA 1
ATOM 1525 C C . LYS A 1 195 ? 0.983 22.676 38.784 1.00 27.92 263 LYS A C 1
ATOM 1526 O O . LYS A 1 195 ? -0.017 22.298 39.395 1.00 28.14 263 LYS A O 1
ATOM 1532 N N . VAL A 1 196 ? 0.919 23.670 37.905 1.00 28.72 264 VAL A N 1
ATOM 1533 C CA . VAL A 1 196 ? -0.317 24.430 37.701 1.00 30.28 264 VAL A CA 1
ATOM 1534 C C . VAL A 1 196 ? -0.888 24.343 36.305 1.00 31.69 264 VAL A C 1
ATOM 1535 O O . VAL A 1 196 ? -0.227 23.969 35.339 1.00 33.71 264 VAL A O 1
ATOM 1539 N N . ASP A 1 206 ? -5.724 23.672 34.560 1.00 55.31 274 ASP A N 1
ATOM 1540 C CA . ASP A 1 206 ? -5.406 22.749 33.473 1.00 54.10 274 ASP A CA 1
ATOM 1541 C C . ASP A 1 206 ? -5.446 21.312 33.972 1.00 53.03 274 ASP A C 1
ATOM 1542 O O . ASP A 1 206 ? -4.784 20.925 34.932 1.00 53.88 274 ASP A O 1
ATOM 1547 N N . LYS A 1 207 ? -6.134 20.459 33.228 1.00 50.34 275 LYS A N 1
ATOM 1548 C CA . LYS A 1 207 ? -6.358 19.063 33.520 1.00 47.14 275 LYS A CA 1
ATOM 1549 C C . LYS A 1 207 ? -5.148 18.193 33.810 1.00 43.93 275 LYS A C 1
ATOM 1550 O O . LYS A 1 207 ? -5.346 17.119 34.402 1.00 44.50 275 LYS A O 1
ATOM 1556 N N . LEU A 1 208 ? -3.939 18.537 33.385 1.00 40.27 276 LEU A N 1
ATOM 1557 C CA . LEU A 1 208 ? -2.771 17.705 33.646 1.00 36.13 276 LEU A CA 1
ATOM 1558 C C . LEU A 1 208 ? -1.887 18.255 34.764 1.00 33.12 276 LEU A C 1
ATOM 1559 O O . LEU A 1 208 ? -0.768 17.771 34.977 1.00 32.17 276 LEU A O 1
ATOM 1564 N N . SER A 1 209 ? -2.397 19.213 35.524 1.00 29.58 277 SER A N 1
ATOM 1565 C CA . SER A 1 209 ? -1.629 19.797 36.617 1.00 28.19 277 SER A CA 1
ATOM 1566 C C . SER A 1 209 ? -1.397 18.803 37.743 1.00 26.76 277 SER A C 1
ATOM 1567 O O . SER A 1 209 ? -2.144 17.849 37.972 1.00 25.10 277 SER A O 1
ATOM 1570 N N . ILE A 1 210 ? -0.286 18.990 38.455 1.00 23.82 278 ILE A N 1
ATOM 1571 C CA . ILE A 1 210 ? 0.084 18.189 39.612 1.00 23.53 278 ILE A CA 1
ATOM 1572 C C . ILE A 1 210 ? 0.332 19.144 40.777 1.00 22.75 278 ILE A C 1
ATOM 1573 O O . ILE A 1 210 ? 1.468 19.515 41.063 1.00 21.01 278 ILE A O 1
ATOM 1578 N N . PRO A 1 211 ? -0.739 19.552 41.460 1.00 23.69 279 PRO A N 1
ATOM 1579 C CA . PRO A 1 211 ? -0.667 20.543 42.515 1.00 23.36 279 PRO A CA 1
ATOM 1580 C C . PRO A 1 211 ? 0.265 20.209 43.662 1.00 22.92 279 PRO A C 1
ATOM 1581 O O . PRO A 1 211 ? 0.889 21.103 44.254 1.00 22.51 279 PRO A O 1
ATOM 1585 N N . ALA A 1 212 ? 0.430 18.936 43.993 1.00 21.87 280 ALA A N 1
ATOM 1586 C CA . ALA A 1 212 ? 1.348 18.512 45.037 1.00 21.65 280 ALA A CA 1
ATOM 1587 C C . ALA A 1 212 ? 2.808 18.463 44.601 1.00 20.62 280 ALA A C 1
ATOM 1588 O O . ALA A 1 212 ? 3.654 18.078 45.427 1.00 21.39 280 ALA A O 1
ATOM 1590 N N . ALA A 1 213 ? 3.153 18.763 43.353 1.00 19.60 281 ALA A N 1
ATOM 1591 C CA . ALA A 1 213 ? 4.566 18.753 42.961 1.00 20.09 281 ALA A CA 1
ATOM 1592 C C . ALA A 1 213 ? 5.338 19.780 43.796 1.00 19.28 281 ALA A C 1
ATOM 1593 O O . ALA A 1 213 ? 4.860 20.899 43.978 1.00 19.20 281 ALA A O 1
ATOM 1595 N N . ARG A 1 214 ? 6.515 19.410 44.274 1.00 18.06 282 ARG A N 1
ATOM 1596 C CA . ARG A 1 214 ? 7.341 20.270 45.099 1.00 18.98 282 ARG A CA 1
ATOM 1597 C C . ARG A 1 214 ? 8.696 20.572 44.462 1.00 18.29 282 ARG A C 1
ATOM 1598 O O . ARG A 1 214 ? 9.380 19.667 44.001 1.00 17.67 282 ARG A O 1
ATOM 1606 N N . LEU A 1 215 ? 9.087 21.836 44.465 1.00 17.35 283 LEU A N 1
ATOM 1607 C CA . LEU A 1 215 ? 10.382 22.256 43.915 1.00 18.23 283 LEU A CA 1
ATOM 1608 C C . LEU A 1 215 ? 11.409 22.068 45.029 1.00 18.69 283 LEU A C 1
ATOM 1609 O O . LEU A 1 215 ? 11.417 22.845 45.990 1.00 18.74 283 LEU A O 1
ATOM 1614 N N . ILE A 1 216 ? 12.233 21.033 44.924 1.00 17.00 284 ILE A N 1
ATOM 1615 C CA . ILE A 1 216 ? 13.216 20.768 45.977 1.00 17.54 284 ILE A CA 1
ATOM 1616 C C . ILE A 1 216 ? 14.461 21.619 45.755 1.00 18.25 284 ILE A C 1
ATOM 1617 O O . ILE A 1 216 ? 15.244 21.857 46.673 1.00 18.17 284 ILE A O 1
ATOM 1622 N N . GLY A 1 217 ? 14.646 22.065 44.507 1.00 17.75 285 GLY A N 1
ATOM 1623 C CA . GLY A 1 217 ? 15.842 22.847 44.267 1.00 17.46 285 GLY A CA 1
ATOM 1624 C C . GLY A 1 217 ? 16.142 23.248 42.853 1.00 18.22 285 GLY A C 1
ATOM 1625 O O . GLY A 1 217 ? 15.528 22.723 41.938 1.00 16.50 285 GLY A O 1
ATOM 1626 N N . VAL A 1 218 ? 16.977 24.042 42.207 1.00 16.81 286 VAL A N 1
ATOM 1627 C CA . VAL A 1 218 ? 17.862 25.002 42.754 1.00 16.15 286 VAL A CA 1
ATOM 1628 C C . VAL A 1 218 ? 17.050 26.216 43.228 1.00 14.80 286 VAL A C 1
ATOM 1629 O O . VAL A 1 218 ? 16.500 26.960 42.421 1.00 15.36 286 VAL A O 1
ATOM 1633 N N . THR A 1 219 ? 16.876 26.343 44.545 1.00 15.52 287 THR A N 1
ATOM 1634 C CA . THR A 1 219 ? 16.156 27.499 45.083 1.00 14.51 287 THR A CA 1
ATOM 1635 C C . THR A 1 219 ? 17.158 28.644 45.208 1.00 15.50 287 THR A C 1
ATOM 1636 O O . THR A 1 219 ? 18.360 28.405 45.326 1.00 15.70 287 THR A O 1
ATOM 1640 N N . PRO A 1 220 ? 16.672 29.868 45.363 1.00 16.17 288 PRO A N 1
ATOM 1641 C CA . PRO A 1 220 ? 17.535 31.023 45.603 1.00 16.93 288 PRO A CA 1
ATOM 1642 C C . PRO A 1 220 ? 18.369 30.824 46.858 1.00 17.70 288 PRO A C 1
ATOM 1643 O O . PRO A 1 220 ? 19.575 31.104 46.844 1.00 18.85 288 PRO A O 1
ATOM 1647 N N . GLN A 1 221 ? 17.805 30.239 47.917 1.00 17.29 289 GLN A N 1
ATOM 1648 C CA . GLN A 1 221 ? 18.566 29.966 49.132 1.00 17.88 289 GLN A CA 1
ATOM 1649 C C . GLN A 1 221 ? 19.690 28.964 48.896 1.00 18.07 289 GLN A C 1
ATOM 1650 O O . GLN A 1 221 ? 20.808 29.160 49.386 1.00 17.48 289 GLN A O 1
ATOM 1656 N N . ASP A 1 222 ? 19.467 27.954 48.058 1.00 16.61 290 ASP A N 1
ATOM 1657 C CA . ASP A 1 222 ? 20.459 26.975 47.672 1.00 16.60 290 ASP A CA 1
ATOM 1658 C C . ASP A 1 222 ? 21.689 27.638 47.046 1.00 16.93 290 ASP A C 1
ATOM 1659 O O . ASP A 1 222 ? 22.831 27.231 47.273 1.00 14.95 290 ASP A O 1
ATOM 1664 N N . ILE A 1 223 ? 21.436 28.662 46.228 1.00 16.11 291 ILE A N 1
ATOM 1665 C CA . ILE A 1 223 ? 22.517 29.413 45.597 1.00 16.13 291 ILE A CA 1
ATOM 1666 C C . ILE A 1 223 ? 23.440 30.000 46.663 1.00 16.35 291 ILE A C 1
ATOM 1667 O O . ILE A 1 223 ? 24.657 30.015 46.483 1.00 15.15 291 ILE A O 1
ATOM 1672 N N . ILE A 1 224 ? 22.853 30.551 47.721 1.00 15.85 292 ILE A N 1
ATOM 1673 C CA . ILE A 1 224 ? 23.633 31.078 48.834 1.00 17.21 292 ILE A CA 1
ATOM 1674 C C . ILE A 1 224 ? 24.264 29.966 49.656 1.00 16.71 292 ILE A C 1
ATOM 1675 O O . ILE A 1 224 ? 25.470 29.994 49.904 1.00 17.07 292 ILE A O 1
ATOM 1680 N N . ASP A 1 225 ? 23.473 28.982 50.082 1.00 17.06 293 ASP A N 1
ATOM 1681 C CA . ASP A 1 225 ? 23.940 27.917 50.957 1.00 17.74 293 ASP A CA 1
ATOM 1682 C C . ASP A 1 225 ? 25.051 27.047 50.381 1.00 17.99 293 ASP A C 1
ATOM 1683 O O . ASP A 1 225 ? 25.865 26.510 51.143 1.00 16.44 293 ASP A O 1
ATOM 1688 N N . TYR A 1 226 ? 25.008 26.752 49.087 1.00 17.29 294 TYR A N 1
ATOM 1689 C CA . TYR A 1 226 ? 26.024 25.931 48.445 1.00 16.79 294 TYR A CA 1
ATOM 1690 C C . TYR A 1 226 ? 27.066 26.766 47.721 1.00 18.08 294 TYR A C 1
ATOM 1691 O O . TYR A 1 226 ? 27.896 26.236 46.975 1.00 17.80 294 TYR A O 1
ATOM 1700 N N . ASP A 1 227 ? 26.999 28.094 47.848 1.00 18.76 295 ASP A N 1
ATOM 1701 C CA . ASP A 1 227 ? 27.986 28.973 47.222 1.00 17.82 295 ASP A CA 1
ATOM 1702 C C . ASP A 1 227 ? 28.160 28.653 45.744 1.00 18.15 295 ASP A C 1
ATOM 1703 O O . ASP A 1 227 ? 29.294 28.469 45.290 1.00 16.75 295 ASP A O 1
ATOM 1708 N N . LEU A 1 228 ? 27.063 28.540 44.995 1.00 17.20 296 LEU A N 1
ATOM 1709 C CA . LEU A 1 228 ? 27.139 28.116 43.609 1.00 16.83 296 LEU A CA 1
ATOM 1710 C C . LEU A 1 228 ? 27.668 29.203 42.683 1.00 15.87 296 LEU A C 1
ATOM 1711 O O . LEU A 1 228 ? 27.307 30.368 42.812 1.00 17.32 296 LEU A O 1
ATOM 1716 N N . PRO A 1 229 ? 28.411 28.786 41.672 1.00 16.48 297 PRO A N 1
ATOM 1717 C CA . PRO A 1 229 ? 28.811 29.669 40.588 1.00 17.14 297 PRO A CA 1
ATOM 1718 C C . PRO A 1 229 ? 27.543 30.244 39.965 1.00 17.76 297 PRO A C 1
ATOM 1719 O O . PRO A 1 229 ? 26.557 29.511 39.770 1.00 17.45 297 PRO A O 1
ATOM 1723 N N . THR A 1 230 ? 27.491 31.549 39.737 1.00 16.81 298 THR A N 1
ATOM 1724 C CA . THR A 1 230 ? 26.265 32.162 39.240 1.00 18.24 298 THR A CA 1
ATOM 1725 C C . THR A 1 230 ? 26.507 32.923 37.941 1.00 18.56 298 THR A C 1
ATOM 1726 O O . THR A 1 230 ? 27.635 33.100 37.498 1.00 17.92 298 THR A O 1
ATOM 1730 N N . HIS A 1 231 ? 25.420 33.477 37.436 1.00 19.67 299 HIS A N 1
ATOM 1731 C CA . HIS A 1 231 ? 25.420 34.395 36.301 1.00 19.44 299 HIS A CA 1
ATOM 1732 C C . HIS A 1 231 ? 24.404 35.493 36.621 1.00 19.78 299 HIS A C 1
ATOM 1733 O O . HIS A 1 231 ? 23.368 35.232 37.241 1.00 17.64 299 HIS A O 1
ATOM 1740 N N . PRO A 1 232 ? 24.704 36.728 36.255 1.00 20.44 300 PRO A N 1
ATOM 1741 C CA . PRO A 1 232 ? 23.800 37.843 36.446 1.00 20.64 300 PRO A CA 1
ATOM 1742 C C . PRO A 1 232 ? 22.431 37.569 35.833 1.00 19.39 300 PRO A C 1
ATOM 1743 O O . PRO A 1 232 ? 22.331 36.891 34.805 1.00 17.90 300 PRO A O 1
ATOM 1747 N N . LEU A 1 233 ? 21.372 38.016 36.506 1.00 19.39 301 LEU A N 1
ATOM 1748 C CA . LEU A 1 233 ? 20.039 37.896 35.922 1.00 21.49 301 LEU A CA 1
ATOM 1749 C C . LEU A 1 233 ? 20.031 38.786 34.675 1.00 23.81 301 LEU A C 1
ATOM 1750 O O . LEU A 1 233 ? 20.599 39.880 34.740 1.00 24.26 301 LEU A O 1
ATOM 1755 N N . LYS A 1 234 ? 19.444 38.321 33.586 1.00 26.16 302 LYS A N 1
ATOM 1756 C CA . LYS A 1 234 ? 19.355 39.180 32.401 1.00 28.88 302 LYS A CA 1
ATOM 1757 C C . LYS A 1 234 ? 18.142 40.092 32.522 1.00 29.55 302 LYS A C 1
ATOM 1758 O O . LYS A 1 234 ? 17.259 39.889 33.357 1.00 28.43 302 LYS A O 1
ATOM 1764 N N . GLU A 1 235 ? 18.075 41.097 31.665 1.00 31.51 303 GLU A N 1
ATOM 1765 C CA . GLU A 1 235 ? 16.958 42.018 31.553 1.00 33.04 303 GLU A CA 1
ATOM 1766 C C . GLU A 1 235 ? 15.615 41.291 31.601 1.00 32.56 303 GLU A C 1
ATOM 1767 O O . GLU A 1 235 ? 14.769 41.573 32.447 1.00 32.90 303 GLU A O 1
ATOM 1773 N N . GLN A 1 236 ? 15.417 40.348 30.689 1.00 32.00 304 GLN A N 1
ATOM 1774 C CA . GLN A 1 236 ? 14.233 39.512 30.626 1.00 32.90 304 GLN A CA 1
ATOM 1775 C C . GLN A 1 236 ? 13.963 38.746 31.915 1.00 31.66 304 GLN A C 1
ATOM 1776 O O . GLN A 1 236 ? 12.797 38.593 32.294 1.00 31.54 304 GLN A O 1
ATOM 1782 N N . ASP A 1 237 ? 14.992 38.218 32.574 1.00 29.49 305 ASP A N 1
ATOM 1783 C CA . ASP A 1 237 ? 14.812 37.486 33.824 1.00 28.35 305 ASP A CA 1
ATOM 1784 C C . ASP A 1 237 ? 14.151 38.346 34.900 1.00 26.59 305 ASP A C 1
ATOM 1785 O O . ASP A 1 237 ? 13.247 37.908 35.611 1.00 25.30 305 ASP A O 1
ATOM 1790 N N . ILE A 1 238 ? 14.639 39.568 35.057 1.00 26.08 306 ILE A N 1
ATOM 1791 C CA . ILE A 1 238 ? 14.117 40.514 36.040 1.00 27.09 306 ILE A CA 1
ATOM 1792 C C . ILE A 1 238 ? 12.667 40.864 35.716 1.00 28.64 306 ILE A C 1
ATOM 1793 O O . ILE A 1 238 ? 11.816 40.958 36.602 1.00 27.15 306 ILE A O 1
ATOM 1798 N N . LYS A 1 239 ? 12.380 41.045 34.428 1.00 29.76 307 LYS A N 1
ATOM 1799 C CA . LYS A 1 239 ? 11.023 41.321 33.975 1.00 32.14 307 LYS A CA 1
ATOM 1800 C C . LYS A 1 239 ? 10.106 40.130 34.225 1.00 32.15 307 LYS A C 1
ATOM 1801 O O . LYS A 1 239 ? 8.954 40.319 34.625 1.00 32.81 307 LYS A O 1
ATOM 1807 N N . ARG A 1 240 ? 10.610 38.913 34.041 1.00 32.06 308 ARG A N 1
ATOM 1808 C CA . ARG A 1 240 ? 9.807 37.723 34.299 1.00 32.52 308 ARG A CA 1
ATOM 1809 C C . ARG A 1 240 ? 9.421 37.671 35.773 1.00 31.74 308 ARG A C 1
ATOM 1810 O O . ARG A 1 240 ? 8.25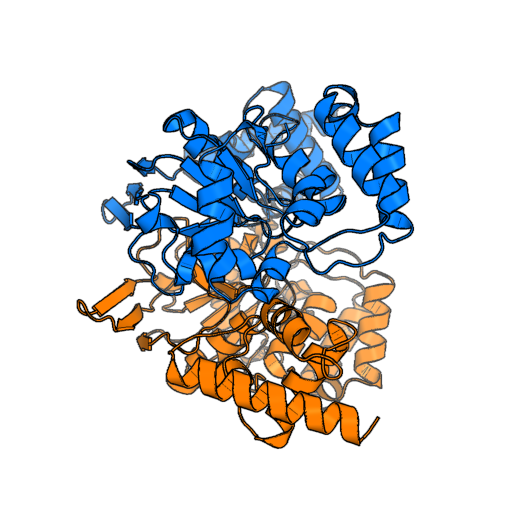5 37.446 36.090 1.00 30.54 308 ARG A O 1
ATOM 1818 N N . ILE A 1 241 ? 10.385 37.922 36.664 1.00 30.53 309 ILE A N 1
ATOM 1819 C CA . ILE A 1 241 ? 10.109 37.901 38.092 1.00 29.80 309 ILE A CA 1
ATOM 1820 C C . ILE A 1 241 ? 9.100 38.977 38.475 1.00 31.47 309 ILE A C 1
ATOM 1821 O O . ILE A 1 241 ? 8.107 38.688 39.141 1.00 30.40 309 ILE A O 1
ATOM 1826 N N . LYS A 1 242 ? 9.349 40.214 38.055 1.00 33.35 310 LYS A N 1
ATOM 1827 C CA . LYS A 1 242 ? 8.464 41.325 38.393 1.00 35.97 310 LYS A CA 1
ATOM 1828 C C . LYS A 1 242 ? 7.075 41.148 37.800 1.00 37.39 310 LYS A C 1
ATOM 1829 O O . LYS A 1 242 ? 6.097 41.413 38.507 1.00 38.56 310 LYS A O 1
ATOM 1835 N N . ASP A 1 243 ? 6.951 40.595 36.596 1.00 38.95 311 ASP A N 1
ATOM 1836 C CA . ASP A 1 243 ? 5.639 40.293 36.032 1.00 40.17 311 ASP A CA 1
ATOM 1837 C C . ASP A 1 243 ? 4.969 39.190 36.852 1.00 39.97 311 ASP A C 1
ATOM 1838 O O . ASP A 1 243 ? 3.775 39.235 37.146 1.00 40.03 311 ASP A O 1
ATOM 1843 N N . GLY A 1 244 ? 5.756 38.182 37.222 1.00 39.00 312 GLY A N 1
ATOM 1844 C CA . GLY A 1 244 ? 5.269 37.074 38.031 1.00 37.92 312 GLY A CA 1
ATOM 1845 C C . GLY A 1 244 ? 4.702 37.575 39.354 1.00 37.70 312 GLY A C 1
ATOM 1846 O O . GLY A 1 244 ? 3.555 37.277 39.693 1.00 37.60 312 GLY A O 1
ATOM 1847 N N . LEU A 1 245 ? 5.470 38.384 40.075 1.00 37.70 313 LEU A N 1
ATOM 1848 C CA . LEU A 1 245 ? 5.028 38.956 41.335 1.00 38.96 313 LEU A CA 1
ATOM 1849 C C . LEU A 1 245 ? 3.732 39.751 41.201 1.00 39.83 313 LEU A C 1
ATOM 1850 O O . LEU A 1 245 ? 2.881 39.643 42.088 1.00 38.45 313 LEU A O 1
ATOM 1855 N N . LYS A 1 246 ? 3.565 40.535 40.143 1.00 41.53 314 LYS A N 1
ATOM 1856 C CA . LYS A 1 246 ? 2.372 41.349 39.981 1.00 43.89 314 LYS A CA 1
ATOM 1857 C C . LYS A 1 246 ? 1.184 40.670 39.319 1.00 44.89 314 LYS A C 1
ATOM 1858 O O . LYS A 1 246 ? 0.051 41.015 39.688 1.00 46.27 314 LYS A O 1
ATOM 1864 N N . ASN A 1 247 ? 1.376 39.797 38.337 1.00 45.40 315 ASN A N 1
ATOM 1865 C CA . ASN A 1 247 ? 0.239 39.262 37.596 1.00 46.17 315 ASN A CA 1
ATOM 1866 C C . ASN A 1 247 ? 0.080 37.754 37.577 1.00 45.61 315 ASN A C 1
ATOM 1867 O O . ASN A 1 247 ? -0.898 37.272 36.987 1.00 45.53 315 ASN A O 1
ATOM 1872 N N . ASP A 1 248 ? 0.981 36.996 38.180 1.00 44.60 316 ASP A N 1
ATOM 1873 C CA . ASP A 1 248 ? 0.910 35.537 38.128 1.00 44.14 316 ASP A CA 1
ATOM 1874 C C . ASP A 1 248 ? 0.116 34.945 39.281 1.00 42.92 316 ASP A C 1
ATOM 1875 O O . ASP A 1 248 ? 0.445 35.123 40.453 1.00 42.42 316 ASP A O 1
ATOM 1880 N N . ASP A 1 249 ? -0.916 34.166 38.956 1.00 42.22 317 ASP A N 1
ATOM 1881 C CA . ASP A 1 249 ? -1.786 33.556 39.952 1.00 41.74 317 ASP A CA 1
ATOM 1882 C C . ASP A 1 249 ? -1.073 32.515 40.807 1.00 40.67 317 ASP A C 1
ATOM 1883 O O . ASP A 1 249 ? -1.384 32.379 41.996 1.00 39.89 317 ASP A O 1
ATOM 1888 N N . PHE A 1 250 ? -0.131 31.772 40.230 1.00 38.46 318 PHE A N 1
ATOM 1889 C CA . PHE A 1 250 ? 0.624 30.792 41.013 1.00 37.04 318 PHE A CA 1
ATOM 1890 C C . PHE A 1 250 ? 1.499 31.514 42.036 1.00 36.13 318 PHE A C 1
ATOM 1891 O O . PHE A 1 250 ? 1.542 31.139 43.211 1.00 35.19 318 PHE A O 1
ATOM 1899 N N . VAL A 1 251 ? 2.204 32.548 41.587 1.00 34.90 319 VAL A N 1
ATOM 1900 C CA . VAL A 1 251 ? 3.091 33.296 42.475 1.00 35.33 319 VAL A CA 1
ATOM 1901 C C . VAL A 1 251 ? 2.308 34.069 43.527 1.00 35.28 319 VAL A C 1
ATOM 1902 O O . VAL A 1 251 ? 2.593 33.968 44.720 1.00 34.18 319 VAL A O 1
ATOM 1906 N N . ARG A 1 252 ? 1.257 34.769 43.111 1.00 36.79 320 ARG A N 1
ATOM 1907 C CA . ARG A 1 252 ? 0.412 35.548 44.005 1.00 38.00 320 ARG A CA 1
ATOM 1908 C C . ARG A 1 252 ? -0.387 34.690 44.977 1.00 38.51 320 ARG A C 1
ATOM 1909 O O . ARG A 1 252 ? -0.844 35.184 46.012 1.00 39.21 320 ARG A O 1
ATOM 1917 N N . SER A 1 253 ? -0.533 33.405 44.699 1.00 37.80 321 SER A N 1
ATOM 1918 C CA . SER A 1 253 ? -1.210 32.470 45.575 1.00 39.20 321 SER A CA 1
ATOM 1919 C C . SER A 1 253 ? -0.276 31.827 46.588 1.00 38.91 321 SER A C 1
ATOM 1920 O O . SER A 1 253 ? -0.746 31.095 47.464 1.00 38.17 321 SER A O 1
ATOM 1923 N N . PHE A 1 254 ? 1.038 32.028 46.476 1.00 39.67 322 PHE A N 1
ATOM 1924 C CA . PHE A 1 254 ? 2.001 31.436 47.396 1.00 39.25 322 PHE A CA 1
ATOM 1925 C C . PHE A 1 254 ? 2.979 32.466 47.956 1.00 40.53 322 PHE A C 1
ATOM 1926 O O . PHE A 1 254 ? 3.813 33.022 47.239 1.00 39.96 322 PHE A O 1
ATOM 1934 N N . PRO A 1 255 ? 2.965 32.651 49.274 1.00 41.18 323 PRO A N 1
ATOM 1935 C CA . PRO A 1 255 ? 3.826 33.596 49.959 1.00 39.69 323 PRO A CA 1
ATOM 1936 C C . PRO A 1 255 ? 5.295 33.218 49.976 1.00 38.06 323 PRO A C 1
ATOM 1937 O O . PRO A 1 255 ? 6.163 34.077 49.798 1.00 37.82 323 PRO A O 1
ATOM 1941 N N . GLU A 1 256 ? 5.610 31.939 50.139 1.00 35.92 324 GLU A N 1
ATOM 1942 C CA . GLU A 1 256 ? 6.981 31.452 50.127 1.00 34.59 324 GLU A CA 1
ATOM 1943 C C . GLU A 1 256 ? 7.650 31.649 48.766 1.00 31.89 324 GLU A C 1
ATOM 1944 O O . GLU A 1 256 ? 8.856 31.882 48.702 1.00 31.21 324 GLU A O 1
ATOM 1950 N N . TRP A 1 257 ? 6.882 31.510 47.691 1.00 28.06 325 TRP A N 1
ATOM 1951 C CA . TRP A 1 257 ? 7.371 31.754 46.347 1.00 25.86 325 TRP A CA 1
ATOM 1952 C C . TRP A 1 257 ? 7.611 33.244 46.127 1.00 24.36 325 TRP A C 1
ATOM 1953 O O . TRP A 1 257 ? 8.601 33.658 45.519 1.00 21.63 325 TRP A O 1
ATOM 1964 N N . GLN A 1 258 ? 6.726 34.067 46.697 1.00 23.37 326 GLN A N 1
ATOM 1965 C CA . GLN A 1 258 ? 6.907 35.514 46.647 1.00 23.78 326 GLN A CA 1
ATOM 1966 C C . GLN A 1 258 ? 8.206 35.895 47.358 1.00 22.13 326 GLN A C 1
ATOM 1967 O O . GLN A 1 258 ? 8.994 36.690 46.846 1.00 22.23 326 GLN A O 1
ATOM 1973 N N . LYS A 1 259 ? 8.465 35.278 48.504 1.00 21.31 327 LYS A N 1
ATOM 1974 C CA . LYS A 1 259 ? 9.680 35.552 49.265 1.00 23.42 327 LYS A CA 1
ATOM 1975 C C . LYS A 1 259 ? 10.940 35.149 48.502 1.00 23.06 327 LYS A C 1
ATOM 1976 O O . LYS A 1 259 ? 11.898 35.921 48.412 1.00 21.70 327 LYS A O 1
ATOM 1982 N N . ALA A 1 260 ? 10.933 33.956 47.914 1.00 22.21 328 ALA A N 1
ATOM 1983 C CA . ALA A 1 260 ? 12.071 33.450 47.155 1.00 20.90 328 ALA A CA 1
ATOM 1984 C C . ALA A 1 260 ? 12.358 34.269 45.911 1.00 19.57 328 ALA A C 1
ATOM 1985 O O . ALA A 1 260 ? 13.518 34.585 45.627 1.00 20.30 328 ALA A O 1
ATOM 1987 N N . LEU A 1 261 ? 11.339 34.658 45.156 1.00 19.22 329 LEU A N 1
ATOM 1988 C CA . LEU A 1 261 ? 11.533 35.469 43.957 1.00 20.04 329 LEU A CA 1
ATOM 1989 C C . LEU A 1 261 ? 12.072 36.856 44.276 1.00 21.10 329 LEU A C 1
ATOM 1990 O O . LEU A 1 261 ? 12.940 37.364 43.556 1.00 17.86 329 LEU A O 1
ATOM 1995 N N . LYS A 1 262 ? 11.609 37.456 45.378 1.00 21.56 330 LYS A N 1
ATOM 1996 C CA . LYS A 1 262 ? 12.128 38.757 45.794 1.00 21.65 330 LYS A CA 1
ATOM 1997 C C . LYS A 1 262 ? 13.583 38.632 46.240 1.00 20.61 330 LYS A C 1
ATOM 1998 O O . LYS A 1 262 ? 14.435 39.471 45.934 1.00 19.07 330 LYS A O 1
ATOM 2004 N N . GLN A 1 263 ? 13.887 37.530 46.912 1.00 19.27 331 GLN A N 1
ATOM 2005 C CA . GLN A 1 263 ? 15.254 37.185 47.273 1.00 20.46 331 GLN A CA 1
ATOM 2006 C C . GLN A 1 263 ? 16.162 37.078 46.051 1.00 20.05 331 GLN A C 1
ATOM 2007 O O . GLN A 1 263 ? 17.264 37.642 46.035 1.00 16.41 331 GLN A O 1
ATOM 2013 N N . MET A 1 264 ? 15.703 36.413 44.991 1.00 20.74 332 MET A N 1
ATOM 2014 C CA . MET A 1 264 ? 16.483 36.318 43.757 1.00 19.80 332 MET A CA 1
ATOM 2015 C C . MET A 1 264 ? 16.654 37.684 43.098 1.00 20.19 332 MET A C 1
ATOM 2016 O O . MET A 1 264 ? 17.739 37.997 42.588 1.00 17.86 332 MET A O 1
ATOM 2021 N N . LEU A 1 265 ? 15.627 38.532 43.160 1.00 20.42 333 LEU A N 1
ATOM 2022 C CA . LEU A 1 265 ? 15.742 39.901 42.669 1.00 21.48 333 LEU A CA 1
ATOM 2023 C C . LEU A 1 265 ? 16.814 40.661 43.446 1.00 19.68 333 LEU A C 1
ATOM 2024 O O . LEU A 1 265 ? 17.675 41.320 42.863 1.00 18.67 333 LEU A O 1
ATOM 2029 N N . ASP A 1 266 ? 16.811 40.537 44.768 1.00 19.48 334 ASP A N 1
ATOM 2030 C CA . ASP A 1 266 ? 17.803 41.212 45.607 1.00 18.76 334 ASP A CA 1
ATOM 2031 C C . ASP A 1 266 ? 19.220 40.762 45.256 1.00 19.63 334 ASP A C 1
ATOM 2032 O O . ASP A 1 266 ? 20.142 41.573 45.206 1.00 16.54 334 ASP A O 1
ATOM 2037 N N . MET A 1 267 ? 19.386 39.458 45.049 1.00 19.15 335 MET A N 1
ATOM 2038 C CA . MET A 1 267 ? 20.679 38.881 44.705 1.00 20.06 335 MET A CA 1
ATOM 2039 C C . MET A 1 267 ? 21.164 39.320 43.333 1.00 20.30 335 MET A C 1
ATOM 2040 O O . MET A 1 267 ? 22.365 39.483 43.104 1.00 20.54 335 MET A O 1
ATOM 2045 N N . GLY A 1 268 ? 20.257 39.398 42.367 1.00 18.67 336 GLY A N 1
ATOM 2046 C CA . GLY A 1 268 ? 20.600 39.793 41.009 1.00 19.27 336 GLY A CA 1
ATOM 2047 C C . GLY A 1 268 ? 21.246 38.666 40.225 1.00 19.19 336 GLY A C 1
ATOM 2048 O O . GLY A 1 268 ? 21.786 38.909 39.141 1.00 21.05 336 GLY A O 1
ATOM 2049 N N . VAL A 1 269 ? 21.232 37.427 40.734 1.00 17.93 337 VAL A N 1
ATOM 2050 C CA . VAL A 1 269 ? 21.914 36.326 40.065 1.00 16.46 337 VAL A CA 1
ATOM 2051 C C . VAL A 1 269 ? 21.027 35.092 39.933 1.00 17.33 337 VAL A C 1
ATOM 2052 O O . VAL A 1 269 ? 20.002 34.939 40.599 1.00 18.20 337 VAL A O 1
ATOM 2056 N N . ARG A 1 270 ? 21.459 34.186 39.072 1.00 16.20 338 ARG A N 1
ATOM 2057 C CA . ARG A 1 270 ? 20.812 32.913 38.818 1.00 16.87 338 ARG A CA 1
ATOM 2058 C C . ARG A 1 270 ? 21.901 31.836 38.751 1.00 16.38 338 ARG A C 1
ATOM 2059 O O . ARG A 1 270 ? 23.064 32.177 38.539 1.00 16.60 338 ARG A O 1
ATOM 2067 N N . ALA A 1 271 ? 21.519 30.585 38.950 1.00 15.36 339 ALA A N 1
ATOM 2068 C CA . ALA A 1 271 ? 22.487 29.498 38.910 1.00 15.07 339 ALA A CA 1
ATOM 2069 C C . ALA A 1 271 ? 21.915 28.289 38.182 1.00 15.39 339 ALA A C 1
ATOM 2070 O O . ALA A 1 271 ? 20.716 28.030 38.288 1.00 17.62 339 ALA A O 1
ATOM 2072 N N . GLU A 1 272 ? 22.762 27.545 37.479 1.00 15.27 340 GLU A N 1
ATOM 2073 C CA . GLU A 1 272 ? 22.297 26.332 36.804 1.00 13.08 340 GLU A CA 1
ATOM 2074 C C . GLU A 1 272 ? 22.402 25.157 37.762 1.00 14.48 340 GLU A C 1
ATOM 2075 O O . GLU A 1 272 ? 23.301 25.107 38.627 1.00 12.96 340 GLU A O 1
ATOM 2081 N N . GLN A 1 273 ? 21.554 24.144 37.561 1.00 12.92 341 GLN A N 1
ATOM 2082 C CA . GLN A 1 273 ? 21.587 22.975 38.447 1.00 13.59 341 GLN A CA 1
ATOM 2083 C C . GLN A 1 273 ? 22.881 22.192 38.305 1.00 14.43 341 GLN A C 1
ATOM 2084 O O . GLN A 1 273 ? 23.357 21.577 39.271 1.00 14.38 341 GLN A O 1
ATOM 2090 N N . GLN A 1 274 ? 23.543 22.243 37.149 1.00 14.14 342 GLN A N 1
ATOM 2091 C CA . GLN A 1 274 ? 24.815 21.563 36.946 1.00 14.11 342 GLN A CA 1
ATOM 2092 C C . GLN A 1 274 ? 26.000 22.344 37.491 1.00 14.15 342 GLN A C 1
ATOM 2093 O O . GLN A 1 274 ? 27.095 21.778 37.598 1.00 15.35 342 GLN A O 1
ATOM 2099 N N . SER A 1 275 ? 25.805 23.523 38.079 1.00 14.86 343 SER A N 1
ATOM 2100 C CA . SER A 1 275 ? 26.877 24.301 38.686 1.00 14.89 343 SER A CA 1
ATOM 2101 C C . SER A 1 275 ? 27.396 23.688 39.981 1.00 15.60 343 SER A C 1
ATOM 2102 O O . SER A 1 275 ? 28.516 24.001 40.409 1.00 13.41 343 SER A O 1
ATOM 2105 N N . LEU A 1 276 ? 26.689 22.692 40.513 1.00 15.57 344 LEU A N 1
ATOM 2106 C CA . LEU A 1 276 ? 27.153 21.889 41.632 1.00 16.49 344 LEU A CA 1
ATOM 2107 C C . LEU A 1 276 ? 28.397 21.082 41.287 1.00 16.45 344 LEU A C 1
ATOM 2108 O O . LEU A 1 276 ? 29.159 20.719 42.188 1.00 16.30 344 LEU A O 1
ATOM 2113 N N . ALA A 1 277 ? 28.702 20.886 40.011 1.00 14.21 345 ALA A N 1
ATOM 2114 C CA . ALA A 1 277 ? 29.905 20.237 39.528 1.00 14.80 345 ALA A CA 1
ATOM 2115 C C . ALA A 1 277 ? 31.180 20.971 39.910 1.00 14.79 345 ALA A C 1
ATOM 2116 O O . ALA A 1 277 ? 32.252 20.346 39.957 1.00 15.87 345 ALA A O 1
ATOM 2118 N N . LYS A 1 278 ? 31.120 22.231 40.332 1.00 14.89 346 LYS A N 1
ATOM 2119 C CA . LYS A 1 278 ? 32.265 22.901 40.923 1.00 16.03 346 LYS A CA 1
ATOM 2120 C C . LYS A 1 278 ? 32.863 22.065 42.057 1.00 17.24 346 LYS A C 1
ATOM 2121 O O . LYS A 1 278 ? 34.090 21.986 42.168 1.00 18.85 346 LYS A O 1
ATOM 2127 N N . TYR A 1 279 ? 32.049 21.399 42.866 1.00 16.39 347 TYR A N 1
ATOM 2128 C CA . TYR A 1 279 ? 32.505 20.575 43.973 1.00 17.99 347 TYR A CA 1
ATOM 2129 C C . TYR A 1 279 ? 32.689 19.109 43.609 1.00 18.40 347 TYR A C 1
ATOM 2130 O O . TYR A 1 279 ? 32.774 18.268 44.499 1.00 18.71 347 TYR A O 1
ATOM 2139 N N . GLY A 1 280 ? 32.760 18.779 42.327 1.00 17.47 348 GLY A N 1
ATOM 2140 C CA . GLY A 1 280 ? 32.957 17.411 41.872 1.00 16.19 348 GLY A CA 1
ATOM 2141 C C . GLY A 1 280 ? 31.738 16.946 41.078 1.00 15.65 348 GLY A C 1
ATOM 2142 O O . GLY A 1 280 ? 30.600 17.316 41.382 1.00 13.15 348 GLY A O 1
ATOM 2143 N N . LEU A 1 281 ? 31.972 16.071 40.095 1.00 14.28 349 LEU A N 1
ATOM 2144 C CA . LEU A 1 281 ? 30.902 15.553 39.254 1.00 15.25 349 LEU A CA 1
ATOM 2145 C C . LEU A 1 281 ? 29.841 14.771 40.013 1.00 14.89 349 LEU A C 1
ATOM 2146 O O . LEU A 1 281 ? 28.674 14.759 39.593 1.00 15.17 349 LEU A O 1
ATOM 2151 N N . LYS A 1 282 ? 30.170 14.172 41.154 1.00 14.91 350 LYS A N 1
ATOM 2152 C CA . LYS A 1 282 ? 29.200 13.446 41.956 1.00 16.54 350 LYS A CA 1
ATOM 2153 C C . LYS A 1 282 ? 28.650 14.225 43.145 1.00 16.17 350 LYS A C 1
ATOM 2154 O O . LYS A 1 282 ? 27.863 13.651 43.905 1.00 16.18 350 LYS A O 1
ATOM 2160 N N . TYR A 1 283 ? 29.004 15.493 43.322 1.00 15.16 351 TYR A N 1
ATOM 2161 C CA . TYR A 1 283 ? 28.484 16.271 44.447 1.00 15.08 351 TYR A CA 1
ATOM 2162 C C . TYR A 1 283 ? 26.961 16.340 44.447 1.00 15.58 351 TYR A C 1
ATOM 2163 O O . TYR A 1 283 ? 26.327 16.124 45.497 1.00 12.57 351 TYR A O 1
ATOM 2172 N N . VAL A 1 284 ? 26.336 16.532 43.275 1.00 13.87 352 VAL A N 1
ATOM 2173 C CA . VAL A 1 284 ? 24.881 16.561 43.215 1.00 14.31 352 VAL A CA 1
ATOM 2174 C C . VAL A 1 284 ? 24.274 15.268 43.768 1.00 14.55 352 VAL A C 1
ATOM 2175 O O . VAL A 1 284 ? 23.216 15.326 44.391 1.00 16.40 352 VAL A O 1
ATOM 2179 N N . VAL A 1 285 ? 24.859 14.141 43.421 1.00 15.49 353 VAL A N 1
ATOM 2180 C CA . VAL A 1 285 ? 24.387 12.829 43.824 1.00 18.11 353 VAL A CA 1
ATOM 2181 C C . VAL A 1 285 ? 24.704 12.453 45.263 1.00 18.87 353 VAL A C 1
ATOM 2182 O O . VAL A 1 285 ? 23.884 11.802 45.912 1.00 17.10 353 VAL A O 1
ATOM 2186 N N . ASN A 1 286 ? 25.912 12.756 45.733 1.00 18.00 354 ASN A N 1
ATOM 2187 C CA . ASN A 1 286 ? 26.345 12.316 47.051 1.00 20.30 354 ASN A CA 1
ATOM 2188 C C . ASN A 1 286 ? 26.054 13.290 48.182 1.00 19.33 354 ASN A C 1
ATOM 2189 O O . ASN A 1 286 ? 26.019 12.875 49.346 1.00 18.72 354 ASN A O 1
ATOM 2194 N N . THR A 1 287 ? 25.936 14.570 47.874 1.00 18.44 355 THR A N 1
ATOM 2195 C CA . THR A 1 287 ? 25.779 15.583 48.913 1.00 18.54 355 THR A CA 1
ATOM 2196 C C . THR A 1 287 ? 24.519 16.405 48.751 1.00 18.12 355 THR A C 1
ATOM 2197 O O . THR A 1 287 ? 23.648 16.364 49.631 1.00 18.91 355 THR A O 1
ATOM 2201 N N . TYR A 1 288 ? 24.357 17.107 47.634 1.00 15.92 356 TYR A N 1
ATOM 2202 C CA . TYR A 1 288 ? 23.228 18.000 47.440 1.00 15.97 356 TYR A CA 1
ATOM 2203 C C . TYR A 1 288 ? 21.869 17.322 47.490 1.00 16.20 356 TYR A C 1
ATOM 2204 O O . TYR A 1 288 ? 21.033 17.679 48.329 1.00 15.60 356 TYR A O 1
ATOM 2213 N N . LEU A 1 289 ? 21.603 16.355 46.612 1.00 16.12 357 LEU A N 1
ATOM 2214 C CA . LEU A 1 289 ? 20.283 15.727 46.558 1.00 16.87 357 LEU A CA 1
ATOM 2215 C C . LEU A 1 289 ? 19.897 14.942 47.796 1.00 18.50 357 LEU A C 1
ATOM 2216 O O . LEU A 1 289 ? 18.775 15.124 48.285 1.00 18.06 357 LEU A O 1
ATOM 2221 N N . PRO A 1 290 ? 20.769 14.125 48.363 1.00 18.91 358 PRO A N 1
ATOM 2222 C CA . PRO A 1 290 ? 20.480 13.404 49.597 1.00 21.46 358 PRO A CA 1
ATOM 2223 C C . PRO A 1 290 ? 20.087 14.364 50.711 1.00 24.23 358 PRO A C 1
ATOM 2224 O O . PRO A 1 290 ? 19.130 14.102 51.449 1.00 25.54 358 PRO A O 1
ATOM 2228 N N . GLU A 1 291 ? 20.789 15.490 50.821 1.00 25.27 359 GLU A N 1
ATOM 2229 C CA . GLU A 1 291 ? 20.470 16.527 51.780 1.00 27.04 359 GLU A CA 1
ATOM 2230 C C . GLU A 1 291 ? 19.107 17.159 51.530 1.00 28.23 359 GLU A C 1
ATOM 2231 O O . GLU A 1 291 ? 18.273 17.221 52.442 1.00 27.41 359 GLU A O 1
ATOM 2237 N N . LYS A 1 292 ? 18.860 17.639 50.315 1.00 27.83 360 LYS A N 1
ATOM 2238 C CA . LYS A 1 292 ? 17.608 18.301 49.979 1.00 30.15 360 LYS A CA 1
ATOM 2239 C C . LYS A 1 292 ? 16.366 17.444 50.185 1.00 31.84 360 LYS A C 1
ATOM 2240 O O . LYS A 1 292 ? 15.334 17.947 50.631 1.00 32.19 360 LYS A O 1
ATOM 2246 N N . ILE A 1 293 ? 16.439 16.178 49.804 1.00 32.83 361 ILE A N 1
ATOM 2247 C CA . ILE A 1 293 ? 15.302 15.271 49.894 1.00 35.76 361 ILE A CA 1
ATOM 2248 C C . ILE A 1 293 ? 14.946 14.927 51.330 1.00 36.99 361 ILE A C 1
ATOM 2249 O O . ILE A 1 293 ? 13.766 14.803 51.665 1.00 37.87 361 ILE A O 1
ATOM 2254 N N . LYS A 1 294 ? 15.920 14.838 52.226 1.00 37.80 362 LYS A N 1
ATOM 2255 C CA . LYS A 1 294 ? 15.695 14.552 53.630 1.00 38.29 362 LYS A CA 1
ATOM 2256 C C . LYS A 1 294 ? 15.006 15.681 54.385 1.00 38.41 362 LYS A C 1
ATOM 2257 O O . LYS A 1 294 ? 14.383 15.429 55.423 1.00 39.10 362 LYS A O 1
ATOM 2263 N N . ASP A 1 295 ? 15.196 16.923 53.953 1.00 37.46 363 ASP A N 1
ATOM 2264 C CA . ASP A 1 295 ? 14.627 18.067 54.657 1.00 36.12 363 ASP A CA 1
ATOM 2265 C C . ASP A 1 295 ? 13.692 18.864 53.769 1.00 34.94 363 ASP A C 1
ATOM 2266 O O . ASP A 1 295 ? 14.100 19.668 52.935 1.00 35.67 363 ASP A O 1
ATOM 2271 N N . GLU A 1 296 ? 12.395 18.752 54.027 1.00 34.81 364 GLU A N 1
ATOM 2272 C CA . GLU A 1 296 ? 11.342 19.410 53.272 1.00 33.69 364 GLU A CA 1
ATOM 2273 C C . GLU A 1 296 ? 11.166 20.884 53.586 1.00 32.63 364 GLU A C 1
ATOM 2274 O O . GLU A 1 296 ? 10.518 21.615 52.826 1.00 31.19 364 GLU A O 1
ATOM 2280 N N . SER A 1 297 ? 11.867 21.406 54.592 1.00 32.15 365 SER A N 1
ATOM 2281 C CA . SER A 1 297 ? 11.854 22.822 54.924 1.00 31.35 365 SER A CA 1
ATOM 2282 C C . SER A 1 297 ? 12.611 23.654 53.898 1.00 30.27 365 SER A C 1
ATOM 2283 O O . SER A 1 297 ? 12.389 24.861 53.781 1.00 30.58 365 SER A O 1
ATOM 2286 N N . THR A 1 298 ? 13.473 23.025 53.103 1.00 31.24 366 THR A N 1
ATOM 2287 C CA . THR A 1 298 ? 14.202 23.705 52.044 1.00 30.8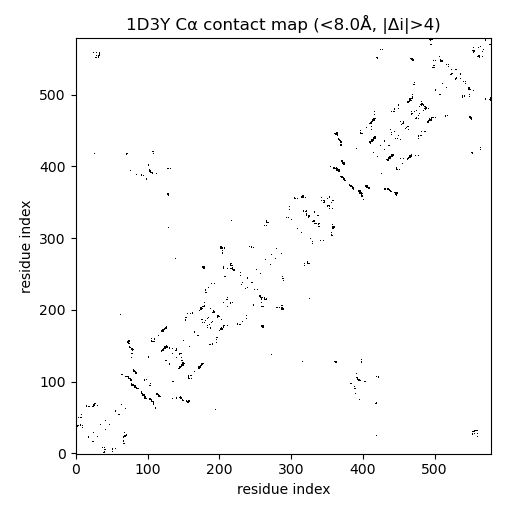4 366 THR A CA 1
ATOM 2288 C C . THR A 1 298 ? 13.498 23.620 50.695 1.00 31.22 366 THR A C 1
ATOM 2289 O O . THR A 1 298 ? 14.042 24.122 49.710 1.00 30.64 366 THR A O 1
ATOM 2293 N N . TRP A 1 299 ? 12.329 22.994 50.639 1.00 30.78 367 TRP A N 1
ATOM 2294 C CA . TRP A 1 299 ? 11.551 22.900 49.404 1.00 32.46 367 TRP A CA 1
ATOM 2295 C C . TRP A 1 299 ? 10.761 24.199 49.266 1.00 34.66 367 TRP A C 1
ATOM 2296 O O . TRP A 1 299 ? 10.691 24.930 50.266 1.00 35.52 367 TRP A O 1
ATOM 2307 N N . LEU A 1 300 ? 10.238 24.546 48.090 1.00 36.63 368 LEU A N 1
ATOM 2308 C CA . LEU A 1 300 ? 9.652 25.877 47.971 1.00 39.84 368 LEU A CA 1
ATOM 2309 C C . LEU A 1 300 ? 8.152 26.013 48.089 1.00 42.22 368 LEU A C 1
ATOM 2310 O O . LEU A 1 300 ? 7.544 26.744 48.816 1.00 44.64 368 LEU A O 1
ATOM 2315 N N . PRO A 1 301 ? 7.524 25.240 47.103 1.00 42.93 369 PRO A N 1
ATOM 2316 C CA . PRO A 1 301 ? 6.050 25.363 47.076 1.00 43.14 369 PRO A CA 1
ATOM 2317 C C . PRO A 1 301 ? 5.471 25.401 48.485 1.00 43.61 369 PRO A C 1
ATOM 2318 O O . PRO A 1 301 ? 6.250 25.041 49.408 1.00 43.97 369 PRO A O 1
ATOM 2323 N N . ASN B 1 3 ? 43.608 35.541 25.765 1.00 45.63 71 ASN B N 1
ATOM 2324 C CA . ASN B 1 3 ? 44.930 35.609 25.086 1.00 44.24 71 ASN B CA 1
ATOM 2325 C C . ASN B 1 3 ? 45.603 34.246 24.956 1.00 42.46 71 AS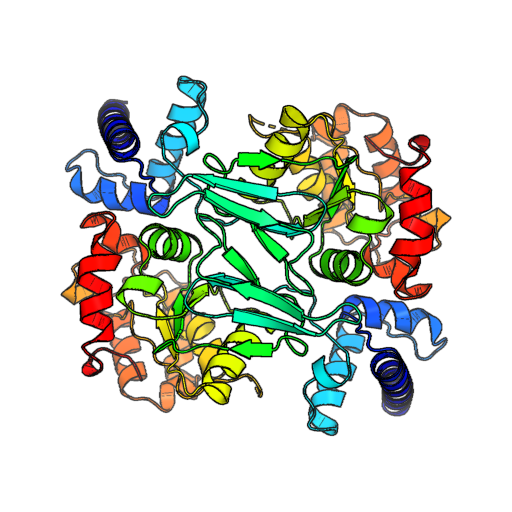N B C 1
ATOM 2326 O O . ASN B 1 3 ? 45.177 33.219 25.472 1.00 42.14 71 ASN B O 1
ATOM 2331 N N . GLN B 1 4 ? 46.734 34.272 24.273 1.00 40.14 72 GLN B N 1
ATOM 2332 C CA . GLN B 1 4 ? 47.609 33.155 24.012 1.00 38.35 72 GLN B CA 1
ATOM 2333 C C . GLN B 1 4 ? 47.822 32.201 25.177 1.00 36.02 72 GLN B C 1
ATOM 2334 O O . GLN B 1 4 ? 47.428 31.031 25.169 1.00 35.11 72 GLN B O 1
ATOM 2340 N N . ALA B 1 5 ? 48.515 32.667 26.203 1.00 32.80 73 ALA B N 1
ATOM 2341 C CA . ALA B 1 5 ? 48.954 31.923 27.357 1.00 30.75 73 ALA B CA 1
ATOM 2342 C C . ALA B 1 5 ? 47.793 31.430 28.210 1.00 27.25 73 ALA B C 1
ATOM 2343 O O . ALA B 1 5 ? 47.854 30.315 28.722 1.00 26.33 73 ALA B O 1
ATOM 2345 N N . LYS B 1 6 ? 46.775 32.268 28.379 1.00 25.46 74 LYS B N 1
ATOM 2346 C CA . LYS B 1 6 ? 45.596 31.878 29.144 1.00 24.87 74 LYS B CA 1
ATOM 2347 C C . LYS B 1 6 ? 44.896 30.677 28.507 1.00 21.12 74 LYS B C 1
ATOM 2348 O O . LYS B 1 6 ? 44.648 29.683 29.188 1.00 19.78 74 LYS B O 1
ATOM 2354 N N . ILE B 1 7 ? 44.633 30.735 27.207 1.00 19.86 75 ILE B N 1
ATOM 2355 C CA . ILE B 1 7 ? 43.983 29.617 26.513 1.00 20.19 75 ILE B CA 1
ATOM 2356 C C . ILE B 1 7 ? 44.831 28.354 26.577 1.00 20.04 75 ILE B C 1
ATOM 2357 O O . ILE B 1 7 ? 44.300 27.258 26.779 1.00 19.96 75 ILE B O 1
ATOM 2362 N N . PHE B 1 8 ? 46.151 28.485 26.484 1.00 19.01 76 PHE B N 1
ATOM 2363 C CA . PHE B 1 8 ? 47.059 27.355 26.590 1.00 20.13 76 PHE B CA 1
ATOM 2364 C C . PHE B 1 8 ? 47.021 26.725 27.980 1.00 18.70 76 PHE B C 1
ATOM 2365 O O . PHE B 1 8 ? 46.979 25.504 28.117 1.00 18.27 76 PHE B O 1
ATOM 2373 N N . ALA B 1 9 ? 47.026 27.545 29.028 1.00 18.04 77 ALA B N 1
ATOM 2374 C CA . ALA B 1 9 ? 46.905 27.051 30.395 1.00 16.24 77 ALA B CA 1
ATOM 2375 C C . ALA B 1 9 ? 45.562 26.350 30.596 1.00 15.55 77 ALA B C 1
ATOM 2376 O O . ALA B 1 9 ? 45.492 25.250 31.157 1.00 15.54 77 ALA B O 1
ATOM 2378 N N . GLN B 1 10 ? 44.480 26.927 30.088 1.00 15.66 78 GLN B N 1
ATOM 2379 C CA . GLN B 1 10 ? 43.155 26.325 30.147 1.00 15.37 78 GLN B CA 1
ATOM 2380 C C . GLN B 1 10 ? 43.079 25.019 29.367 1.00 16.96 78 GLN B C 1
ATOM 2381 O O . GLN B 1 10 ? 42.462 24.044 29.816 1.00 17.66 78 GLN B O 1
ATOM 2387 N N . THR B 1 11 ? 43.733 24.971 28.206 1.00 15.24 79 THR B N 1
ATOM 2388 C CA . THR B 1 11 ? 43.790 23.736 27.415 1.00 15.85 79 THR B CA 1
ATOM 2389 C C . THR B 1 11 ? 44.557 22.650 28.160 1.00 15.19 79 THR B C 1
ATOM 2390 O O . THR B 1 11 ? 44.166 21.483 28.141 1.00 13.09 79 THR B O 1
ATOM 2394 N N . THR B 1 12 ? 45.630 23.021 28.853 1.00 13.95 80 THR B N 1
ATOM 2395 C CA . THR B 1 12 ? 46.392 22.088 29.678 1.00 16.01 80 THR B CA 1
ATOM 2396 C C . THR B 1 12 ? 45.563 21.510 30.817 1.00 15.82 80 THR B C 1
ATOM 2397 O O . THR B 1 12 ? 45.570 20.305 31.075 1.00 14.48 80 THR B O 1
ATOM 2401 N N . LYS B 1 13 ? 44.811 22.363 31.508 1.00 14.96 81 LYS B N 1
ATOM 2402 C CA . LYS B 1 13 ? 43.919 21.932 32.576 1.00 15.69 81 LYS B CA 1
ATOM 2403 C C . LYS B 1 13 ? 42.788 21.063 32.031 1.00 14.39 81 LYS B C 1
ATOM 2404 O O . LYS B 1 13 ? 42.416 20.039 32.608 1.00 14.48 81 LYS B O 1
ATOM 2410 N N . MET B 1 14 ? 42.307 21.400 30.832 1.00 14.06 82 MET B N 1
ATOM 2411 C CA . MET B 1 14 ? 41.222 20.619 30.231 1.00 15.40 82 MET B CA 1
ATOM 2412 C C . MET B 1 14 ? 41.684 19.225 29.831 1.00 15.12 82 MET B C 1
ATOM 2413 O O . MET B 1 14 ? 40.917 18.266 29.925 1.00 15.36 82 MET B O 1
ATOM 2418 N N . LEU B 1 15 ? 42.942 19.097 29.419 1.00 13.79 83 LEU B N 1
ATOM 2419 C CA . LEU B 1 15 ? 43.513 17.812 29.032 1.00 15.32 83 LEU B CA 1
ATOM 2420 C C . LEU B 1 15 ? 43.844 16.963 30.253 1.00 15.23 83 LEU B C 1
ATOM 2421 O O . LEU B 1 15 ? 43.746 15.738 30.221 1.00 15.22 83 LEU B O 1
ATOM 2426 N N . GLU B 1 16 ? 44.162 17.609 31.373 1.00 15.00 84 GLU B N 1
ATOM 2427 C CA . GLU B 1 16 ? 44.369 16.874 32.623 1.00 17.21 84 GLU B CA 1
ATOM 2428 C C . GLU B 1 16 ? 43.022 16.331 33.105 1.00 16.92 84 GLU B C 1
ATOM 2429 O O . GLU B 1 16 ? 42.954 15.206 33.585 1.00 14.43 84 GLU B O 1
ATOM 2435 N N . PHE B 1 17 ? 41.957 17.116 32.926 1.00 17.34 85 PHE B N 1
ATOM 2436 C CA . PHE B 1 17 ? 40.603 16.706 33.297 1.00 15.97 85 PHE B CA 1
ATOM 2437 C C . PHE B 1 17 ? 40.160 15.546 32.409 1.00 15.38 85 PHE B C 1
ATOM 2438 O O . PHE B 1 17 ? 39.623 14.549 32.901 1.00 15.04 85 PHE B O 1
ATOM 2446 N N . ALA B 1 18 ? 40.471 15.622 31.114 1.00 13.76 86 ALA B N 1
ATOM 2447 C CA . ALA B 1 18 ? 40.132 14.525 30.202 1.00 15.86 86 ALA B CA 1
ATOM 2448 C C . ALA B 1 18 ? 40.885 13.257 30.594 1.00 16.07 86 ALA B C 1
ATOM 2449 O O . ALA B 1 18 ? 40.306 12.178 30.580 1.00 17.03 86 ALA B O 1
ATOM 2451 N N . LYS B 1 19 ? 42.153 13.375 30.992 1.00 17.16 87 LYS B N 1
ATOM 2452 C CA . LYS B 1 19 ? 42.893 12.213 31.487 1.00 18.58 87 LYS B CA 1
ATOM 2453 C C . LYS B 1 19 ? 42.201 11.586 32.696 1.00 17.94 87 LYS B C 1
ATOM 2454 O O . LYS B 1 19 ? 42.049 10.362 32.755 1.00 17.74 87 LYS B O 1
ATOM 2460 N N . GLN B 1 20 ? 41.752 12.398 33.649 1.00 16.53 88 GLN B N 1
ATOM 2461 C CA . GLN B 1 20 ? 41.037 11.895 34.816 1.00 16.74 88 GLN B CA 1
ATOM 2462 C C . GLN B 1 20 ? 39.700 11.256 34.476 1.00 16.66 88 GLN B C 1
ATOM 2463 O O . GLN B 1 20 ? 39.338 10.238 35.069 1.00 16.51 88 GLN B O 1
ATOM 2469 N N . LEU B 1 21 ? 38.963 11.811 33.520 1.00 16.87 89 LEU B N 1
ATOM 2470 C CA . LEU B 1 21 ? 37.724 11.216 33.042 1.00 16.35 89 LEU B CA 1
ATOM 2471 C C . LEU B 1 21 ? 37.961 9.829 32.467 1.00 16.41 89 LEU B C 1
ATOM 2472 O O . LEU B 1 21 ? 37.300 8.861 32.831 1.00 17.22 89 LEU B O 1
ATOM 2477 N N . LEU B 1 22 ? 38.915 9.729 31.542 1.00 18.45 90 LEU B N 1
ATOM 2478 C CA . LEU B 1 22 ? 39.226 8.456 30.897 1.00 18.24 90 LEU B CA 1
ATOM 2479 C C . LEU B 1 22 ? 39.747 7.422 31.884 1.00 18.47 90 LEU B C 1
ATOM 2480 O O . LEU B 1 22 ? 39.327 6.267 31.787 1.00 18.73 90 LEU B O 1
ATOM 2485 N N . GLU B 1 23 ? 40.586 7.773 32.844 1.00 18.97 91 GLU B N 1
ATOM 2486 C CA . GLU B 1 23 ? 41.076 6.823 33.835 1.00 20.01 91 GLU B CA 1
ATOM 2487 C C . GLU B 1 23 ? 40.001 6.380 34.825 1.00 21.51 91 GLU B C 1
ATOM 2488 O O . GLU B 1 23 ? 40.171 5.328 35.460 1.00 21.91 91 GLU B O 1
ATOM 2494 N N . THR B 1 24 ? 38.940 7.166 35.006 1.00 18.97 92 THR B N 1
ATOM 2495 C CA . THR B 1 24 ? 37.852 6.794 35.904 1.00 18.80 92 THR B CA 1
ATOM 2496 C C . THR B 1 24 ? 36.618 6.315 35.148 1.00 18.79 92 THR B C 1
ATOM 2497 O O . THR B 1 24 ? 35.524 6.191 35.711 1.00 18.96 92 THR B O 1
ATOM 2501 N N . ASP B 1 25 ? 36.737 6.076 33.845 1.00 17.87 93 ASP B N 1
ATOM 2502 C CA . ASP B 1 25 ? 35.590 5.636 33.038 1.00 18.30 93 ASP B CA 1
ATOM 2503 C C . ASP B 1 25 ? 34.406 6.578 33.218 1.00 18.52 93 ASP B C 1
ATOM 2504 O O . ASP B 1 25 ? 33.274 6.129 33.436 1.00 19.07 93 ASP B O 1
ATOM 2509 N N . ASP B 1 26 ? 34.656 7.888 33.162 1.00 17.12 94 ASP B N 1
ATOM 2510 C CA . ASP B 1 26 ? 33.618 8.876 33.420 1.00 17.36 94 ASP B CA 1
ATOM 2511 C C . ASP B 1 26 ? 33.512 9.860 32.257 1.00 17.00 94 ASP B C 1
ATOM 2512 O O . ASP B 1 26 ? 34.283 9.805 31.294 1.00 15.62 94 ASP B O 1
ATOM 2517 N N . PHE B 1 27 ? 32.538 10.753 32.362 1.00 14.34 95 PHE B N 1
ATOM 2518 C CA . PHE B 1 27 ? 32.324 11.760 31.331 1.00 15.17 95 PHE B CA 1
ATOM 2519 C C . PHE B 1 27 ? 32.090 13.111 32.005 1.00 14.64 95 PHE B C 1
ATOM 2520 O O . PHE B 1 27 ? 31.860 13.164 33.213 1.00 15.55 95 PHE B O 1
ATOM 2528 N N . SER B 1 28 ? 32.110 14.161 31.207 1.00 13.53 96 SER B N 1
ATOM 2529 C CA . SER B 1 28 ? 31.736 15.491 31.679 1.00 14.32 96 SER B CA 1
ATOM 2530 C C . SER B 1 28 ? 30.866 16.111 30.582 1.00 14.49 96 SER B C 1
ATOM 2531 O O . SER B 1 28 ? 31.317 16.098 29.429 1.00 14.71 96 SER B O 1
ATOM 2534 N N . THR B 1 29 ? 29.680 16.596 30.932 1.00 13.68 97 THR B N 1
ATOM 2535 C CA . THR B 1 29 ? 28.885 17.319 29.935 1.00 13.98 97 THR B CA 1
ATOM 2536 C C . THR B 1 29 ? 29.573 18.667 29.729 1.00 15.36 97 THR B C 1
ATOM 2537 O O . THR B 1 29 ? 30.484 19.030 30.494 1.00 15.56 97 THR B O 1
ATOM 2541 N N . LEU B 1 30 ? 29.167 19.427 28.713 1.00 14.69 98 LEU B N 1
ATOM 2542 C CA . LEU B 1 30 ? 29.809 20.720 28.464 1.00 15.26 98 LEU B CA 1
ATOM 2543 C C . LEU B 1 30 ? 29.646 21.680 29.636 1.00 14.15 98 LEU B C 1
ATOM 2544 O O . LEU B 1 30 ? 30.579 22.420 29.955 1.00 13.66 98 LEU B O 1
ATOM 2549 N N . ARG B 1 31 ? 28.445 21.723 30.230 1.00 13.77 99 ARG B N 1
ATOM 2550 C CA . ARG B 1 31 ? 28.232 22.619 31.364 1.00 14.93 99 ARG B CA 1
ATOM 2551 C C . ARG B 1 31 ? 29.026 22.115 32.566 1.00 14.04 99 ARG B C 1
ATOM 2552 O O . ARG B 1 31 ? 29.657 22.904 33.280 1.00 14.21 99 ARG B O 1
ATOM 2560 N N . GLU B 1 32 ? 29.047 20.796 32.760 1.00 13.89 100 GLU B N 1
ATOM 2561 C CA . GLU B 1 32 ? 29.847 20.245 33.863 1.00 14.81 100 GLU B CA 1
ATOM 2562 C C . GLU B 1 32 ? 31.298 20.687 33.770 1.00 14.96 100 GLU B C 1
ATOM 2563 O O . GLU B 1 32 ? 31.873 21.085 34.781 1.00 15.88 100 GLU B O 1
ATOM 2569 N N . ALA B 1 33 ? 31.891 20.667 32.585 1.00 14.18 101 ALA B N 1
ATOM 2570 C CA . ALA B 1 33 ? 33.277 21.058 32.371 1.00 14.50 101 ALA B CA 1
ATOM 2571 C C . ALA B 1 33 ? 33.524 22.511 32.754 1.00 15.00 101 ALA B C 1
ATOM 2572 O O . ALA B 1 33 ? 34.472 22.847 33.467 1.00 14.89 101 ALA B O 1
ATOM 2574 N N . TYR B 1 34 ? 32.631 23.376 32.266 1.00 13.12 102 TYR B N 1
ATOM 2575 C CA . TYR B 1 34 ? 32.696 24.791 32.611 1.00 13.94 102 TYR B CA 1
ATOM 2576 C C . TYR B 1 34 ? 32.698 25.012 34.122 1.00 14.02 102 TYR B C 1
ATOM 2577 O O . TYR B 1 34 ? 33.484 25.827 34.621 1.00 14.45 102 TYR B O 1
ATOM 2586 N N . TYR B 1 35 ? 31.811 24.325 34.850 1.00 13.17 103 TYR B N 1
ATOM 2587 C CA . TYR B 1 35 ? 31.733 24.515 36.294 1.00 14.24 103 TYR B CA 1
ATOM 2588 C C . TYR B 1 35 ? 32.885 23.851 37.037 1.00 15.85 103 TYR B C 1
ATOM 2589 O O . TYR B 1 35 ? 33.445 24.447 37.971 1.00 14.54 103 TYR B O 1
ATOM 2598 N N . VAL B 1 36 ? 33.405 22.736 36.520 1.00 15.90 104 VAL B N 1
ATOM 2599 C CA . VAL B 1 36 ? 34.656 22.180 37.045 1.00 16.56 104 VAL B CA 1
ATOM 2600 C C . VAL B 1 36 ? 35.802 23.173 36.904 1.00 16.75 104 VAL B C 1
ATOM 2601 O O . VAL B 1 36 ? 36.623 23.340 37.815 1.00 17.16 104 VAL B O 1
ATOM 2605 N N . SER B 1 37 ? 35.818 23.971 35.835 1.00 15.54 105 SER B N 1
ATOM 2606 C CA . SER B 1 37 ? 36.848 24.973 35.600 1.00 16.99 105 SER B CA 1
ATOM 2607 C C . SER B 1 37 ? 36.871 26.094 36.624 1.00 16.72 105 SER B C 1
ATOM 2608 O O . SER B 1 37 ? 37.904 26.754 36.776 1.00 16.00 105 SER B O 1
ATOM 2611 N N . LYS B 1 38 ? 35.841 26.259 37.447 1.00 16.88 106 LYS B N 1
ATOM 2612 C CA . LYS B 1 38 ? 35.827 27.253 38.510 1.00 19.30 106 LYS B CA 1
ATOM 2613 C C . LYS B 1 38 ? 36.786 26.931 39.654 1.00 19.91 106 LYS B C 1
ATOM 2614 O O . LYS B 1 38 ? 37.049 27.774 40.519 1.00 20.16 106 LYS B O 1
ATOM 2620 N N . ASN B 1 39 ? 37.374 25.752 39.664 1.00 19.32 107 ASN B N 1
ATOM 2621 C CA . ASN B 1 39 ? 38.412 25.334 40.576 1.00 21.54 107 ASN B CA 1
ATOM 2622 C C . ASN B 1 39 ? 39.815 25.666 40.071 1.00 21.68 107 ASN B C 1
ATOM 2623 O O . ASN B 1 39 ? 40.779 25.349 40.763 1.00 22.69 107 ASN B O 1
ATOM 2628 N N . TRP B 1 40 ? 39.954 26.245 38.883 1.00 20.33 108 TRP B N 1
ATOM 2629 C CA . TRP B 1 40 ? 41.270 26.440 38.286 1.00 19.78 108 TRP B CA 1
ATOM 2630 C C . TRP B 1 40 ? 41.843 27.836 38.502 1.00 19.23 108 TRP B C 1
ATOM 2631 O O . TRP B 1 40 ? 42.666 28.323 37.724 1.00 14.88 108 TRP B O 1
ATOM 2642 N N . GLY B 1 41 ? 41.430 28.485 39.587 1.00 20.62 109 GLY B N 1
ATOM 2643 C CA . GLY B 1 41 ? 41.935 29.799 39.947 1.00 21.68 109 GLY B CA 1
ATOM 2644 C C . GLY B 1 41 ? 41.839 30.770 38.783 1.00 21.98 109 GLY B C 1
ATOM 2645 O O . GLY B 1 41 ? 40.800 30.914 38.140 1.00 23.49 109 GLY B O 1
ATOM 2646 N N . GLU B 1 42 ? 42.977 31.345 38.405 1.00 22.19 110 GLU B N 1
ATOM 2647 C CA . GLU B 1 42 ? 43.069 32.287 37.304 1.00 23.03 110 GLU B CA 1
ATOM 2648 C C . GLU B 1 42 ? 42.871 31.671 35.926 1.00 22.12 110 GLU B C 1
ATOM 2649 O O . GLU B 1 42 ? 42.690 32.411 34.950 1.00 22.73 110 GLU B O 1
ATOM 2655 N N . ALA B 1 43 ? 42.813 30.351 35.805 1.00 19.90 111 ALA B N 1
ATOM 2656 C CA . ALA B 1 43 ? 42.593 29.686 34.529 1.00 19.55 111 ALA B CA 1
ATOM 2657 C C . ALA B 1 43 ? 41.145 29.226 34.376 1.00 18.83 111 ALA B C 1
ATOM 2658 O O . ALA B 1 43 ? 40.829 28.448 33.474 1.00 17.67 111 ALA B O 1
ATOM 2660 N N . ARG B 1 44 ? 40.261 29.700 35.254 1.00 18.67 112 ARG B N 1
ATOM 2661 C CA . ARG B 1 44 ? 38.845 29.355 35.158 1.00 18.74 112 ARG B CA 1
ATOM 2662 C C . ARG B 1 44 ? 38.289 29.955 33.870 1.00 18.36 112 ARG B C 1
ATOM 2663 O O . ARG B 1 44 ? 38.841 30.959 33.421 1.00 17.37 112 ARG B O 1
ATOM 2671 N N . PHE B 1 45 ? 37.245 29.356 33.307 1.00 17.06 113 PHE B N 1
ATOM 2672 C CA . PHE B 1 45 ? 36.603 29.964 32.150 1.00 17.13 113 PHE B CA 1
ATOM 2673 C C . PHE B 1 45 ? 35.683 31.081 32.643 1.00 17.06 113 PHE B C 1
ATOM 2674 O O . PHE B 1 45 ? 34.989 30.942 33.651 1.00 15.23 113 PHE B O 1
ATOM 2682 N N . ASP B 1 46 ? 35.672 32.174 31.894 1.00 19.39 114 ASP B N 1
ATOM 2683 C CA . ASP B 1 46 ? 34.830 33.315 32.200 1.00 20.74 114 ASP B CA 1
ATOM 2684 C C . ASP B 1 46 ? 33.380 33.029 31.816 1.00 19.99 114 ASP B C 1
ATOM 2685 O O . ASP B 1 46 ? 32.472 33.616 32.400 1.00 18.18 114 ASP B O 1
ATOM 2690 N N . ASP B 1 47 ? 33.189 32.244 30.757 1.00 19.07 115 ASP B N 1
ATOM 2691 C CA . ASP B 1 47 ? 31.838 31.976 30.274 1.00 19.22 115 ASP B CA 1
ATOM 2692 C C . ASP B 1 47 ? 31.756 30.616 29.589 1.00 18.34 115 ASP B C 1
ATOM 2693 O O . ASP B 1 47 ? 32.778 30.016 29.270 1.00 17.07 115 ASP B O 1
ATOM 2698 N N . GLN B 1 48 ? 30.530 30.125 29.437 1.00 17.38 116 GLN B N 1
ATOM 2699 C CA . GLN B 1 48 ? 30.284 28.813 28.857 1.00 18.09 116 GLN B CA 1
ATOM 2700 C C . GLN B 1 48 ? 30.876 28.646 27.466 1.00 18.26 116 GLN B C 1
ATOM 2701 O O . GLN B 1 48 ? 31.452 27.595 27.159 1.00 15.60 116 GLN B O 1
ATOM 2707 N N . GLN B 1 49 ? 30.750 29.669 26.624 1.00 17.79 117 GLN B N 1
ATOM 2708 C CA . GLN B 1 49 ? 31.252 29.615 25.253 1.00 18.66 117 GLN B CA 1
ATOM 2709 C C . GLN B 1 49 ? 32.756 29.397 25.169 1.00 17.22 117 GLN B C 1
ATOM 2710 O O . GLN B 1 49 ? 33.235 28.622 24.338 1.00 14.10 117 GLN B O 1
ATOM 2716 N N . ALA B 1 50 ? 33.512 30.070 26.040 1.00 16.58 118 ALA B N 1
ATOM 2717 C CA . ALA B 1 50 ? 34.959 29.924 26.095 1.00 15.99 118 ALA B CA 1
ATOM 2718 C C . ALA B 1 50 ? 35.359 28.496 26.460 1.00 17.04 118 ALA B C 1
ATOM 2719 O O . ALA B 1 50 ? 36.343 27.991 25.923 1.00 16.32 118 ALA B O 1
ATOM 2721 N N . SER B 1 51 ? 34.646 27.867 27.387 1.00 17.16 119 SER B N 1
ATOM 2722 C CA . SER B 1 51 ? 34.889 26.476 27.745 1.00 17.39 119 SER B CA 1
ATOM 2723 C C . SER B 1 51 ? 34.594 25.559 26.559 1.00 17.03 119 SER B C 1
ATOM 2724 O O . SER B 1 51 ? 35.391 24.684 26.212 1.00 16.37 119 SER B O 1
ATOM 2727 N N . ASN B 1 52 ? 33.449 25.753 25.902 1.00 17.53 120 ASN B N 1
ATOM 2728 C CA . ASN B 1 52 ? 33.100 25.012 24.696 1.00 18.52 120 ASN B CA 1
ATOM 2729 C C . ASN B 1 52 ? 34.144 25.190 23.596 1.00 18.60 120 ASN B C 1
ATOM 2730 O O . ASN B 1 52 ? 34.461 24.243 22.875 1.00 19.52 120 ASN B O 1
ATOM 2735 N N . ASN B 1 53 ? 34.701 26.384 23.434 1.00 18.49 121 ASN B N 1
ATOM 2736 C CA . ASN B 1 53 ? 35.704 26.669 22.422 1.00 20.31 121 ASN B CA 1
ATOM 2737 C C . ASN B 1 53 ? 36.968 25.832 22.603 1.00 20.12 121 ASN B C 1
ATOM 2738 O O . ASN B 1 53 ? 37.529 25.301 21.650 1.00 19.40 121 ASN B O 1
ATOM 2743 N N . VAL B 1 54 ? 37.417 25.673 23.846 1.00 20.19 122 VAL B N 1
ATOM 2744 C CA . VAL B 1 54 ? 38.572 24.825 24.131 1.00 19.12 122 VAL B CA 1
ATOM 2745 C C . VAL B 1 54 ? 38.257 23.363 23.825 1.00 18.39 122 VAL B C 1
ATOM 2746 O O . VAL B 1 54 ? 39.122 22.657 23.307 1.00 17.27 122 VAL B O 1
ATOM 2750 N N . ILE B 1 55 ? 37.060 22.893 24.163 1.00 16.56 123 ILE B N 1
ATOM 2751 C CA . ILE B 1 55 ? 36.731 21.488 23.870 1.00 18.26 123 ILE B CA 1
ATOM 2752 C C . ILE B 1 55 ? 36.689 21.249 22.368 1.00 17.19 123 ILE B C 1
ATOM 2753 O O . ILE B 1 55 ? 37.269 20.297 21.850 1.00 17.03 123 ILE B O 1
ATOM 2758 N N . GLU B 1 56 ? 36.048 22.132 21.616 1.00 17.87 124 GLU B N 1
ATOM 2759 C CA . GLU B 1 56 ? 36.041 22.052 20.160 1.00 20.25 124 GLU B CA 1
ATOM 2760 C C . GLU B 1 56 ? 37.460 22.045 19.593 1.00 19.88 124 GLU B C 1
ATOM 2761 O O . GLU B 1 56 ? 37.785 21.268 18.693 1.00 20.47 124 GLU B O 1
ATOM 2767 N N . ASP B 1 57 ? 38.315 22.933 20.090 1.00 19.26 125 ASP B N 1
ATOM 2768 C CA . ASP B 1 57 ? 39.691 23.054 19.630 1.00 19.63 125 ASP B CA 1
ATOM 2769 C C . ASP B 1 57 ? 40.560 21.853 19.970 1.00 19.75 125 ASP B C 1
ATOM 2770 O O . ASP B 1 57 ? 41.461 21.509 19.196 1.00 17.89 125 ASP B O 1
ATOM 2775 N N . LEU B 1 58 ? 40.283 21.183 21.089 1.00 17.09 126 LEU B N 1
ATOM 2776 C CA . LEU B 1 58 ? 40.987 19.953 21.436 1.00 17.24 126 LEU B CA 1
ATOM 2777 C C . LEU B 1 58 ? 40.647 18.844 20.440 1.00 17.75 126 LEU B C 1
ATOM 2778 O O . LEU B 1 58 ? 41.521 18.121 19.960 1.00 15.70 126 LEU B O 1
ATOM 2783 N N . GLU B 1 59 ? 39.370 18.773 20.063 1.00 17.82 127 GLU B N 1
ATOM 2784 C CA . GLU B 1 59 ? 38.920 17.807 19.063 1.00 18.99 127 GLU B CA 1
ATOM 2785 C C . GLU B 1 59 ? 39.630 18.041 17.739 1.00 19.88 127 GLU B C 1
ATOM 2786 O O . GLU B 1 59 ? 40.126 17.114 17.092 1.00 19.66 127 GLU B O 1
ATOM 2792 N N . ALA B 1 60 ? 39.711 19.306 17.328 1.00 20.79 128 ALA B N 1
ATOM 2793 C CA . ALA B 1 60 ? 40.367 19.687 16.089 1.00 21.37 128 ALA B CA 1
ATOM 2794 C C . ALA B 1 60 ? 41.877 19.499 16.140 1.00 22.14 128 ALA B C 1
ATOM 2795 O O . ALA B 1 60 ? 42.470 19.146 15.114 1.00 23.94 128 ALA B O 1
ATOM 2797 N N . ALA B 1 61 ? 42.508 19.737 17.287 1.00 20.34 129 ALA B N 1
ATOM 2798 C CA . ALA B 1 61 ? 43.951 19.639 17.399 1.00 21.44 129 ALA B CA 1
ATOM 2799 C C . ALA B 1 61 ? 44.443 18.219 17.635 1.00 23.21 129 ALA B C 1
ATOM 2800 O O . ALA B 1 61 ? 45.536 17.885 17.171 1.00 24.80 129 ALA B O 1
ATOM 2802 N N . LEU B 1 62 ? 43.671 17.402 18.352 1.00 21.98 130 LEU B N 1
ATOM 2803 C CA . LEU B 1 62 ? 44.109 16.039 18.628 1.00 22.12 130 LEU B CA 1
ATOM 2804 C C . LEU B 1 62 ? 43.628 15.072 17.558 1.00 22.64 130 LEU B C 1
ATOM 2805 O O . LEU B 1 62 ? 44.110 13.943 17.484 1.00 22.24 130 LEU B O 1
ATOM 2810 N N . GLY B 1 63 ? 42.590 15.458 16.819 1.00 22.51 131 GLY B N 1
ATOM 2811 C CA . GLY B 1 63 ? 42.021 14.594 15.790 1.00 24.13 131 GLY B CA 1
ATOM 2812 C C . GLY B 1 63 ? 41.190 13.472 16.400 1.00 24.23 131 GLY B C 1
ATOM 2813 O O . GLY B 1 63 ? 41.120 12.360 15.881 1.00 24.42 131 GLY B O 1
ATOM 2814 N N . VAL B 1 64 ? 40.626 13.736 17.570 1.00 22.94 132 VAL B N 1
ATOM 2815 C CA . VAL B 1 64 ? 39.823 12.782 18.316 1.00 24.19 132 VAL B CA 1
ATOM 2816 C C . VAL B 1 64 ? 38.454 13.408 18.580 1.00 23.08 132 VAL B C 1
ATOM 2817 O O . VAL B 1 64 ? 38.365 14.582 18.938 1.00 23.76 132 VAL B O 1
ATOM 2821 N N . LEU B 1 65 ? 37.386 12.650 18.394 1.00 21.88 133 LEU B N 1
ATOM 2822 C CA . LEU B 1 65 ? 36.052 13.141 18.724 1.00 20.19 133 LEU B CA 1
ATOM 2823 C C . LEU B 1 65 ? 36.051 13.652 20.159 1.00 17.86 133 LEU B C 1
ATOM 2824 O O . LEU B 1 65 ? 36.611 12.977 21.033 1.00 15.04 133 LEU B O 1
ATOM 2829 N N . ARG B 1 66 ? 35.324 14.728 20.447 1.00 16.28 134 ARG B N 1
ATOM 2830 C CA . ARG B 1 66 ? 35.280 15.264 21.804 1.00 17.29 134 ARG B CA 1
ATOM 2831 C C . ARG B 1 66 ? 34.771 14.240 22.813 1.00 17.58 134 ARG B C 1
ATOM 2832 O O . ARG B 1 66 ? 35.303 14.184 23.932 1.00 17.51 134 ARG B O 1
ATOM 2840 N N . GLU B 1 67 ? 33.844 13.371 22.432 1.00 16.30 135 GLU B N 1
ATOM 2841 C CA . GLU B 1 67 ? 33.308 12.352 23.325 1.00 17.58 135 GLU B CA 1
ATOM 2842 C C . GLU B 1 67 ? 34.333 11.297 23.693 1.00 17.94 135 GLU B C 1
ATOM 2843 O O . GLU B 1 67 ? 34.283 10.770 24.806 1.00 19.35 135 GLU B O 1
ATOM 2849 N N . HIS B 1 68 ? 35.329 11.038 22.850 1.00 18.05 136 HIS B N 1
ATOM 2850 C CA . HIS B 1 68 ? 36.397 10.102 23.178 1.00 19.08 136 HIS B CA 1
ATOM 2851 C C . HIS B 1 68 ? 37.413 10.698 24.144 1.00 18.41 136 HIS B C 1
ATOM 2852 O O . HIS B 1 68 ? 38.222 9.970 24.725 1.00 17.98 136 HIS B O 1
ATOM 2859 N N . LEU B 1 69 ? 37.380 12.006 24.363 1.00 17.59 137 LEU B N 1
ATOM 2860 C CA . LEU B 1 69 ? 38.160 12.672 25.394 1.00 18.23 137 LEU B CA 1
ATOM 2861 C C . LEU B 1 69 ? 37.347 12.765 26.686 1.00 19.44 137 LEU B C 1
ATOM 2862 O O . LEU B 1 69 ? 37.858 13.187 27.727 1.00 19.98 137 LEU B O 1
ATOM 2867 N N . GLY B 1 70 ? 36.071 12.399 26.601 1.00 17.80 138 GLY B N 1
ATOM 2868 C CA . GLY B 1 70 ? 35.193 12.361 27.755 1.00 17.25 138 GLY B CA 1
ATOM 2869 C C . GLY B 1 70 ? 34.189 13.497 27.812 1.00 17.11 138 GLY B C 1
ATOM 2870 O O . GLY B 1 70 ? 33.406 13.548 28.760 1.00 16.21 138 GLY B O 1
ATOM 2871 N N . PHE B 1 71 ? 34.152 14.380 26.815 1.00 16.38 139 PHE B N 1
ATOM 2872 C CA . PHE B 1 71 ? 33.268 15.543 26.845 1.00 15.23 139 PHE B CA 1
ATOM 2873 C C . PHE B 1 71 ? 32.007 15.335 26.018 1.00 16.52 139 PHE B C 1
ATOM 2874 O O . PHE B 1 71 ? 32.071 15.092 24.811 1.00 17.26 139 PHE B O 1
ATOM 2882 N N . ILE B 1 72 ? 30.849 15.355 26.681 1.00 15.27 140 ILE B N 1
ATOM 2883 C CA . ILE B 1 72 ? 29.604 14.992 26.001 1.00 15.69 140 ILE B CA 1
ATOM 2884 C C . ILE B 1 72 ? 28.613 16.142 25.946 1.00 14.53 140 ILE B C 1
ATOM 2885 O O . ILE B 1 72 ? 28.671 17.093 26.726 1.00 14.33 140 ILE B O 1
ATOM 2890 N N . PRO B 1 73 ? 27.672 16.061 25.005 1.00 14.92 141 PRO B N 1
ATOM 2891 C CA . PRO B 1 73 ? 26.702 17.097 24.760 1.00 14.95 141 PRO B CA 1
ATOM 2892 C C . PRO B 1 73 ? 25.723 17.305 25.905 1.00 15.34 141 PRO B C 1
ATOM 2893 O O . PRO B 1 73 ? 25.521 16.400 26.713 1.00 15.85 141 PRO B O 1
ATOM 2897 N N . GLU B 1 74 ? 25.055 18.455 25.920 1.00 15.57 142 GLU B N 1
ATOM 2898 C CA . GLU B 1 74 ? 23.995 18.707 26.892 1.00 17.16 142 GLU B CA 1
ATOM 2899 C C . GLU B 1 74 ? 22.675 18.117 26.391 1.00 19.92 142 GLU B C 1
ATOM 2900 O O . GLU B 1 74 ? 21.866 17.626 27.186 1.00 21.87 142 GLU B O 1
ATOM 2906 N N . GLU B 1 75 ? 22.535 17.981 25.075 1.00 17.54 143 GLU B N 1
ATOM 2907 C CA . GLU B 1 75 ? 21.324 17.414 24.493 1.00 18.63 143 GLU B CA 1
ATOM 2908 C C . GLU B 1 75 ? 21.351 15.897 24.381 1.00 17.86 143 GLU B C 1
ATOM 2909 O O . GLU B 1 75 ? 22.368 15.333 23.977 1.00 16.37 143 GLU B O 1
ATOM 2915 N N . ASP B 1 76 ? 20.237 15.238 24.713 1.00 17.81 144 ASP B N 1
ATOM 2916 C CA . ASP B 1 76 ? 20.171 13.794 24.502 1.00 19.42 144 ASP B CA 1
ATOM 2917 C C . ASP B 1 76 ? 19.876 13.526 23.022 1.00 18.58 144 ASP B C 1
ATOM 2918 O O . ASP B 1 76 ? 19.617 14.441 22.236 1.00 18.57 144 ASP B O 1
ATOM 2923 N N . GLY B 1 77 ? 19.951 12.255 22.656 1.00 17.79 145 GLY B N 1
ATOM 2924 C CA . GLY B 1 77 ? 19.642 11.844 21.288 1.00 18.13 145 GLY B CA 1
ATOM 2925 C C . GLY B 1 77 ? 18.128 11.649 21.157 1.00 17.56 145 GLY B C 1
ATOM 2926 O O . GLY B 1 77 ? 17.383 11.967 22.070 1.00 16.65 145 GLY B O 1
ATOM 2927 N N . SER B 1 78 ? 17.695 11.132 20.016 1.00 17.25 146 SER B N 1
ATOM 2928 C CA . SER B 1 78 ? 16.281 10.972 19.715 1.00 17.21 146 SER B CA 1
ATOM 2929 C C . SER B 1 78 ? 15.741 9.612 20.135 1.00 16.02 146 SER B C 1
ATOM 2930 O O . SER B 1 78 ? 16.278 8.999 21.059 1.00 16.45 146 SER B O 1
ATOM 2933 N N . SER B 1 79 ? 14.700 9.123 19.464 1.00 14.14 147 SER B N 1
ATOM 2934 C CA . SER B 1 79 ? 14.140 7.815 19.776 1.00 14.83 147 SER B CA 1
ATOM 2935 C C . SER B 1 79 ? 14.415 6.814 18.653 1.00 14.96 147 SER B C 1
ATOM 2936 O O . SER B 1 79 ? 14.535 7.172 17.478 1.00 11.76 147 SER B O 1
ATOM 2939 N N . VAL B 1 80 ? 14.609 5.558 19.058 1.00 13.26 148 VAL B N 1
ATOM 2940 C CA . VAL B 1 80 ? 14.911 4.471 18.156 1.00 15.24 148 VAL B CA 1
ATOM 2941 C C . VAL B 1 80 ? 13.978 3.285 18.447 1.00 14.41 148 VAL B C 1
ATOM 2942 O O . VAL B 1 80 ? 13.854 2.915 19.616 1.00 14.94 148 VAL B O 1
ATOM 2946 N N . VAL B 1 81 ? 13.527 2.602 17.409 1.00 14.18 149 VAL B N 1
ATOM 2947 C CA . VAL B 1 81 ? 12.838 1.330 17.534 1.00 13.64 149 VAL B CA 1
ATOM 2948 C C . VAL B 1 81 ? 13.240 0.487 16.306 1.00 14.88 149 VAL B C 1
ATOM 2949 O O . VAL B 1 81 ? 13.608 1.088 15.297 1.00 14.09 149 VAL B O 1
ATOM 2953 N N . GLY B 1 82 ? 13.072 -0.826 16.392 1.00 15.22 150 GLY B N 1
ATOM 2954 C CA . GLY B 1 82 ? 13.341 -1.658 15.220 1.00 15.43 150 GLY B CA 1
ATOM 2955 C C . GLY B 1 82 ? 14.311 -2.785 15.511 1.00 16.36 150 GLY B C 1
ATOM 2956 O O . GLY B 1 82 ? 14.697 -3.011 16.664 1.00 14.69 150 GLY B O 1
ATOM 2957 N N . PRO B 1 83 ? 14.692 -3.521 14.469 1.00 17.32 151 PRO B N 1
ATOM 2958 C CA . PRO B 1 83 ? 15.575 -4.669 14.573 1.00 18.16 151 PRO B CA 1
ATOM 2959 C C . PRO B 1 83 ? 16.993 -4.264 14.928 1.00 18.12 151 PRO B C 1
ATOM 2960 O O . PRO B 1 83 ? 17.860 -4.033 14.088 1.00 17.86 151 PRO B O 1
ATOM 2964 N N . LEU B 1 84 ? 17.230 -4.186 16.235 1.00 18.38 152 LEU B N 1
ATOM 2965 C CA . LEU B 1 84 ? 18.497 -3.734 16.781 1.00 19.09 152 LEU B CA 1
ATOM 2966 C C . LEU B 1 84 ? 18.579 -4.107 18.262 1.00 19.12 152 LEU B C 1
ATOM 2967 O O . LEU B 1 84 ? 17.627 -3.932 19.014 1.00 17.63 152 LEU B O 1
ATOM 2972 N N . LYS B 1 85 ? 19.750 -4.595 18.640 1.00 19.47 153 LYS B N 1
ATOM 2973 C CA . LYS B 1 85 ? 20.044 -4.854 20.043 1.00 18.84 153 LYS B CA 1
ATOM 2974 C C . LYS B 1 85 ? 21.144 -3.878 20.459 1.00 18.23 153 LYS B C 1
ATOM 2975 O O . LYS B 1 85 ? 22.105 -3.655 19.727 1.00 17.83 153 LYS B O 1
ATOM 2981 N N . ILE B 1 86 ? 20.910 -3.182 21.558 1.00 17.45 154 ILE B N 1
ATOM 2982 C CA . ILE B 1 86 ? 21.908 -2.273 22.127 1.00 18.62 154 ILE B CA 1
ATOM 2983 C C . ILE B 1 86 ? 22.443 -2.997 23.361 1.00 19.50 154 ILE B C 1
ATOM 2984 O O . ILE B 1 86 ? 21.669 -3.466 24.194 1.00 20.54 154 ILE B O 1
ATOM 2989 N N . ILE B 1 87 ? 23.742 -3.264 23.363 1.00 19.91 155 ILE B N 1
ATOM 2990 C CA . ILE B 1 87 ? 24.355 -4.114 24.377 1.00 19.60 155 ILE B CA 1
ATOM 2991 C C . ILE B 1 87 ? 25.441 -3.372 25.143 1.00 19.70 155 ILE B C 1
ATOM 2992 O O . ILE B 1 87 ? 26.271 -2.685 24.550 1.00 18.33 155 ILE B O 1
ATOM 2997 N N . GLU B 1 88 ? 25.427 -3.531 26.463 1.00 19.90 156 GLU B N 1
ATOM 2998 C CA . GLU B 1 88 ? 26.452 -2.937 27.310 1.00 22.70 156 GLU B CA 1
ATOM 2999 C C . GLU B 1 88 ? 27.000 -4.018 28.249 1.00 25.99 156 GLU B C 1
ATOM 3000 O O . GLU B 1 88 ? 26.240 -4.795 28.829 1.00 22.36 156 GLU B O 1
ATOM 3006 N N . GLU B 1 89 ? 28.324 -4.024 28.386 1.00 28.86 157 GLU B N 1
ATOM 3007 C CA . GLU B 1 89 ? 28.954 -4.983 29.298 1.00 34.06 157 GLU B CA 1
ATOM 3008 C C . GLU B 1 89 ? 29.058 -4.371 30.687 1.00 35.88 157 GLU B C 1
ATOM 3009 O O . GLU B 1 89 ? 29.348 -3.184 30.841 1.00 36.78 157 GLU B O 1
ATOM 3015 N N . THR B 1 90 ? 28.706 -5.148 31.700 1.00 36.81 158 THR B N 1
ATOM 3016 C CA . THR B 1 90 ? 28.775 -4.695 33.083 1.00 39.05 158 THR B CA 1
ATOM 3017 C C . THR B 1 90 ? 29.513 -5.740 33.916 1.00 40.68 158 THR B C 1
ATOM 3018 O O . THR B 1 90 ? 29.592 -6.896 33.513 1.00 38.46 158 THR B O 1
ATOM 3022 N N . PRO B 1 91 ? 29.888 -5.375 35.134 1.00 42.74 159 PRO B N 1
ATOM 3023 C CA . PRO B 1 91 ? 30.557 -6.282 36.052 1.00 44.26 159 PRO B CA 1
ATOM 3024 C C . PRO B 1 91 ? 29.757 -7.551 36.284 1.00 45.64 159 PRO B C 1
ATOM 3025 O O . PRO B 1 91 ? 30.302 -8.653 36.205 1.00 44.77 159 PRO B O 1
ATOM 3029 N N . GLU B 1 92 ? 28.447 -7.423 36.472 1.00 47.80 160 GLU B N 1
ATOM 3030 C CA . GLU B 1 92 ? 27.547 -8.546 36.658 1.00 49.63 160 GLU B CA 1
ATOM 3031 C C . GLU B 1 92 ? 27.324 -9.378 35.400 1.00 49.21 160 GLU B C 1
ATOM 3032 O O . GLU B 1 92 ? 26.893 -10.531 35.530 1.00 50.60 160 GLU B O 1
ATOM 3038 N N . GLY B 1 93 ? 27.538 -8.837 34.205 1.00 47.12 161 GLY B N 1
ATOM 3039 C CA . GLY B 1 93 ? 27.365 -9.610 32.988 1.00 44.77 161 GLY B CA 1
ATOM 3040 C C . GLY B 1 93 ? 27.085 -8.781 31.744 1.00 43.14 161 GLY B C 1
ATOM 3041 O O . GLY B 1 93 ? 27.896 -7.960 31.314 1.00 43.64 161 GLY B O 1
ATOM 3042 N N . GLU B 1 94 ? 25.941 -9.036 31.115 1.00 40.24 162 GLU B N 1
ATOM 3043 C CA . GLU B 1 94 ? 25.566 -8.376 29.871 1.00 36.34 162 GLU B CA 1
ATOM 3044 C C . GLU B 1 94 ? 24.173 -7.757 29.958 1.00 32.92 162 GLU B C 1
ATOM 3045 O O . GLU B 1 94 ? 23.210 -8.373 30.393 1.00 32.15 162 GLU B O 1
ATOM 3051 N N . LEU B 1 95 ? 24.071 -6.520 29.503 1.00 29.89 163 LEU B N 1
ATOM 3052 C CA . LEU B 1 95 ? 22.811 -5.786 29.469 1.00 27.22 163 LEU B CA 1
ATOM 3053 C C . LEU B 1 95 ? 22.348 -5.677 28.019 1.00 23.98 163 LEU B C 1
ATOM 3054 O O . LEU B 1 95 ? 23.113 -5.171 27.193 1.00 21.52 163 LEU B O 1
ATOM 3059 N N . VAL B 1 96 ? 21.176 -6.206 27.690 1.00 22.71 164 VAL B N 1
ATOM 3060 C CA . VAL B 1 96 ? 20.675 -6.157 26.318 1.00 21.95 164 VAL B CA 1
ATOM 3061 C C . VAL B 1 96 ? 19.348 -5.399 26.233 1.00 21.06 164 VAL B C 1
ATOM 3062 O O . VAL B 1 96 ? 18.400 -5.692 26.965 1.00 19.77 164 VAL B O 1
ATOM 3066 N N . VAL B 1 97 ? 19.285 -4.428 25.327 1.00 20.04 165 VAL B N 1
ATOM 3067 C CA . VAL B 1 97 ? 18.046 -3.710 25.048 1.00 18.07 165 VAL B CA 1
ATOM 3068 C C . VAL B 1 97 ? 17.627 -4.051 23.609 1.00 18.12 165 VAL B C 1
ATOM 3069 O O . VAL B 1 97 ? 18.330 -3.750 22.641 1.00 17.18 165 VAL B O 1
ATOM 3073 N N . ASP B 1 98 ? 16.525 -4.773 23.503 1.00 16.25 166 ASP B N 1
ATOM 3074 C CA . ASP B 1 98 ? 15.997 -5.244 22.228 1.00 16.81 166 ASP B CA 1
ATOM 3075 C C . ASP B 1 98 ? 14.984 -4.233 21.719 1.00 14.76 166 ASP B C 1
ATOM 3076 O O . ASP B 1 98 ? 13.881 -4.147 22.262 1.00 14.99 166 ASP B O 1
ATOM 3081 N N . CYS B 1 99 ? 15.320 -3.501 20.666 1.00 14.67 167 CYS B N 1
ATOM 3082 C CA . CYS B 1 99 ? 14.459 -2.437 20.164 1.00 15.95 167 CYS B CA 1
ATOM 3083 C C . CYS B 1 99 ? 13.243 -2.880 19.373 1.00 16.19 167 CYS B C 1
ATOM 3084 O O . CYS B 1 99 ? 12.511 -2.017 18.864 1.00 16.46 167 CYS B O 1
ATOM 3087 N N . THR B 1 100 ? 12.927 -4.164 19.322 1.00 15.11 168 THR B N 1
ATOM 3088 C CA . THR B 1 100 ? 11.705 -4.697 18.766 1.00 16.95 168 THR B CA 1
ATOM 3089 C C . THR B 1 100 ? 10.711 -5.059 19.877 1.00 16.95 168 THR B C 1
ATOM 3090 O O . THR B 1 100 ? 9.606 -5.526 19.609 1.00 17.20 168 THR B O 1
ATOM 3094 N N . LYS B 1 101 ? 11.091 -4.809 21.129 1.00 16.92 169 LYS B N 1
ATOM 3095 C CA . LYS B 1 101 ? 10.257 -5.186 22.262 1.00 17.77 169 LYS B CA 1
ATOM 3096 C C . LYS B 1 101 ? 9.924 -4.007 23.167 1.00 17.38 169 LYS B C 1
ATOM 3097 O O . LYS B 1 101 ? 9.752 -4.153 24.378 1.00 16.11 169 LYS B O 1
ATOM 3103 N N . LEU B 1 102 ? 9.821 -2.815 22.588 1.00 16.50 170 LEU B N 1
ATOM 3104 C CA . LEU B 1 102 ? 9.566 -1.605 23.356 1.00 15.99 170 LEU B CA 1
ATOM 3105 C C . LEU B 1 102 ? 8.126 -1.127 23.277 1.00 16.59 170 LEU B C 1
ATOM 3106 O O . LEU B 1 102 ? 7.743 -0.204 23.996 1.00 15.03 170 LEU B O 1
ATOM 3111 N N . GLY B 1 103 ? 7.296 -1.806 22.486 1.00 17.06 171 GLY B N 1
ATOM 3112 C CA . GLY B 1 103 ? 5.870 -1.506 22.428 1.00 16.31 171 GLY B CA 1
ATOM 3113 C C . GLY B 1 103 ? 5.548 -0.130 21.872 1.00 16.60 171 GLY B C 1
ATOM 3114 O O . GLY B 1 103 ? 6.063 0.301 20.837 1.00 16.08 171 GLY B O 1
ATOM 3115 N N . THR B 1 104 ? 4.679 0.593 22.578 1.00 16.30 172 THR B N 1
ATOM 3116 C CA . THR B 1 104 ? 4.292 1.947 22.184 1.00 17.29 172 THR B CA 1
ATOM 3117 C C . THR B 1 104 ? 5.439 2.940 22.308 1.00 16.45 172 THR B C 1
ATOM 3118 O O . THR B 1 104 ? 5.537 3.904 21.544 1.00 14.35 172 THR B O 1
ATOM 3122 N N . GLY B 1 105 ? 6.326 2.735 23.289 1.00 16.49 173 GLY B N 1
ATOM 3123 C CA . GLY B 1 105 ? 7.451 3.624 23.511 1.00 14.50 173 GLY B CA 1
ATOM 3124 C C . GLY B 1 105 ? 8.634 3.297 22.603 1.00 15.05 173 GLY B C 1
ATOM 3125 O O . GLY B 1 105 ? 8.538 2.611 21.586 1.00 14.23 173 GLY B O 1
ATOM 3126 N N . ALA B 1 106 ? 9.813 3.735 23.036 1.00 13.89 174 ALA B N 1
ATOM 3127 C CA . ALA B 1 106 ? 11.039 3.556 22.267 1.00 13.52 174 ALA B CA 1
ATOM 3128 C C . ALA B 1 106 ? 12.259 3.715 23.171 1.00 13.58 174 ALA B C 1
ATOM 3129 O O . ALA B 1 106 ? 12.112 4.104 24.323 1.00 12.77 174 ALA B O 1
ATOM 3131 N N . TYR B 1 107 ? 13.441 3.498 22.621 1.00 14.98 175 TYR B N 1
ATOM 3132 C CA . TYR B 1 107 ? 14.691 3.716 23.346 1.00 15.44 175 TYR B CA 1
ATOM 3133 C C . TYR B 1 107 ? 15.132 5.170 23.147 1.00 15.30 175 TYR B C 1
ATOM 3134 O O . TYR B 1 107 ? 15.194 5.650 22.014 1.00 11.76 175 TYR B O 1
ATOM 3143 N N . ASN B 1 108 ? 15.428 5.842 24.254 1.00 14.77 176 ASN B N 1
ATOM 3144 C CA . ASN B 1 108 ? 15.933 7.213 24.175 1.00 15.98 176 ASN B CA 1
ATOM 3145 C C . ASN B 1 108 ? 17.457 7.186 24.027 1.00 16.61 176 ASN B C 1
ATOM 3146 O O . ASN B 1 108 ? 18.142 6.813 24.987 1.00 15.93 176 ASN B O 1
ATOM 3151 N N . ILE B 1 109 ? 17.971 7.579 22.874 1.00 14.79 177 ILE B N 1
ATOM 3152 C CA . ILE B 1 109 ? 19.411 7.632 22.641 1.00 15.80 177 ILE B CA 1
ATOM 3153 C C . ILE B 1 109 ? 20.051 8.575 23.657 1.00 15.03 177 ILE B C 1
ATOM 3154 O O . ILE B 1 109 ? 19.587 9.700 23.840 1.00 14.59 177 ILE B O 1
ATOM 3159 N N . PRO B 1 110 ? 21.046 8.078 24.379 1.00 16.26 178 PRO B N 1
ATOM 3160 C CA . PRO B 1 110 ? 21.724 8.853 25.407 1.00 15.73 178 PRO B CA 1
ATOM 3161 C C . PRO B 1 110 ? 22.594 9.950 24.826 1.00 16.79 178 PRO B C 1
ATOM 3162 O O . PRO B 1 110 ? 23.045 9.833 23.693 1.00 15.96 178 PRO B O 1
ATOM 3166 N N . ASN B 1 111 ? 23.019 10.901 25.651 1.00 17.47 179 ASN B N 1
ATOM 3167 C CA . ASN B 1 111 ? 23.884 11.994 25.244 1.00 17.18 179 ASN B CA 1
ATOM 3168 C C . ASN B 1 111 ? 25.199 11.511 24.653 1.00 15.96 179 ASN B C 1
ATOM 3169 O O . ASN B 1 111 ? 25.776 12.149 23.771 1.00 15.39 179 ASN B O 1
ATOM 3174 N N . ASP B 1 112 ? 25.745 10.444 25.222 1.00 15.98 180 ASP B N 1
ATOM 3175 C CA . ASP B 1 112 ? 26.971 9.830 24.739 1.00 16.12 180 ASP B CA 1
ATOM 3176 C C . ASP B 1 112 ? 26.665 8.399 24.306 1.00 16.14 180 ASP B C 1
ATOM 3177 O O . ASP B 1 112 ? 26.202 7.621 25.145 1.00 15.65 180 ASP B O 1
ATOM 3182 N N . VAL B 1 113 ? 26.945 8.054 23.054 1.00 16.51 181 VAL B N 1
ATOM 3183 C CA . VAL B 1 113 ? 26.693 6.703 22.573 1.00 17.05 181 VAL B CA 1
ATOM 3184 C C . VAL B 1 113 ? 27.968 5.878 22.457 1.00 19.39 181 VAL B C 1
ATOM 3185 O O . VAL B 1 113 ? 27.928 4.707 22.062 1.00 18.13 181 VAL B O 1
ATOM 3189 N N . THR B 1 114 ? 29.095 6.418 22.914 1.00 19.69 182 THR B N 1
ATOM 3190 C CA . THR B 1 114 ? 30.371 5.731 22.795 1.00 23.43 182 THR B CA 1
ATOM 3191 C C . THR B 1 114 ? 30.374 4.321 23.367 1.00 24.73 182 THR B C 1
ATOM 3192 O O . THR B 1 114 ? 30.864 3.394 22.716 1.00 26.29 182 THR B O 1
ATOM 3196 N N . LYS B 1 115 ? 29.840 4.124 24.563 1.00 25.38 183 LYS B N 1
ATOM 3197 C CA . LYS B 1 115 ? 29.873 2.825 25.217 1.00 27.07 183 LYS B CA 1
ATOM 3198 C C . LYS B 1 115 ? 28.810 1.830 24.790 1.00 25.26 183 LYS B C 1
ATOM 3199 O O . LYS B 1 115 ? 28.809 0.700 25.291 1.00 25.56 183 LYS B O 1
ATOM 3205 N N . LEU B 1 116 ? 27.953 2.148 23.834 1.00 22.65 184 LEU B N 1
ATOM 3206 C CA . LEU B 1 116 ? 26.937 1.222 23.370 1.00 20.95 184 LEU B CA 1
ATOM 3207 C C . LEU B 1 116 ? 27.521 0.233 22.364 1.00 22.08 184 LEU B C 1
ATOM 3208 O O . LEU B 1 116 ? 28.241 0.635 21.449 1.00 22.78 184 LEU B O 1
ATOM 3213 N N . ASN B 1 117 ? 27.180 -1.042 22.514 1.00 21.35 185 ASN B N 1
ATOM 3214 C CA . ASN B 1 117 ? 27.537 -2.040 21.503 1.00 21.50 185 ASN B CA 1
ATOM 3215 C C . ASN B 1 117 ? 26.273 -2.271 20.673 1.00 21.02 185 ASN B C 1
ATOM 3216 O O . ASN B 1 117 ? 25.185 -2.220 21.255 1.00 20.76 185 ASN B O 1
ATOM 3221 N N . LEU B 1 118 ? 26.402 -2.359 19.357 1.00 19.96 186 LEU B N 1
ATOM 3222 C CA . LEU B 1 118 ? 25.223 -2.472 18.500 1.00 20.31 186 LEU B CA 1
ATOM 3223 C C . LEU B 1 118 ? 25.219 -3.757 17.684 1.00 19.74 186 LEU B C 1
ATOM 3224 O O . LEU B 1 118 ? 26.194 -4.027 16.982 1.00 19.29 186 LEU B O 1
ATOM 3229 N N . GLU B 1 119 ? 24.126 -4.506 17.734 1.00 19.10 187 GLU B N 1
ATOM 3230 C CA . GLU B 1 119 ? 23.982 -5.712 16.923 1.00 21.02 187 GLU B CA 1
ATOM 3231 C C . GLU B 1 119 ? 22.692 -5.637 16.113 1.00 19.39 187 GLU B C 1
ATOM 3232 O O . GLU B 1 119 ? 21.638 -5.333 16.684 1.00 19.00 187 GLU B O 1
ATOM 3238 N N . THR B 1 120 ? 22.761 -5.872 14.804 1.00 19.68 188 THR B N 1
ATOM 3239 C CA . THR B 1 120 ? 21.557 -5.763 13.979 1.00 20.44 188 THR B CA 1
ATOM 3240 C C . THR B 1 120 ? 21.680 -6.454 12.627 1.00 19.79 188 THR B C 1
ATOM 3241 O O . THR B 1 120 ? 22.743 -6.409 12.017 1.00 19.61 188 THR B O 1
ATOM 3245 N N . ASP B 1 121 ? 20.575 -7.001 12.135 1.00 20.14 189 ASP B N 1
ATOM 3246 C CA . ASP B 1 121 ? 20.528 -7.577 10.793 1.00 21.19 189 ASP B CA 1
ATOM 3247 C C . ASP B 1 121 ? 19.547 -6.774 9.934 1.00 20.65 189 ASP B C 1
ATOM 3248 O O . ASP B 1 121 ? 18.947 -7.307 9.006 1.00 18.41 189 ASP B O 1
ATOM 3253 N N . ALA B 1 122 ? 19.281 -5.533 10.338 1.00 19.89 190 ALA B N 1
ATOM 3254 C CA . ALA B 1 122 ? 18.374 -4.665 9.606 1.00 19.51 190 ALA B CA 1
ATOM 3255 C C . ALA B 1 122 ? 18.932 -4.402 8.210 1.00 20.17 190 ALA B C 1
ATOM 3256 O O . ALA B 1 122 ? 20.125 -4.630 7.968 1.00 19.65 190 ALA B O 1
ATOM 3258 N N . ASP B 1 123 ? 18.084 -3.919 7.301 1.00 19.53 191 ASP B N 1
ATOM 3259 C CA . ASP B 1 123 ? 18.538 -3.650 5.939 1.00 19.67 191 ASP B CA 1
ATOM 3260 C C . ASP B 1 123 ? 18.896 -2.185 5.739 1.00 18.99 191 ASP B C 1
ATOM 3261 O O . ASP B 1 123 ? 19.675 -1.854 4.845 1.00 18.34 191 ASP B O 1
ATOM 3266 N N . PHE B 1 124 ? 18.273 -1.284 6.492 1.00 16.87 192 PHE B N 1
ATOM 3267 C CA . PHE B 1 124 ? 18.579 0.135 6.336 1.00 17.33 192 PHE B CA 1
ATOM 3268 C C . PHE B 1 124 ? 18.050 0.899 7.548 1.00 17.26 192 PHE B C 1
ATOM 3269 O O . PHE B 1 124 ? 17.370 0.317 8.397 1.00 17.84 192 PHE B O 1
ATOM 3277 N N . ILE B 1 125 ? 18.426 2.157 7.646 1.00 15.74 193 ILE B N 1
ATOM 3278 C CA . ILE B 1 125 ? 17.976 3.049 8.709 1.00 15.19 193 ILE B CA 1
ATOM 3279 C C . ILE B 1 125 ? 17.010 4.061 8.083 1.00 16.06 193 ILE B C 1
ATOM 3280 O O . ILE B 1 125 ? 17.363 4.623 7.035 1.00 15.74 193 ILE B O 1
ATOM 3285 N N . LEU B 1 126 ? 15.866 4.299 8.700 1.00 14.04 194 LEU B N 1
ATOM 3286 C CA . LEU B 1 126 ? 14.944 5.323 8.225 1.00 13.90 194 LEU B CA 1
ATOM 3287 C C . LEU B 1 126 ? 14.914 6.472 9.241 1.00 14.49 194 LEU B C 1
ATOM 3288 O O . LEU B 1 126 ? 14.420 6.284 10.360 1.00 14.29 194 LEU B O 1
ATOM 3293 N N . ALA B 1 127 ? 15.533 7.584 8.892 1.00 13.46 195 ALA B N 1
ATOM 3294 C CA . ALA B 1 127 ? 15.615 8.756 9.763 1.00 15.37 195 ALA B CA 1
ATOM 3295 C C . ALA B 1 127 ? 14.422 9.665 9.464 1.00 16.95 195 ALA B C 1
ATOM 3296 O O . ALA B 1 127 ? 14.218 10.103 8.333 1.00 16.73 195 ALA B O 1
ATOM 3298 N N . ILE B 1 128 ? 13.568 9.855 10.456 1.00 15.91 196 ILE B N 1
ATOM 3299 C CA . ILE B 1 128 ? 12.281 10.511 10.343 1.00 14.53 196 ILE B CA 1
ATOM 3300 C C . ILE B 1 128 ? 12.244 11.850 11.068 1.00 14.72 196 ILE B C 1
ATOM 3301 O O . ILE B 1 128 ? 12.534 11.893 12.264 1.00 13.25 196 ILE B O 1
ATOM 3306 N N . GLU B 1 129 ? 11.923 12.931 10.357 1.00 14.43 197 GLU B N 1
ATOM 3307 C CA . GLU B 1 129 ? 11.917 14.236 11.000 1.00 14.99 197 GLU B CA 1
ATOM 3308 C C . GLU B 1 129 ? 11.052 14.284 12.261 1.00 14.93 197 GLU B C 1
ATOM 3309 O O . GLU B 1 129 ? 11.561 14.649 13.319 1.00 15.15 197 GLU B O 1
ATOM 3315 N N . THR B 1 130 ? 9.738 14.132 12.104 1.00 13.93 198 THR B N 1
ATOM 3316 C CA . THR B 1 130 ? 8.834 14.430 13.198 1.00 14.45 198 THR B CA 1
ATOM 3317 C C . THR B 1 130 ? 8.597 13.257 14.135 1.00 14.37 198 THR B C 1
ATOM 3318 O O . THR B 1 130 ? 8.515 12.086 13.776 1.00 11.99 198 THR B O 1
ATOM 3322 N N . SER B 1 131 ? 8.330 13.633 15.391 1.00 13.56 199 SER B N 1
ATOM 3323 C CA . SER B 1 131 ? 8.011 12.637 16.414 1.00 14.84 199 SER B CA 1
ATOM 3324 C C . SER B 1 131 ? 6.638 12.041 16.142 1.00 14.00 199 SER B C 1
ATOM 3325 O O . SER B 1 131 ? 6.408 10.855 16.392 1.00 14.84 199 SER B O 1
ATOM 3328 N N . GLY B 1 132 ? 5.741 12.811 15.531 1.00 13.79 200 GLY B N 1
ATOM 3329 C CA . GLY B 1 132 ? 4.401 12.341 15.189 1.00 13.21 200 GLY B CA 1
ATOM 3330 C C . GLY B 1 132 ? 4.462 11.266 14.111 1.00 12.92 200 GLY B C 1
ATOM 3331 O O . GLY B 1 132 ? 3.735 10.271 14.167 1.00 12.41 200 GLY B O 1
ATOM 3332 N N . MET B 1 133 ? 5.327 11.470 13.121 1.00 13.28 201 MET B N 1
ATOM 3333 C CA . MET B 1 133 ? 5.500 10.479 12.065 1.00 13.84 201 MET B CA 1
ATOM 3334 C C . MET B 1 133 ? 6.174 9.225 12.625 1.00 14.62 201 MET B C 1
ATOM 3335 O O . MET B 1 133 ? 5.802 8.102 12.267 1.00 14.54 201 MET B O 1
ATOM 3340 N N . PHE B 1 134 ? 7.144 9.406 13.518 1.00 12.45 202 PHE B N 1
ATOM 3341 C CA . PHE B 1 134 ? 7.784 8.265 14.178 1.00 13.33 202 PHE B CA 1
ATOM 3342 C C . PHE B 1 134 ? 6.726 7.462 14.932 1.00 13.25 202 PHE B C 1
ATOM 3343 O O . PHE B 1 134 ? 6.701 6.233 14.858 1.00 13.73 202 PHE B O 1
ATOM 3351 N N . ALA B 1 135 ? 5.835 8.148 15.648 1.00 12.75 203 ALA B N 1
ATOM 3352 C CA . ALA B 1 135 ? 4.766 7.489 16.382 1.00 13.75 203 ALA B CA 1
ATOM 3353 C C . ALA B 1 135 ? 3.883 6.639 15.464 1.00 13.50 203 ALA B C 1
ATOM 3354 O O . ALA B 1 135 ? 3.518 5.514 15.816 1.00 13.32 203 ALA B O 1
ATOM 3356 N N . ARG B 1 136 ? 3.512 7.178 14.307 1.00 11.67 204 ARG B N 1
ATOM 3357 C CA . ARG B 1 136 ? 2.680 6.418 13.375 1.00 12.09 204 ARG B CA 1
ATOM 3358 C C . ARG B 1 136 ? 3.451 5.230 12.816 1.00 12.70 204 ARG B C 1
ATOM 3359 O O . ARG B 1 136 ? 2.923 4.115 12.786 1.00 13.73 204 ARG B O 1
ATOM 3367 N N . LEU B 1 137 ? 4.704 5.408 12.404 1.00 11.98 205 LEU B N 1
ATOM 3368 C CA . LEU B 1 137 ? 5.507 4.328 11.848 1.00 13.63 205 LEU B CA 1
ATOM 3369 C C . LEU B 1 137 ? 5.835 3.249 12.878 1.00 14.70 205 LEU B C 1
ATOM 3370 O O . LEU B 1 137 ? 5.833 2.051 12.577 1.00 12.62 205 LEU B O 1
ATOM 3375 N N . ASN B 1 138 ? 6.060 3.662 14.119 1.00 14.33 206 ASN B N 1
ATOM 3376 C CA . ASN B 1 138 ? 6.313 2.716 15.210 1.00 14.53 206 ASN B CA 1
ATOM 3377 C C . ASN B 1 138 ? 5.046 1.929 15.522 1.00 14.65 206 ASN B C 1
ATOM 3378 O O . ASN B 1 138 ? 5.045 0.690 15.530 1.00 13.06 206 ASN B O 1
ATOM 3383 N N . ALA B 1 139 ? 3.910 2.603 15.680 1.00 13.58 207 ALA B N 1
ATOM 3384 C CA . ALA B 1 139 ? 2.625 1.969 15.934 1.00 14.60 207 ALA B CA 1
ATOM 3385 C C . ALA B 1 139 ? 2.244 0.968 14.844 1.00 15.48 207 ALA B C 1
ATOM 3386 O O . ALA B 1 139 ? 1.740 -0.117 15.147 1.00 13.32 207 ALA B O 1
ATOM 3388 N N . GLU B 1 140 ? 2.502 1.289 13.579 1.00 14.08 208 GLU B N 1
ATOM 3389 C CA . GLU B 1 140 ? 2.143 0.377 12.494 1.00 16.72 208 GLU B CA 1
ATOM 3390 C C . GLU B 1 140 ? 3.242 -0.636 12.211 1.00 16.21 208 GLU B C 1
ATOM 3391 O O . GLU B 1 140 ? 3.214 -1.326 11.197 1.00 14.44 208 GLU B O 1
ATOM 3397 N N . ARG B 1 141 ? 4.271 -0.705 13.049 1.00 16.47 209 ARG B N 1
ATOM 3398 C CA . ARG B 1 141 ? 5.355 -1.666 12.933 1.00 17.22 209 ARG B CA 1
ATOM 3399 C C . ARG B 1 141 ? 5.980 -1.667 11.547 1.00 16.67 209 ARG B C 1
ATOM 3400 O O . ARG B 1 141 ? 6.281 -2.726 10.988 1.00 16.69 209 ARG B O 1
ATOM 3408 N N . PHE B 1 142 ? 6.274 -0.475 11.030 1.00 13.86 210 PHE B N 1
ATOM 3409 C CA . PHE B 1 142 ? 6.903 -0.327 9.726 1.00 14.42 210 PHE B CA 1
ATOM 3410 C C . PHE B 1 142 ? 8.285 -0.962 9.715 1.00 13.92 210 PHE B C 1
ATOM 3411 O O . PHE B 1 142 ? 8.688 -1.598 8.747 1.00 12.23 210 PHE B O 1
ATOM 3419 N N . TRP B 1 143 ? 8.978 -0.896 10.848 1.00 13.57 211 TRP B N 1
ATOM 3420 C CA . TRP B 1 143 ? 10.283 -1.482 11.052 1.00 14.12 211 TRP B CA 1
ATOM 3421 C C . TRP B 1 143 ? 10.303 -3.002 10.957 1.00 14.56 211 TRP B C 1
ATOM 3422 O O . TRP B 1 143 ? 11.379 -3.569 10.714 1.00 15.46 211 TRP B O 1
ATOM 3433 N N . ASP B 1 144 ? 9.199 -3.663 11.253 1.00 15.76 212 ASP B N 1
ATOM 3434 C CA . ASP B 1 144 ? 9.148 -5.125 11.196 1.00 18.37 212 ASP B CA 1
ATOM 3435 C C . ASP B 1 144 ? 8.998 -5.584 9.749 1.00 19.91 212 ASP B C 1
ATOM 3436 O O . ASP B 1 144 ? 9.932 -6.119 9.148 1.00 19.70 212 ASP B O 1
ATOM 3441 N N . LYS B 1 145 ? 7.922 -5.155 9.096 1.00 21.55 213 LYS B N 1
ATOM 3442 C CA . LYS B 1 145 ? 7.684 -5.472 7.689 1.00 23.06 213 LYS B CA 1
ATOM 3443 C C . LYS B 1 145 ? 8.883 -5.136 6.811 1.00 22.17 213 LYS B C 1
ATOM 3444 O O . LYS B 1 145 ? 9.280 -5.921 5.943 1.00 22.25 213 LYS B O 1
ATOM 3450 N N . HIS B 1 146 ? 9.466 -3.951 6.982 1.00 19.31 214 HIS B N 1
ATOM 3451 C CA . HIS B 1 146 ? 10.569 -3.524 6.128 1.00 18.56 214 HIS B CA 1
ATOM 3452 C C . HIS B 1 146 ? 11.947 -3.720 6.730 1.00 17.91 214 HIS B C 1
ATOM 3453 O O . HIS B 1 146 ? 12.946 -3.230 6.181 1.00 16.69 214 HIS B O 1
ATOM 3460 N N . ASN B 1 147 ? 12.053 -4.431 7.845 1.00 17.18 215 ASN B N 1
ATOM 3461 C CA . ASN B 1 147 ? 13.336 -4.721 8.476 1.00 15.78 215 ASN B CA 1
ATOM 3462 C C . ASN B 1 147 ? 14.265 -3.516 8.456 1.00 16.60 215 ASN B C 1
ATOM 3463 O O . ASN B 1 147 ? 15.365 -3.567 7.902 1.00 16.29 215 ASN B O 1
ATOM 3468 N N . CYS B 1 148 ? 13.822 -2.411 9.072 1.00 15.03 216 CYS B N 1
ATOM 3469 C CA . CYS B 1 148 ? 14.634 -1.201 9.091 1.00 14.66 216 CYS B CA 1
ATOM 3470 C C . CYS B 1 148 ? 14.586 -0.562 10.474 1.00 14.73 216 CYS B C 1
ATOM 3471 O O . CYS B 1 148 ? 13.582 -0.640 11.185 1.00 14.71 216 CYS B O 1
ATOM 3474 N N . ILE B 1 149 ? 15.662 0.130 10.827 1.00 15.37 217 ILE B N 1
ATOM 3475 C CA . ILE B 1 149 ? 15.728 0.831 12.103 1.00 15.68 217 ILE B CA 1
ATOM 3476 C C . ILE B 1 149 ? 15.141 2.233 11.950 1.00 16.15 217 ILE B C 1
ATOM 3477 O O . ILE B 1 149 ? 15.578 2.995 11.083 1.00 15.41 217 ILE B O 1
ATOM 3482 N N . LEU B 1 150 ? 14.171 2.562 12.805 1.00 14.53 218 LEU B N 1
ATOM 3483 C CA . LEU B 1 150 ? 13.597 3.897 12.768 1.00 14.59 218 LEU B CA 1
ATOM 3484 C C . LEU B 1 150 ? 14.294 4.777 13.806 1.00 14.30 218 LEU B C 1
ATOM 3485 O O . LEU B 1 150 ? 14.431 4.394 14.965 1.00 14.03 218 LEU B O 1
ATOM 3490 N N . VAL B 1 151 ? 14.774 5.930 13.366 1.00 13.48 219 VAL B N 1
ATOM 3491 C CA . VAL B 1 151 ? 15.382 6.917 14.255 1.00 13.41 219 VAL B CA 1
ATOM 3492 C C . VAL B 1 151 ? 14.713 8.270 14.013 1.00 14.02 219 VAL B C 1
ATOM 3493 O O . VAL B 1 151 ? 14.707 8.759 12.876 1.00 13.93 219 VAL B O 1
ATOM 3497 N N . SER B 1 152 ? 14.128 8.864 15.055 1.00 12.24 220 SER B N 1
ATOM 3498 C CA . SER B 1 152 ? 13.500 10.174 14.879 1.00 14.18 220 SER B CA 1
ATOM 3499 C C . SER B 1 152 ? 14.594 11.236 14.875 1.00 15.93 220 SER B C 1
ATOM 3500 O O . SER B 1 152 ? 15.702 10.922 15.311 1.00 15.89 220 SER B O 1
ATOM 3503 N N . LEU B 1 153 ? 14.348 12.412 14.321 1.00 15.86 221 LEU B N 1
ATOM 3504 C CA . LEU B 1 153 ? 15.350 13.475 14.309 1.00 17.24 221 LEU B CA 1
ATOM 3505 C C . LEU B 1 153 ? 14.897 14.605 15.231 1.00 17.93 221 LEU B C 1
ATOM 3506 O O . LEU B 1 153 ? 15.682 15.179 15.981 1.00 16.83 221 LEU B O 1
ATOM 3511 N N . LYS B 1 154 ? 13.601 14.886 15.202 1.00 18.54 222 LYS B N 1
ATOM 3512 C CA . LYS B 1 154 ? 12.920 15.859 16.022 1.00 20.75 222 LYS B CA 1
ATOM 3513 C C . LYS B 1 154 ? 13.391 17.289 15.773 1.00 22.16 222 LYS B C 1
ATOM 3514 O O . LYS B 1 154 ? 13.415 18.085 16.706 1.00 24.19 222 LYS B O 1
ATOM 3520 N N . GLY B 1 155 ? 13.662 17.641 14.531 1.00 21.78 223 GLY B N 1
ATOM 3521 C CA . GLY B 1 155 ? 14.221 18.959 14.216 1.00 20.77 223 GLY B CA 1
ATOM 3522 C C . GLY B 1 155 ? 15.632 18.654 13.689 1.00 19.72 223 GLY B C 1
ATOM 3523 O O . GLY B 1 155 ? 15.847 17.527 13.229 1.00 18.12 223 GLY B O 1
ATOM 3524 N N . VAL B 1 156 ? 16.528 19.622 13.765 1.00 16.66 224 VAL B N 1
ATOM 3525 C CA . VAL B 1 156 ? 17.918 19.357 13.366 1.00 17.96 224 VAL B CA 1
ATOM 3526 C C . VAL B 1 156 ? 18.486 18.392 14.403 1.00 18.06 224 VAL B C 1
ATOM 3527 O O . VAL B 1 156 ? 18.285 18.604 15.597 1.00 18.81 224 VAL B O 1
ATOM 3531 N N . PRO B 1 157 ? 18.974 17.243 13.966 1.00 16.85 225 PRO B N 1
ATOM 3532 C CA . PRO B 1 157 ? 19.379 16.185 14.866 1.00 16.56 225 PRO B CA 1
ATOM 3533 C C . PRO B 1 157 ? 20.460 16.628 15.839 1.00 16.76 225 PRO B C 1
ATOM 3534 O O . PRO B 1 157 ? 21.402 17.315 15.460 1.00 15.47 225 PRO B O 1
ATOM 3538 N N . ALA B 1 158 ? 20.328 16.178 17.079 1.00 16.19 226 ALA B N 1
ATOM 3539 C CA . ALA B 1 158 ? 21.363 16.429 18.076 1.00 17.08 226 ALA B CA 1
ATOM 3540 C C . ALA B 1 158 ? 22.643 15.709 17.662 1.00 16.36 226 ALA B C 1
ATOM 3541 O O . ALA B 1 158 ? 22.617 14.766 16.862 1.00 15.64 226 ALA B O 1
ATOM 3543 N N . ARG B 1 159 ? 23.753 16.079 18.285 1.00 16.48 227 ARG B N 1
ATOM 3544 C CA . ARG B 1 159 ? 25.031 15.403 18.086 1.00 16.37 227 ARG B CA 1
ATOM 3545 C C . ARG B 1 159 ? 24.937 13.910 18.393 1.00 16.31 227 ARG B C 1
ATOM 3546 O O . ARG B 1 159 ? 25.464 13.086 17.644 1.00 16.36 227 ARG B O 1
ATOM 3554 N N . ALA B 1 160 ? 24.281 13.542 19.494 1.00 14.29 228 ALA B N 1
ATOM 3555 C CA . ALA B 1 160 ? 24.134 12.139 19.863 1.00 15.95 228 ALA B CA 1
ATOM 3556 C C . ALA B 1 160 ? 23.345 11.356 18.815 1.00 15.58 228 ALA B C 1
ATOM 3557 O O . ALA B 1 160 ? 23.666 10.205 18.515 1.00 15.23 228 ALA B O 1
ATOM 3559 N N . THR B 1 161 ? 22.289 11.969 18.270 1.00 14.27 229 THR B N 1
ATOM 3560 C CA . THR B 1 161 ? 21.526 11.336 17.202 1.00 13.61 229 THR B CA 1
ATOM 3561 C C . THR B 1 161 ? 22.369 11.120 15.959 1.00 12.98 229 THR B C 1
ATOM 3562 O O . THR B 1 161 ? 22.319 10.072 15.310 1.00 14.17 229 THR B O 1
ATOM 3566 N N . ARG B 1 162 ? 23.133 12.139 15.570 1.00 14.28 230 ARG B N 1
ATOM 3567 C CA . ARG B 1 162 ? 24.008 12.062 14.410 1.00 14.48 230 ARG B CA 1
ATOM 3568 C C . ARG B 1 162 ? 25.037 10.956 14.595 1.00 16.15 230 ARG B C 1
ATOM 3569 O O . ARG B 1 162 ? 25.211 10.144 13.691 1.00 15.39 230 ARG B O 1
ATOM 3577 N N . ARG B 1 163 ? 25.655 10.884 15.771 1.00 15.97 231 ARG B N 1
ATOM 3578 C CA . ARG B 1 163 ? 26.622 9.850 16.080 1.00 16.70 231 ARG B CA 1
ATOM 3579 C C . ARG B 1 163 ? 26.009 8.453 16.062 1.00 16.14 231 ARG B C 1
ATOM 3580 O O . ARG B 1 163 ? 26.638 7.513 15.574 1.00 15.51 231 ARG B O 1
ATOM 3588 N N . PHE B 1 164 ? 24.804 8.317 16.622 1.00 14.10 232 PHE B N 1
ATOM 3589 C CA . PHE B 1 164 ? 24.141 7.021 16.657 1.00 13.39 232 PHE B CA 1
ATOM 3590 C C . PHE B 1 164 ? 23.874 6.505 15.251 1.00 14.07 232 PHE B C 1
ATOM 3591 O O . PHE B 1 164 ? 24.122 5.336 14.970 1.00 14.23 232 PHE B O 1
ATOM 3599 N N . ILE B 1 165 ? 23.332 7.362 14.386 1.00 15.02 233 ILE B N 1
ATOM 3600 C CA . ILE B 1 165 ? 23.010 6.973 13.013 1.00 14.98 233 ILE B CA 1
ATOM 3601 C C . ILE B 1 165 ? 24.282 6.655 12.238 1.00 16.25 233 ILE B C 1
ATOM 3602 O O . ILE B 1 165 ? 24.325 5.682 11.481 1.00 16.48 233 ILE B O 1
ATOM 3607 N N . LYS B 1 166 ? 25.317 7.472 12.398 1.00 17.05 234 LYS B N 1
ATOM 3608 C CA . LYS B 1 166 ? 26.584 7.273 11.703 1.00 17.60 234 LYS B CA 1
ATOM 3609 C C . LYS B 1 166 ? 27.261 5.965 12.094 1.00 17.44 234 LYS B C 1
ATOM 3610 O O . LYS B 1 166 ? 27.740 5.213 11.230 1.00 17.07 234 LYS B O 1
ATOM 3616 N N . ARG B 1 167 ? 27.274 5.674 13.393 1.00 17.22 235 ARG B N 1
ATOM 3617 C CA . ARG B 1 167 ? 27.816 4.391 13.854 1.00 18.19 235 ARG B CA 1
ATOM 3618 C C . ARG B 1 167 ? 27.052 3.226 13.239 1.00 18.36 235 ARG B C 1
ATOM 3619 O O . ARG B 1 167 ? 27.681 2.294 12.734 1.00 17.84 235 ARG B O 1
ATOM 3627 N N . LEU B 1 168 ? 25.714 3.258 13.264 1.00 18.66 236 LEU B N 1
ATOM 3628 C CA . LEU B 1 168 ? 24.933 2.193 12.637 1.00 17.90 236 LEU B CA 1
ATOM 3629 C C . LEU B 1 168 ? 25.286 2.074 11.156 1.00 18.90 236 LEU B C 1
ATOM 3630 O O . LEU B 1 168 ? 25.537 0.983 10.642 1.00 19.88 236 LEU B O 1
ATOM 3635 N N . HIS B 1 169 ? 25.281 3.189 10.440 1.00 18.29 237 HIS B N 1
ATOM 3636 C CA . HIS B 1 169 ? 25.635 3.249 9.034 1.00 19.13 237 HIS B CA 1
ATOM 3637 C C . HIS B 1 169 ? 27.022 2.669 8.757 1.00 19.57 237 HIS B C 1
ATOM 3638 O O . HIS B 1 169 ? 27.146 1.816 7.882 1.00 18.89 237 HIS B O 1
ATOM 3645 N N . GLU B 1 170 ? 28.049 3.166 9.438 1.00 20.19 238 GLU B N 1
ATOM 3646 C CA . GLU B 1 170 ? 29.417 2.730 9.195 1.00 21.84 238 GLU B CA 1
ATOM 3647 C C . GLU B 1 170 ? 29.717 1.333 9.727 1.00 21.81 238 GLU B C 1
ATOM 3648 O O . GLU B 1 170 ? 30.382 0.541 9.053 1.00 21.30 238 GLU B O 1
ATOM 3654 N N . GLU B 1 171 ? 29.247 1.022 10.941 1.00 19.77 239 GLU B N 1
ATOM 3655 C CA . GLU B 1 171 ? 29.600 -0.276 11.518 1.00 20.41 239 GLU B CA 1
ATOM 3656 C C . GLU B 1 171 ? 28.817 -1.424 10.916 1.00 21.17 239 GLU B C 1
ATOM 3657 O O . GLU B 1 171 ? 29.256 -2.568 11.065 1.00 20.82 239 GLU B O 1
ATOM 3663 N N . HIS B 1 172 ? 27.596 -1.202 10.416 1.00 20.24 240 HIS B N 1
ATOM 3664 C CA . HIS B 1 172 ? 26.775 -2.300 9.918 1.00 21.77 240 HIS B CA 1
ATOM 3665 C C . HIS B 1 172 ? 26.399 -2.167 8.450 1.00 22.10 240 HIS B C 1
ATOM 3666 O O . HIS B 1 172 ? 25.518 -2.871 7.948 1.00 21.05 240 HIS B O 1
ATOM 3673 N N . ASP B 1 173 ? 27.069 -1.279 7.723 1.00 21.96 241 ASP B N 1
ATOM 3674 C CA . ASP B 1 173 ? 26.797 -1.085 6.308 1.00 22.33 241 ASP B CA 1
ATOM 3675 C C . ASP B 1 173 ? 25.307 -0.850 6.069 1.00 21.84 241 ASP B C 1
ATOM 3676 O O . ASP B 1 173 ? 24.709 -1.580 5.273 1.00 19.63 241 ASP B O 1
ATOM 3681 N N . LEU B 1 174 ? 24.734 0.145 6.749 1.00 20.58 242 LEU B N 1
ATOM 3682 C CA . LEU B 1 174 ? 23.309 0.402 6.568 1.00 20.56 242 LEU B CA 1
ATOM 3683 C C . LEU B 1 174 ? 23.076 1.734 5.868 1.00 18.88 242 LEU B C 1
ATOM 3684 O O . LEU B 1 174 ? 23.399 2.776 6.429 1.00 19.75 242 LEU B O 1
ATOM 3689 N N . PRO B 1 175 ? 22.437 1.699 4.711 1.00 18.75 243 PRO B N 1
ATOM 3690 C CA . PRO B 1 175 ? 22.010 2.912 4.031 1.00 17.99 243 PRO B CA 1
ATOM 3691 C C . PRO B 1 175 ? 21.172 3.782 4.963 1.00 17.40 243 PRO B C 1
ATOM 3692 O O . PRO B 1 175 ? 20.400 3.292 5.793 1.00 16.57 243 PRO B O 1
ATOM 3696 N N . VAL B 1 176 ? 21.353 5.088 4.859 1.00 15.88 244 VAL B N 1
ATOM 3697 C CA . VAL B 1 176 ? 20.612 6.058 5.657 1.00 17.61 244 VAL B CA 1
ATOM 3698 C C . VAL B 1 176 ? 19.586 6.776 4.777 1.00 17.92 244 VAL B C 1
ATOM 3699 O O . VAL B 1 176 ? 19.962 7.591 3.936 1.00 17.31 244 VAL B O 1
ATOM 3703 N N . LEU B 1 177 ? 18.324 6.392 4.936 1.00 16.02 245 LEU B N 1
ATOM 3704 C CA . LEU B 1 177 ? 17.240 6.999 4.168 1.00 16.80 245 LEU B CA 1
ATOM 3705 C C . LEU B 1 177 ? 16.531 8.047 5.017 1.00 16.25 245 LEU B C 1
ATOM 3706 O O . LEU B 1 177 ? 16.073 7.720 6.108 1.00 16.53 245 LEU B O 1
ATOM 3711 N N . VAL B 1 178 ? 16.481 9.290 4.551 1.00 15.53 246 VAL B N 1
ATOM 3712 C CA . VAL B 1 178 ? 15.925 10.384 5.340 1.00 15.45 246 VAL B CA 1
ATOM 3713 C C . VAL B 1 178 ? 14.561 10.834 4.822 1.00 16.02 246 VAL B C 1
ATOM 3714 O O . VAL B 1 178 ? 14.327 10.989 3.627 1.00 15.73 246 VAL B O 1
ATOM 3718 N N . PHE B 1 179 ? 13.634 10.988 5.750 1.00 15.43 247 PHE B N 1
ATOM 3719 C CA . PHE B 1 179 ? 12.250 11.368 5.470 1.00 14.08 247 PHE B CA 1
ATOM 3720 C C . PHE B 1 179 ? 11.914 12.609 6.289 1.00 13.91 247 PHE B C 1
ATOM 3721 O O . PHE B 1 179 ? 11.821 12.531 7.514 1.00 13.05 247 PHE B O 1
ATOM 3729 N N . THR B 1 180 ? 11.797 13.758 5.632 1.00 13.02 248 THR B N 1
ATOM 3730 C CA . THR B 1 180 ? 11.519 15.015 6.303 1.00 13.03 248 THR B CA 1
ATOM 3731 C C . THR B 1 180 ? 10.233 15.632 5.746 1.00 14.58 248 THR B C 1
ATOM 3732 O O . THR B 1 180 ? 9.700 15.138 4.756 1.00 13.53 248 THR B O 1
ATOM 3736 N N . ASP B 1 181 ? 9.803 16.739 6.350 1.00 13.46 249 ASP B N 1
ATOM 3737 C CA . ASP B 1 181 ? 8.729 17.544 5.775 1.00 13.25 249 ASP B CA 1
ATOM 3738 C C . ASP B 1 181 ? 9.243 18.013 4.406 1.00 12.83 249 ASP B C 1
ATOM 3739 O O . ASP B 1 181 ? 10.466 18.114 4.268 1.00 10.87 249 ASP B O 1
ATOM 3744 N N . GLY B 1 182 ? 8.352 18.391 3.505 1.00 14.37 250 GLY B N 1
ATOM 3745 C CA . GLY B 1 182 ? 8.786 18.908 2.201 1.00 14.22 250 GLY B CA 1
ATOM 3746 C C . GLY B 1 182 ? 8.903 20.430 2.291 1.00 14.88 250 GLY B C 1
ATOM 3747 O O . GLY B 1 182 ? 7.994 21.118 1.835 1.00 14.56 250 GLY B O 1
ATOM 3748 N N . ASP B 1 183 ? 9.962 20.922 2.938 1.00 14.60 251 ASP B N 1
ATOM 3749 C CA . ASP B 1 183 ? 10.160 22.368 3.053 1.00 16.11 251 ASP B CA 1
ATOM 3750 C C . ASP B 1 183 ? 11.650 22.678 3.146 1.00 16.71 251 ASP B C 1
ATOM 3751 O O . ASP B 1 183 ? 12.490 21.815 3.428 1.00 15.13 251 ASP B O 1
ATOM 3756 N N . PRO B 1 184 ? 12.021 23.930 2.913 1.00 17.29 252 PRO B N 1
ATOM 3757 C CA . PRO B 1 184 ? 13.409 24.361 2.975 1.00 18.02 252 PRO B CA 1
ATOM 3758 C C . PRO B 1 184 ? 14.097 23.990 4.273 1.00 17.22 252 PRO B C 1
ATOM 3759 O O . PRO B 1 184 ? 15.245 23.515 4.234 1.00 17.88 252 PRO B O 1
ATOM 3763 N N . TYR B 1 185 ? 13.455 24.146 5.427 1.00 17.58 253 TYR B N 1
ATOM 3764 C CA . TYR B 1 185 ? 14.070 23.758 6.698 1.00 17.58 253 TYR B CA 1
ATOM 3765 C C . TYR B 1 185 ? 14.370 22.259 6.731 1.00 17.64 253 TYR B C 1
ATOM 3766 O O . TYR B 1 185 ? 15.445 21.830 7.156 1.00 17.91 253 TYR B O 1
ATOM 3775 N N . GLY B 1 186 ? 13.437 21.436 6.255 1.00 14.90 254 GLY B N 1
ATOM 3776 C CA . GLY B 1 186 ? 13.646 20.007 6.146 1.00 14.89 254 GLY B CA 1
ATOM 3777 C C . GLY B 1 186 ? 14.860 19.667 5.290 1.00 15.75 254 GLY B C 1
ATOM 3778 O O . GLY B 1 186 ? 15.665 18.812 5.656 1.00 15.52 254 GLY B O 1
ATOM 3779 N N . TYR B 1 187 ? 15.010 20.312 4.142 1.00 15.96 255 TYR B N 1
ATOM 3780 C CA . TYR B 1 187 ? 16.106 20.049 3.230 1.00 17.53 255 TYR B CA 1
ATOM 3781 C C . TYR B 1 187 ? 17.442 20.645 3.674 1.00 18.03 255 TYR B C 1
ATOM 3782 O O . TYR B 1 187 ? 18.463 19.957 3.682 1.00 17.12 255 TYR B O 1
ATOM 3791 N N . LEU B 1 188 ? 17.457 21.950 3.921 1.00 18.53 256 LEU B N 1
ATOM 3792 C CA . LEU B 1 188 ? 18.703 22.684 4.112 1.00 19.88 256 LEU B CA 1
ATOM 3793 C C . LEU B 1 188 ? 19.189 22.778 5.543 1.00 20.02 256 LEU B C 1
ATOM 3794 O O . LEU B 1 188 ? 20.294 23.295 5.780 1.00 17.97 256 LEU B O 1
ATOM 3799 N N . ASN B 1 189 ? 18.414 22.270 6.497 1.00 17.76 257 ASN B N 1
ATOM 3800 C CA . ASN B 1 189 ? 18.859 22.314 7.893 1.00 19.15 257 ASN B CA 1
ATOM 3801 C C . ASN B 1 189 ? 18.883 20.906 8.483 1.00 18.99 257 ASN B C 1
ATOM 3802 O O . ASN B 1 189 ? 19.914 20.455 8.982 1.00 18.76 257 ASN B O 1
ATOM 3807 N N . ILE B 1 190 ? 17.759 20.200 8.362 1.00 16.68 258 ILE B N 1
ATOM 3808 C CA . ILE B 1 190 ? 17.651 18.861 8.941 1.00 16.97 258 ILE B CA 1
ATOM 3809 C C . ILE B 1 190 ? 18.403 17.827 8.113 1.00 17.37 258 ILE B C 1
ATOM 3810 O O . ILE B 1 190 ? 19.352 17.202 8.611 1.00 16.14 258 ILE B O 1
ATOM 3815 N N . TYR B 1 191 ? 18.017 17.657 6.847 1.00 14.64 259 TYR B N 1
ATOM 3816 C CA . TYR B 1 191 ? 18.736 16.707 5.999 1.00 16.53 259 TYR B CA 1
ATOM 3817 C C . TYR B 1 191 ? 20.192 17.126 5.804 1.00 17.23 259 TYR B C 1
ATOM 3818 O O . TYR B 1 191 ? 21.125 16.314 5.908 1.00 17.61 259 TYR B O 1
ATOM 3827 N N . ARG B 1 192 ? 20.435 18.397 5.490 1.00 16.64 260 ARG B N 1
ATOM 3828 C CA . ARG B 1 192 ? 21.791 18.884 5.263 1.00 18.15 260 ARG B CA 1
ATOM 3829 C C . ARG B 1 192 ? 22.727 18.645 6.444 1.00 18.08 260 ARG B C 1
ATOM 3830 O O . ARG B 1 192 ? 23.894 18.308 6.215 1.00 17.86 260 ARG B O 1
ATOM 3838 N N . THR B 1 193 ? 22.258 18.853 7.668 1.00 18.02 261 THR B N 1
ATOM 3839 C CA . THR B 1 193 ? 23.091 18.615 8.848 1.00 19.18 261 THR B CA 1
ATOM 3840 C C . THR B 1 193 ? 23.497 17.151 8.944 1.00 19.93 261 THR B C 1
ATOM 3841 O O . THR B 1 193 ? 24.657 16.834 9.237 1.00 20.88 261 THR B O 1
ATOM 3845 N N . LEU B 1 194 ? 22.587 16.224 8.659 1.00 19.26 262 LEU B N 1
ATOM 3846 C CA . LEU B 1 194 ? 22.936 14.809 8.635 1.00 19.96 262 LEU B CA 1
ATOM 3847 C C . LEU B 1 194 ? 23.991 14.503 7.576 1.00 19.91 262 LEU B C 1
ATOM 3848 O O . LEU B 1 194 ? 24.955 13.781 7.850 1.00 18.83 262 LEU B O 1
ATOM 3853 N N . LYS B 1 195 ? 23.786 14.997 6.360 1.00 20.34 263 LYS B N 1
ATOM 3854 C CA . LYS B 1 195 ? 24.667 14.722 5.244 1.00 23.32 263 LYS B CA 1
ATOM 3855 C C . LYS B 1 195 ? 26.011 15.438 5.327 1.00 24.97 263 LYS B C 1
ATOM 3856 O O . LYS B 1 195 ? 27.053 14.824 5.101 1.00 24.45 263 LYS B O 1
ATOM 3862 N N . VAL B 1 196 ? 25.986 16.736 5.604 1.00 26.58 264 VAL B N 1
ATOM 3863 C CA . VAL B 1 196 ? 27.170 17.576 5.557 1.00 28.45 264 VAL B CA 1
ATOM 3864 C C . VAL B 1 196 ? 27.688 18.056 6.901 1.00 29.62 264 VAL B C 1
ATOM 3865 O O . VAL B 1 196 ? 28.878 18.370 7.010 1.00 30.58 264 VAL B O 1
ATOM 3869 N N . GLY B 1 197 ? 26.830 18.229 7.893 1.00 30.35 265 GLY B N 1
ATOM 3870 C CA . GLY B 1 197 ? 27.257 18.709 9.202 1.00 29.73 265 GLY B CA 1
ATOM 3871 C C . GLY B 1 197 ? 26.758 20.128 9.467 1.00 29.86 265 GLY B C 1
ATOM 3872 O O . GLY B 1 197 ? 26.009 20.672 8.650 1.00 30.69 265 GLY B O 1
ATOM 3873 N N . LYS B 1 207 ? 32.949 15.607 10.382 1.00 39.26 275 LYS B N 1
ATOM 3874 C CA . LYS B 1 207 ? 33.393 14.653 11.401 1.00 38.45 275 LYS B CA 1
ATOM 3875 C C . LYS B 1 207 ? 32.268 13.675 11.732 1.00 36.44 275 LYS B C 1
ATOM 3876 O O . LYS B 1 207 ? 32.478 12.467 11.850 1.00 36.70 275 LYS B O 1
ATOM 3882 N N . LEU B 1 208 ? 31.059 14.212 11.869 1.00 32.55 276 LEU B N 1
ATOM 3883 C CA . LEU B 1 208 ? 29.872 13.408 12.122 1.00 30.59 276 LEU B CA 1
ATOM 3884 C C . LEU B 1 208 ? 28.992 13.291 10.878 1.00 28.10 276 LEU B C 1
ATOM 3885 O O . LEU B 1 208 ? 27.899 12.723 10.903 1.00 27.71 276 LEU B O 1
ATOM 3890 N N . SER B 1 209 ? 29.445 13.885 9.786 1.00 26.68 277 SER B N 1
ATOM 3891 C CA . SER B 1 209 ? 28.670 13.899 8.551 1.00 25.66 277 SER B CA 1
ATOM 3892 C C . SER B 1 209 ? 28.506 12.496 7.996 1.00 23.09 277 SER B C 1
ATOM 3893 O O . SER B 1 209 ? 29.313 11.587 8.196 1.00 21.33 277 SER B O 1
ATOM 3896 N N . ILE B 1 210 ? 27.393 12.281 7.301 1.00 20.80 278 ILE B N 1
ATOM 3897 C CA . ILE B 1 210 ? 27.090 11.038 6.603 1.00 18.28 278 ILE B CA 1
ATOM 3898 C C . ILE B 1 210 ? 26.790 11.375 5.142 1.00 20.92 278 ILE B C 1
ATOM 3899 O O . ILE B 1 210 ? 25.630 11.533 4.749 1.00 17.06 278 ILE B O 1
ATOM 3904 N N . PRO B 1 211 ? 27.825 11.517 4.316 1.00 22.14 279 PRO B N 1
ATOM 3905 C CA . PRO B 1 211 ? 27.688 11.864 2.917 1.00 23.07 279 PRO B CA 1
ATOM 3906 C C . PRO B 1 211 ? 26.823 10.944 2.076 1.00 22.82 279 PRO B C 1
ATOM 3907 O O . PRO B 1 211 ? 26.190 11.391 1.109 1.00 22.84 279 PRO B O 1
ATOM 3911 N N . ALA B 1 212 ? 26.693 9.669 2.426 1.00 22.40 280 ALA B N 1
ATOM 3912 C CA . ALA B 1 212 ? 25.846 8.732 1.703 1.00 21.42 280 ALA B CA 1
ATOM 3913 C C . ALA B 1 212 ? 24.367 8.863 2.052 1.00 20.39 280 ALA B C 1
ATOM 3914 O O . ALA B 1 212 ? 23.524 8.241 1.390 1.00 18.70 280 ALA B O 1
ATOM 3916 N N . ALA B 1 213 ? 24.014 9.643 3.069 1.00 18.58 281 ALA B N 1
ATOM 3917 C CA . ALA B 1 213 ? 22.611 9.819 3.436 1.00 19.15 281 ALA B CA 1
ATOM 3918 C C . ALA B 1 213 ? 21.819 10.340 2.234 1.00 18.15 281 ALA B C 1
ATOM 3919 O O . ALA B 1 213 ? 22.309 11.168 1.475 1.00 17.57 281 ALA B O 1
ATOM 3921 N N . ARG B 1 214 ? 20.637 9.788 2.022 1.00 17.34 282 ARG B N 1
ATOM 3922 C CA . ARG B 1 214 ? 19.771 10.122 0.905 1.00 19.32 282 ARG B CA 1
ATOM 3923 C C . ARG B 1 214 ? 18.401 10.610 1.384 1.00 18.54 282 ARG B C 1
ATOM 3924 O O . ARG B 1 214 ? 17.765 10.010 2.248 1.00 16.91 282 ARG B O 1
ATOM 3932 N N . LEU B 1 215 ? 17.965 11.726 0.822 1.00 17.24 283 LEU B N 1
ATOM 3933 C CA . LEU B 1 215 ? 16.633 12.264 1.111 1.00 17.91 283 LEU B CA 1
ATOM 3934 C C . LEU B 1 215 ? 15.650 11.528 0.202 1.00 18.37 283 LEU B C 1
ATOM 3935 O O . LEU B 1 215 ? 15.668 11.724 -1.016 1.00 16.74 283 LEU B O 1
ATOM 3940 N N . ILE B 1 216 ? 14.849 10.631 0.770 1.00 17.01 284 ILE B N 1
ATOM 3941 C CA . ILE B 1 216 ? 13.904 9.860 -0.039 1.00 16.57 284 ILE B CA 1
ATOM 3942 C C . ILE B 1 216 ? 12.589 10.614 -0.187 1.00 16.36 284 ILE B C 1
ATOM 3943 O O . ILE B 1 216 ? 11.759 10.323 -1.047 1.00 16.04 284 ILE B O 1
ATOM 3948 N N . GLY B 1 217 ? 12.399 11.594 0.697 1.00 17.01 285 GLY B N 1
ATOM 3949 C CA . GLY B 1 217 ? 11.186 12.361 0.605 1.00 16.91 285 GLY B CA 1
ATOM 3950 C C . GLY B 1 217 ? 10.901 13.392 1.671 1.00 18.06 285 GLY B C 1
ATOM 3951 O O . GLY B 1 217 ? 11.507 13.401 2.728 1.00 16.52 285 GLY B O 1
ATOM 3952 N N . VAL B 1 218 ? 9.893 14.218 1.869 1.00 15.66 286 VAL B N 1
ATOM 3953 C CA . VAL B 1 218 ? 8.970 14.776 0.953 1.00 15.83 286 VAL B CA 1
ATOM 3954 C C . VAL B 1 218 ? 9.725 15.670 -0.039 1.00 15.11 286 VAL B C 1
ATOM 3955 O O . VAL B 1 218 ? 10.226 16.714 0.371 1.00 13.73 286 VAL B O 1
ATOM 3959 N N . THR B 1 219 ? 9.907 15.212 -1.279 1.00 14.67 287 THR B N 1
ATOM 3960 C CA . THR B 1 219 ? 10.566 16.071 -2.265 1.00 14.17 287 THR B CA 1
ATOM 3961 C C . THR B 1 219 ? 9.526 17.029 -2.848 1.00 14.84 287 THR B C 1
ATOM 3962 O O . THR B 1 219 ? 8.329 16.742 -2.851 1.00 14.13 287 THR B O 1
ATOM 3966 N N . PRO B 1 220 ? 9.986 18.066 -3.545 1.00 15.77 288 PRO B N 1
ATOM 3967 C CA . PRO B 1 220 ? 9.104 18.976 -4.262 1.00 16.26 288 PRO B CA 1
ATOM 3968 C C . PRO B 1 220 ? 8.260 18.230 -5.282 1.00 16.01 288 PRO B C 1
ATOM 3969 O O . PRO B 1 220 ? 7.034 18.388 -5.309 1.00 16.71 288 PRO B O 1
ATOM 3973 N N . GLN B 1 221 ? 8.847 17.293 -6.031 1.00 16.40 289 GLN B N 1
ATOM 3974 C CA . GLN B 1 221 ? 8.095 16.517 -7.015 1.00 17.32 289 GLN B CA 1
ATOM 3975 C C . GLN B 1 221 ? 7.090 15.589 -6.349 1.00 16.73 289 GLN B C 1
ATOM 3976 O O . GLN B 1 221 ? 6.005 15.356 -6.891 1.00 17.44 289 GLN B O 1
ATOM 3982 N N . ASP B 1 222 ? 7.370 15.119 -5.137 1.00 16.76 290 ASP B N 1
ATOM 3983 C CA . ASP B 1 222 ? 6.438 14.319 -4.359 1.00 16.72 290 ASP B CA 1
ATOM 3984 C C . ASP B 1 222 ? 5.128 15.067 -4.112 1.00 16.64 290 ASP B C 1
ATOM 3985 O O . ASP B 1 222 ? 4.042 14.490 -4.125 1.00 15.12 290 ASP B O 1
ATOM 3990 N N . ILE B 1 223 ? 5.235 16.365 -3.840 1.00 16.06 291 ILE B N 1
ATOM 3991 C CA . ILE B 1 223 ? 4.066 17.208 -3.590 1.00 15.68 291 ILE B CA 1
ATOM 3992 C C . ILE B 1 223 ? 3.107 17.153 -4.770 1.00 16.05 291 ILE B C 1
ATOM 3993 O O . ILE B 1 223 ? 1.896 17.006 -4.600 1.00 15.84 291 ILE B O 1
ATOM 3998 N N . ILE B 1 224 ? 3.650 17.210 -5.979 1.00 15.80 292 ILE B N 1
ATOM 3999 C CA . ILE B 1 224 ? 2.848 17.067 -7.192 1.00 17.75 292 ILE B CA 1
ATOM 4000 C C . ILE B 1 224 ? 2.347 15.639 -7.365 1.00 17.24 292 ILE B C 1
ATOM 4001 O O . ILE B 1 224 ? 1.149 15.410 -7.501 1.00 16.57 292 ILE B O 1
ATOM 4006 N N . ASP B 1 225 ? 3.248 14.657 -7.323 1.00 17.22 293 ASP B N 1
ATOM 4007 C CA . ASP B 1 225 ? 2.888 13.271 -7.598 1.00 17.69 293 ASP B CA 1
ATOM 4008 C C . ASP B 1 225 ? 1.826 12.705 -6.664 1.00 18.48 293 ASP B C 1
ATOM 4009 O O . ASP B 1 225 ? 0.906 12.014 -7.118 1.00 15.50 293 ASP B O 1
ATOM 4014 N N . TYR B 1 226 ? 1.927 13.005 -5.369 1.00 16.66 294 TYR B N 1
ATOM 4015 C CA . TYR B 1 226 ? 0.964 12.509 -4.395 1.00 18.19 294 TYR B CA 1
ATOM 4016 C C . TYR B 1 226 ? -0.136 13.515 -4.103 1.00 18.63 294 TYR B C 1
ATOM 4017 O O . TYR B 1 226 ? -0.931 13.326 -3.179 1.00 17.97 294 TYR B O 1
ATOM 4026 N N . ASP B 1 227 ? -0.165 14.633 -4.829 1.00 18.79 295 ASP B N 1
ATOM 4027 C CA . ASP B 1 227 ? -1.184 15.658 -4.623 1.00 18.63 295 ASP B CA 1
ATOM 4028 C C . ASP B 1 227 ? -1.364 15.992 -3.146 1.00 18.65 295 ASP B C 1
ATOM 4029 O O . ASP B 1 227 ? -2.473 15.932 -2.609 1.00 16.99 295 ASP B O 1
ATOM 4034 N N . LEU B 1 228 ? -0.276 16.374 -2.469 1.00 17.91 296 LEU B N 1
ATOM 4035 C CA . LEU B 1 228 ? -0.338 16.640 -1.033 1.00 17.17 296 LEU B CA 1
ATOM 4036 C C . LEU B 1 228 ? -0.964 17.983 -0.687 1.00 17.22 296 LEU B C 1
ATOM 4037 O O . LEU B 1 228 ? -0.743 18.970 -1.380 1.00 18.93 296 LEU B O 1
ATOM 4042 N N . PRO B 1 229 ? -1.704 18.031 0.415 1.00 17.45 297 PRO B N 1
ATOM 4043 C CA . PRO B 1 229 ? -2.240 19.275 0.942 1.00 18.06 297 PRO B CA 1
ATOM 4044 C C . PRO B 1 229 ? -1.054 20.199 1.207 1.00 18.15 297 PRO B C 1
ATOM 4045 O O . PRO B 1 229 ? -0.080 19.746 1.812 1.00 17.85 297 PRO B O 1
ATOM 4049 N N . THR B 1 230 ? -1.065 21.429 0.709 1.00 17.96 298 THR B N 1
ATOM 4050 C CA . THR B 1 230 ? 0.128 22.263 0.842 1.00 17.16 298 THR B CA 1
ATOM 4051 C C . THR B 1 230 ? -0.091 23.463 1.739 1.00 19.03 298 THR B C 1
ATOM 4052 O O . THR B 1 230 ? -1.219 23.884 2.011 1.00 17.95 298 THR B O 1
ATOM 4056 N N . HIS B 1 231 ? 0.998 24.178 2.016 1.00 18.76 299 HIS B N 1
ATOM 4057 C CA . HIS B 1 231 ? 0.955 25.513 2.613 1.00 20.68 299 HIS B CA 1
ATOM 4058 C C . HIS B 1 231 ? 1.907 26.362 1.763 1.00 19.62 299 HIS B C 1
ATOM 4059 O O . HIS B 1 231 ? 2.813 25.813 1.134 1.00 19.43 299 HIS B O 1
ATOM 4066 N N . PRO B 1 232 ? 1.627 27.644 1.611 1.00 18.58 300 PRO B N 1
ATOM 4067 C CA . PRO B 1 232 ? 2.476 28.508 0.809 1.00 18.78 300 PRO B CA 1
ATOM 4068 C C . PRO B 1 232 ? 3.830 28.711 1.470 1.00 18.55 300 PRO B C 1
ATOM 4069 O O . PRO B 1 232 ? 3.937 28.710 2.706 1.00 17.09 300 PRO B O 1
ATOM 4073 N N . LEU B 1 233 ? 4.871 28.825 0.653 1.00 17.43 301 LEU B N 1
ATOM 4074 C CA . LEU B 1 233 ? 6.189 29.148 1.172 1.00 20.65 301 LEU B CA 1
ATOM 4075 C C . LEU B 1 233 ? 6.073 30.504 1.882 1.00 23.21 301 LEU B C 1
ATOM 4076 O O . LEU B 1 233 ? 5.360 31.391 1.412 1.00 22.27 301 LEU B O 1
ATOM 4081 N N . LYS B 1 234 ? 6.775 30.620 2.999 1.00 25.05 302 LYS B N 1
ATOM 4082 C CA . LYS B 1 234 ? 6.793 31.918 3.685 1.00 28.59 302 LYS B CA 1
ATOM 4083 C C . LYS B 1 234 ? 8.041 32.660 3.239 1.00 28.38 302 LYS B C 1
ATOM 4084 O O . LYS B 1 234 ? 8.936 32.128 2.586 1.00 26.36 302 LYS B O 1
ATOM 4090 N N . GLU B 1 235 ? 8.102 33.938 3.539 1.00 30.50 303 GLU B N 1
ATOM 4091 C CA . GLU B 1 235 ? 9.219 34.828 3.297 1.00 32.77 303 GLU B CA 1
ATOM 4092 C C . GLU B 1 235 ? 10.565 34.186 3.628 1.00 32.40 303 GLU B C 1
ATOM 4093 O O . GLU B 1 235 ? 11.488 34.153 2.815 1.00 30.96 303 GLU B O 1
ATOM 4099 N N . GLN B 1 236 ? 10.675 33.672 4.849 1.00 31.31 304 GLN B N 1
ATOM 4100 C CA . GLN B 1 236 ? 11.877 33.015 5.339 1.00 32.80 304 GLN B CA 1
ATOM 4101 C C . GLN B 1 236 ? 12.240 31.785 4.518 1.00 30.96 304 GLN B C 1
ATOM 4102 O O . GLN B 1 236 ? 13.424 31.581 4.224 1.00 29.81 304 GLN B O 1
ATOM 4108 N N . ASP B 1 237 ? 11.246 31.001 4.099 1.00 28.47 305 ASP B N 1
ATOM 4109 C CA . ASP B 1 237 ? 11.497 29.846 3.248 1.00 27.21 305 ASP B CA 1
ATOM 4110 C C . ASP B 1 237 ? 12.158 30.244 1.931 1.00 26.12 305 ASP B C 1
ATOM 4111 O O . ASP B 1 237 ? 13.139 29.643 1.495 1.00 23.55 305 ASP B O 1
ATOM 4116 N N . ILE B 1 238 ? 11.575 31.245 1.266 1.00 25.98 306 ILE B N 1
ATOM 4117 C CA . ILE B 1 238 ? 12.100 31.731 -0.005 1.00 27.12 306 ILE B CA 1
ATOM 4118 C C . ILE B 1 238 ? 13.544 32.202 0.141 1.00 27.72 306 ILE B C 1
ATOM 4119 O O . ILE B 1 238 ? 14.408 31.855 -0.669 1.00 26.91 306 ILE B O 1
ATOM 4124 N N . LYS B 1 239 ? 13.831 32.943 1.204 1.00 28.56 307 LYS B N 1
ATOM 4125 C CA . LYS B 1 239 ? 15.182 33.416 1.468 1.00 31.04 307 LYS B CA 1
ATOM 4126 C C . LYS B 1 239 ? 16.156 32.275 1.719 1.00 31.10 307 LYS B C 1
ATOM 4127 O O . LYS B 1 239 ? 17.288 32.282 1.230 1.00 31.16 307 LYS B O 1
ATOM 4133 N N . ARG B 1 240 ? 15.713 31.246 2.440 1.00 31.43 308 ARG B N 1
ATOM 4134 C CA . ARG B 1 240 ? 16.539 30.074 2.685 1.00 32.03 308 ARG B CA 1
ATOM 4135 C C . ARG B 1 240 ? 16.885 29.371 1.379 1.00 30.03 308 ARG B C 1
ATOM 4136 O O . ARG B 1 240 ? 18.053 29.039 1.167 1.00 28.57 308 ARG B O 1
ATOM 4144 N N . ILE B 1 241 ? 15.906 29.230 0.492 1.00 28.58 309 ILE B N 1
ATOM 4145 C CA . ILE B 1 241 ? 16.155 28.614 -0.808 1.00 29.15 309 ILE B CA 1
ATOM 4146 C C . ILE B 1 241 ? 17.155 29.440 -1.615 1.00 30.69 309 ILE B C 1
ATOM 4147 O O . ILE B 1 241 ? 18.183 28.916 -2.043 1.00 28.64 309 ILE B O 1
ATOM 4152 N N . LYS B 1 242 ? 16.869 30.727 -1.788 1.00 32.22 310 LYS B N 1
ATOM 4153 C CA . LYS B 1 242 ? 17.733 31.617 -2.553 1.00 35.04 310 LYS B CA 1
ATOM 4154 C C . LYS B 1 242 ? 19.155 31.653 -2.008 1.00 36.48 310 LYS B C 1
ATOM 4155 O O . LYS B 1 242 ? 20.117 31.504 -2.763 1.00 36.92 310 LYS B O 1
ATOM 4161 N N . ASP B 1 243 ? 19.307 31.765 -0.694 1.00 37.72 311 ASP B N 1
ATOM 4162 C CA . ASP B 1 243 ? 20.606 31.741 -0.040 1.00 39.60 311 ASP B CA 1
ATOM 4163 C C . ASP B 1 243 ? 21.357 30.443 -0.322 1.00 39.28 311 ASP B C 1
ATOM 4164 O O . ASP B 1 243 ? 22.556 30.445 -0.612 1.00 39.06 311 ASP B O 1
ATOM 4169 N N . GLY B 1 244 ? 20.648 29.320 -0.291 1.00 38.38 312 GLY B N 1
ATOM 4170 C CA . GLY B 1 244 ? 21.205 28.017 -0.582 1.00 37.36 312 GLY B CA 1
ATOM 4171 C C . GLY B 1 244 ? 21.706 27.874 -2.009 1.00 36.57 312 GLY B C 1
ATOM 4172 O O . GLY B 1 244 ? 22.809 27.369 -2.238 1.00 36.01 312 GLY B O 1
ATOM 4173 N N . LEU B 1 245 ? 20.917 28.300 -2.990 1.00 35.58 313 LEU B N 1
ATOM 4174 C CA . LEU B 1 245 ? 21.282 28.171 -4.395 1.00 35.74 313 LEU B CA 1
ATOM 4175 C C . LEU B 1 245 ? 22.505 29.011 -4.751 1.00 37.25 313 LEU B C 1
ATOM 4176 O O . LEU B 1 245 ? 23.313 28.627 -5.597 1.00 37.24 313 LEU B O 1
ATOM 4181 N N . LYS B 1 246 ? 22.639 30.168 -4.123 1.00 38.14 314 LYS B N 1
ATOM 4182 C CA . LYS B 1 246 ? 23.743 31.081 -4.318 1.00 40.97 314 LYS B CA 1
ATOM 4183 C C . LYS B 1 246 ? 25.008 30.691 -3.556 1.00 42.04 314 LYS B C 1
ATOM 4184 O O . LYS B 1 246 ? 26.101 30.673 -4.124 1.00 42.34 314 LYS B O 1
ATOM 4190 N N . ASN B 1 247 ? 24.878 30.467 -2.249 1.00 42.23 315 ASN B N 1
ATOM 4191 C CA . ASN B 1 247 ? 26.015 30.267 -1.372 1.00 43.04 315 ASN B CA 1
ATOM 4192 C C . ASN B 1 247 ? 26.271 28.865 -0.850 1.00 43.15 315 ASN B C 1
ATOM 4193 O O . ASN B 1 247 ? 27.377 28.641 -0.340 1.00 43.64 315 ASN B O 1
ATOM 4198 N N . ASP B 1 248 ? 25.275 27.990 -0.801 1.00 42.59 316 ASP B N 1
ATOM 4199 C CA . ASP B 1 248 ? 25.482 26.668 -0.220 1.00 41.22 316 ASP B CA 1
ATOM 4200 C C . ASP B 1 248 ? 26.292 25.779 -1.155 1.00 41.15 316 ASP B C 1
ATOM 4201 O O . ASP B 1 248 ? 25.843 25.407 -2.239 1.00 40.71 316 ASP B O 1
ATOM 4206 N N . ASP B 1 249 ? 27.435 25.314 -0.661 1.00 40.85 317 ASP B N 1
ATOM 4207 C CA . ASP B 1 249 ? 28.315 24.434 -1.417 1.00 40.37 317 ASP B CA 1
ATOM 4208 C C . ASP B 1 249 ? 27.719 23.044 -1.596 1.00 38.48 317 ASP B C 1
ATOM 4209 O O . ASP B 1 249 ? 27.973 22.392 -2.610 1.00 37.95 317 ASP B O 1
ATOM 4214 N N . PHE B 1 250 ? 26.907 22.608 -0.638 1.00 36.55 318 PHE B N 1
ATOM 4215 C CA . PHE B 1 250 ? 26.204 21.333 -0.762 1.00 36.02 318 PHE B CA 1
ATOM 4216 C C . PHE B 1 250 ? 25.255 21.394 -1.960 1.00 34.56 318 PHE B C 1
ATOM 4217 O O . PHE B 1 250 ? 25.236 20.492 -2.796 1.00 34.73 318 PHE B O 1
ATOM 4225 N N . VAL B 1 251 ? 24.446 22.448 -2.031 1.00 33.36 319 VAL B N 1
ATOM 4226 C CA . VAL B 1 251 ? 23.478 22.600 -3.114 1.00 33.79 319 VAL B CA 1
ATOM 4227 C C . VAL B 1 251 ? 24.167 22.736 -4.464 1.00 34.43 319 VAL B C 1
ATOM 4228 O O . VAL B 1 251 ? 23.790 22.084 -5.440 1.00 33.02 319 VAL B O 1
ATOM 4232 N N . ARG B 1 252 ? 25.262 23.486 -4.517 1.00 36.21 320 ARG B N 1
ATOM 4233 C CA . ARG B 1 252 ? 26.019 23.699 -5.741 1.00 38.34 320 ARG B CA 1
ATOM 4234 C C . ARG B 1 252 ? 26.699 22.448 -6.272 1.00 38.23 320 ARG B C 1
ATOM 4235 O O . ARG B 1 252 ? 27.069 22.421 -7.449 1.00 39.37 320 ARG B O 1
ATOM 4243 N N . SER B 1 253 ? 26.890 21.422 -5.462 1.00 38.13 321 SER B N 1
ATOM 4244 C CA . SER B 1 253 ? 27.534 20.193 -5.886 1.00 38.01 321 SER B CA 1
ATOM 4245 C C . SER B 1 253 ? 26.569 19.202 -6.516 1.00 37.85 321 SER B C 1
ATOM 4246 O O . SER B 1 253 ? 26.991 18.267 -7.203 1.00 37.52 321 SER B O 1
ATOM 4249 N N . PHE B 1 254 ? 25.273 19.312 -6.213 1.00 36.88 322 PHE B N 1
ATOM 4250 C CA . PHE B 1 254 ? 24.293 18.355 -6.709 1.00 35.98 322 PHE B CA 1
ATOM 4251 C C . PHE B 1 254 ? 23.196 18.995 -7.543 1.00 35.71 322 PHE B C 1
ATOM 4252 O O . PHE B 1 254 ? 22.194 19.494 -7.032 1.00 35.11 322 PHE B O 1
ATOM 4260 N N . PRO B 1 255 ? 23.295 18.871 -8.865 1.00 35.57 323 PRO B N 1
ATOM 4261 C CA . PRO B 1 255 ? 22.323 19.390 -9.806 1.00 34.14 323 PRO B CA 1
ATOM 4262 C C . PRO B 1 255 ? 20.884 19.001 -9.528 1.00 32.26 323 PRO B C 1
ATOM 4263 O O . PRO B 1 255 ? 19.977 19.820 -9.730 1.00 31.33 323 PRO B O 1
ATOM 4267 N N . GLU B 1 256 ? 20.619 17.790 -9.046 1.00 30.16 324 GLU B N 1
ATOM 4268 C CA . GLU B 1 256 ? 19.279 17.384 -8.651 1.00 29.22 324 GLU B CA 1
ATOM 4269 C C . GLU B 1 256 ? 18.757 18.257 -7.503 1.00 26.31 324 GLU B C 1
ATOM 4270 O O . GLU B 1 256 ? 17.567 18.565 -7.494 1.00 25.43 324 GLU B O 1
ATOM 4276 N N . TRP B 1 257 ? 19.610 18.621 -6.554 1.00 23.56 325 TRP B N 1
ATOM 4277 C CA . TRP B 1 257 ? 19.237 19.494 -5.454 1.00 23.72 325 TRP B CA 1
ATOM 4278 C C . TRP B 1 257 ? 18.996 20.921 -5.933 1.00 23.17 325 TRP B C 1
ATOM 4279 O O . TRP B 1 257 ? 18.022 21.555 -5.533 1.00 20.30 325 TRP B O 1
ATOM 4290 N N . GLN B 1 258 ? 19.814 21.410 -6.871 1.00 23.47 326 GLN B N 1
ATOM 4291 C CA . GLN B 1 258 ? 19.602 22.722 -7.459 1.00 24.00 326 GLN B CA 1
ATOM 4292 C C . GLN B 1 258 ? 18.244 22.773 -8.165 1.00 24.33 326 GLN B C 1
ATOM 4293 O O . GLN B 1 258 ? 17.473 23.715 -8.018 1.00 23.82 326 GLN B O 1
ATOM 4299 N N . LYS B 1 259 ? 17.984 21.747 -8.967 1.00 23.24 327 LYS B N 1
ATOM 4300 C CA . LYS B 1 259 ? 16.729 21.599 -9.690 1.00 24.08 327 LYS B CA 1
ATOM 4301 C C . LYS B 1 259 ? 15.530 21.470 -8.756 1.00 22.38 327 LYS B C 1
ATOM 4302 O O . LYS B 1 259 ? 14.471 22.040 -9.010 1.00 20.85 327 LYS B O 1
ATOM 4308 N N . ALA B 1 260 ? 15.651 20.680 -7.694 1.00 20.65 328 ALA B N 1
ATOM 4309 C CA . ALA B 1 260 ? 14.571 20.488 -6.736 1.00 20.12 328 ALA B CA 1
ATOM 4310 C C . ALA B 1 260 ? 14.237 21.782 -6.008 1.00 18.71 328 ALA B C 1
ATOM 4311 O O . ALA B 1 260 ? 13.060 22.132 -5.875 1.00 18.46 328 ALA B O 1
ATOM 4313 N N . LEU B 1 261 ? 15.252 22.531 -5.585 1.00 18.53 329 LEU B N 1
ATOM 4314 C CA . LEU B 1 261 ? 15.056 23.800 -4.899 1.00 18.54 329 LEU B CA 1
ATOM 4315 C C . LEU B 1 261 ? 14.485 24.882 -5.809 1.00 19.11 329 LEU B C 1
ATOM 4316 O O . LEU B 1 261 ? 13.685 25.703 -5.364 1.00 16.40 329 LEU B O 1
ATOM 4321 N N . LYS B 1 262 ? 14.850 24.864 -7.088 1.00 19.42 330 LYS B N 1
ATOM 4322 C CA . LYS B 1 262 ? 14.303 25.832 -8.044 1.00 21.17 330 LYS B CA 1
ATOM 4323 C C . LYS B 1 262 ? 12.853 25.476 -8.353 1.00 21.08 330 LYS B C 1
ATOM 4324 O O . LYS B 1 262 ? 11.999 26.347 -8.538 1.00 19.93 330 LYS B O 1
ATOM 4330 N N . GLN B 1 263 ? 12.573 24.171 -8.366 1.00 19.72 331 GLN B N 1
ATOM 4331 C CA . GLN B 1 263 ? 11.206 23.703 -8.571 1.00 18.09 331 GLN B CA 1
ATOM 4332 C C . GLN B 1 263 ? 10.320 24.149 -7.412 1.00 17.60 331 GLN B C 1
ATOM 4333 O O . GLN B 1 263 ? 9.243 24.694 -7.644 1.00 15.96 331 GLN B O 1
ATOM 4339 N N . MET B 1 264 ? 10.767 23.970 -6.166 1.00 17.39 332 MET B N 1
ATOM 4340 C CA . MET B 1 264 ? 9.984 24.391 -5.010 1.00 17.86 332 MET B CA 1
ATOM 4341 C C . MET B 1 264 ? 9.719 25.892 -5.021 1.00 18.33 332 MET B C 1
ATOM 4342 O O . MET B 1 264 ? 8.635 26.342 -4.636 1.00 18.04 332 MET B O 1
ATOM 4347 N N . LEU B 1 265 ? 10.715 26.686 -5.392 1.00 18.73 333 LEU B N 1
ATOM 4348 C CA . LEU B 1 265 ? 10.551 28.131 -5.488 1.00 20.30 333 LEU B CA 1
ATOM 4349 C C . LEU B 1 265 ? 9.507 28.494 -6.541 1.00 20.28 333 LEU B C 1
ATOM 4350 O O . LEU B 1 265 ? 8.662 29.354 -6.282 1.00 19.40 333 LEU B O 1
ATOM 4355 N N . ASP B 1 266 ? 9.506 27.815 -7.682 1.00 19.55 334 ASP B N 1
ATOM 4356 C CA . ASP B 1 266 ? 8.524 28.058 -8.730 1.00 20.01 334 ASP B CA 1
ATOM 4357 C C . ASP B 1 266 ? 7.119 27.623 -8.320 1.00 20.51 334 ASP B C 1
ATOM 4358 O O . ASP B 1 266 ? 6.131 28.294 -8.622 1.00 20.25 334 ASP B O 1
ATOM 4363 N N . MET B 1 267 ? 7.017 26.497 -7.614 1.00 18.38 335 MET B N 1
ATOM 4364 C CA . MET B 1 267 ? 5.744 26.015 -7.103 1.00 18.01 335 MET B CA 1
ATOM 4365 C C . MET B 1 267 ? 5.196 26.992 -6.068 1.00 17.23 335 MET B C 1
ATOM 4366 O O . MET B 1 267 ? 3.993 27.238 -5.966 1.00 16.09 335 MET B O 1
ATOM 4371 N N . GLY B 1 268 ? 6.086 27.543 -5.241 1.00 16.25 336 GLY B N 1
ATOM 4372 C CA . GLY B 1 268 ? 5.727 28.506 -4.220 1.00 16.11 336 GLY B CA 1
ATOM 4373 C C . GLY B 1 268 ? 5.030 27.907 -3.010 1.00 17.81 336 GLY B C 1
ATOM 4374 O O . GLY B 1 268 ? 4.423 28.646 -2.213 1.00 17.44 336 GLY B O 1
ATOM 4375 N N . VAL B 1 269 ? 5.068 26.582 -2.858 1.00 15.48 337 VAL B N 1
ATOM 4376 C CA . VAL B 1 269 ? 4.389 25.910 -1.761 1.00 16.51 337 VAL B CA 1
ATOM 4377 C C . VAL B 1 269 ? 5.287 24.855 -1.110 1.00 15.55 337 VAL B C 1
ATOM 4378 O O . VAL B 1 269 ? 6.300 24.427 -1.659 1.00 15.04 337 VAL B O 1
ATOM 4382 N N . ARG B 1 270 ? 4.823 24.356 0.027 1.00 14.67 338 ARG B N 1
ATOM 4383 C CA . ARG B 1 270 ? 5.533 23.317 0.766 1.00 16.51 338 ARG B CA 1
ATOM 4384 C C . ARG B 1 270 ? 4.523 22.334 1.355 1.00 15.60 338 ARG B C 1
ATOM 4385 O O . ARG B 1 270 ? 3.338 22.673 1.432 1.00 16.61 338 ARG B O 1
ATOM 4393 N N . ALA B 1 271 ? 4.977 21.169 1.796 1.00 15.62 339 ALA B N 1
ATOM 4394 C CA . ALA B 1 271 ? 4.067 20.198 2.395 1.00 15.04 339 ALA B CA 1
ATOM 4395 C C . ALA B 1 271 ? 4.711 19.436 3.550 1.00 15.61 339 ALA B C 1
ATOM 4396 O O . ALA B 1 271 ? 5.858 18.982 3.492 1.00 13.92 339 ALA B O 1
ATOM 4398 N N . GLU B 1 272 ? 3.910 19.271 4.612 1.00 14.42 340 GLU B N 1
ATOM 4399 C CA . GLU B 1 272 ? 4.375 18.506 5.768 1.00 14.52 340 GLU B CA 1
ATOM 4400 C C . GLU B 1 272 ? 4.378 17.021 5.432 1.00 13.44 340 GLU B C 1
ATOM 4401 O O . GLU B 1 272 ? 3.535 16.564 4.655 1.00 13.29 340 GLU B O 1
ATOM 4407 N N . GLN B 1 273 ? 5.261 16.247 6.067 1.00 12.38 341 GLN B N 1
ATOM 4408 C CA . GLN B 1 273 ? 5.280 14.798 5.818 1.00 12.57 341 GLN B CA 1
ATOM 4409 C C . GLN B 1 273 ? 4.025 14.121 6.348 1.00 13.68 341 GLN B C 1
ATOM 4410 O O . GLN B 1 273 ? 3.523 13.170 5.717 1.00 12.62 341 GLN B O 1
ATOM 4416 N N . GLN B 1 274 ? 3.364 14.660 7.386 1.00 12.26 342 GLN B N 1
ATOM 4417 C CA . GLN B 1 274 ? 2.105 14.070 7.828 1.00 13.26 342 GLN B CA 1
ATOM 4418 C C . GLN B 1 274 ? 0.900 14.453 6.972 1.00 13.95 342 GLN B C 1
ATOM 4419 O O . GLN B 1 274 ? -0.163 13.834 7.122 1.00 12.21 342 GLN B O 1
ATOM 4425 N N . SER B 1 275 ? 1.043 15.278 5.934 1.00 13.93 343 SER B N 1
ATOM 4426 C CA . SER B 1 275 ? -0.031 15.641 5.023 1.00 12.37 343 SER B CA 1
ATOM 4427 C C . SER B 1 275 ? -0.544 14.470 4.196 1.00 14.37 343 SER B C 1
ATOM 4428 O O . SER B 1 275 ? -1.680 14.478 3.699 1.00 14.46 343 SER B O 1
ATOM 4431 N N . LEU B 1 276 ? 0.216 13.380 4.139 1.00 12.92 344 LEU B N 1
ATOM 4432 C CA . LEU B 1 276 ? -0.198 12.132 3.539 1.00 14.40 344 LEU B CA 1
ATOM 4433 C C . LEU B 1 276 ? -1.443 11.541 4.180 1.00 14.04 344 LEU B C 1
ATOM 4434 O O . LEU B 1 276 ? -2.199 10.830 3.511 1.00 11.81 344 LEU B O 1
ATOM 4439 N N . ALA B 1 277 ? -1.753 11.890 5.430 1.00 13.92 345 ALA B N 1
ATOM 4440 C CA . ALA B 1 277 ? -2.916 11.417 6.157 1.00 13.88 345 ALA B CA 1
ATOM 4441 C C . ALA B 1 277 ? -4.240 11.869 5.567 1.00 14.94 345 ALA B C 1
ATOM 4442 O O . ALA B 1 277 ? -5.278 11.235 5.814 1.00 13.20 345 ALA B O 1
ATOM 4444 N N . LYS B 1 278 ? -4.249 12.847 4.667 1.00 14.35 346 LYS B N 1
ATOM 4445 C CA . LYS B 1 278 ? -5.431 13.182 3.879 1.00 16.07 346 LYS B CA 1
ATOM 4446 C C . LYS B 1 278 ? -5.921 11.943 3.120 1.00 16.72 346 LYS B C 1
ATOM 4447 O O . LYS B 1 278 ? -7.130 11.747 2.947 1.00 16.50 346 LYS B O 1
ATOM 4453 N N . TYR B 1 279 ? -4.999 11.088 2.685 1.00 14.47 347 TYR B N 1
ATOM 4454 C CA . TYR B 1 279 ? -5.335 9.847 1.998 1.00 17.06 347 TYR B CA 1
ATOM 4455 C C . TYR B 1 279 ? -5.442 8.646 2.927 1.00 17.66 347 TYR B C 1
ATOM 4456 O O . TYR B 1 279 ? -5.385 7.500 2.460 1.00 18.37 347 TYR B O 1
ATOM 4465 N N . GLY B 1 280 ? -5.570 8.878 4.229 1.00 15.45 348 GLY B N 1
ATOM 4466 C CA . GLY B 1 280 ? -5.720 7.810 5.203 1.00 15.28 348 GLY B CA 1
ATOM 4467 C C . GLY B 1 280 ? -4.534 7.764 6.163 1.00 15.04 348 GLY B C 1
ATOM 4468 O O . GLY B 1 280 ? -3.392 8.012 5.770 1.00 13.97 348 GLY B O 1
ATOM 4469 N N . LEU B 1 281 ? -4.777 7.299 7.390 1.00 13.69 349 LEU B N 1
ATOM 4470 C CA . LEU B 1 281 ? -3.732 7.247 8.403 1.00 13.82 349 LEU B CA 1
ATOM 4471 C C . LEU B 1 281 ? -2.619 6.273 8.051 1.00 13.07 349 LEU B C 1
ATOM 4472 O O . LEU B 1 281 ? -1.481 6.427 8.493 1.00 12.80 349 LEU B O 1
ATOM 4477 N N . LYS B 1 282 ? -2.936 5.245 7.269 1.00 13.23 350 LYS B N 1
ATOM 4478 C CA . LYS B 1 282 ? -1.955 4.247 6.877 1.00 13.99 350 LYS B CA 1
ATOM 4479 C C . LYS B 1 282 ? -1.358 4.521 5.507 1.00 13.98 350 LYS B C 1
ATOM 4480 O O . LYS B 1 282 ? -0.494 3.754 5.071 1.00 14.56 350 LYS B O 1
ATOM 4486 N N . TYR B 1 283 ? -1.778 5.581 4.826 1.00 13.97 351 TYR B N 1
ATOM 4487 C CA . TYR B 1 283 ? -1.269 5.836 3.477 1.00 13.55 351 TYR B CA 1
ATOM 4488 C C . TYR B 1 283 ? 0.240 5.987 3.453 1.00 13.29 351 TYR B C 1
ATOM 4489 O O . TYR B 1 283 ? 0.875 5.413 2.566 1.00 10.82 351 TYR B O 1
ATOM 4498 N N . VAL B 1 284 ? 0.833 6.724 4.396 1.00 13.39 352 VAL B N 1
ATOM 4499 C CA . VAL B 1 284 ? 2.288 6.819 4.458 1.00 12.24 352 VAL B CA 1
ATOM 4500 C C . VAL B 1 284 ? 2.950 5.449 4.596 1.00 13.70 352 VAL B C 1
ATOM 4501 O O . VAL B 1 284 ? 3.991 5.193 3.980 1.00 11.45 352 VAL B O 1
ATOM 4505 N N . VAL B 1 285 ? 2.376 4.569 5.402 1.00 13.32 353 VAL B N 1
ATOM 4506 C CA . VAL B 1 285 ? 2.916 3.251 5.685 1.00 16.46 353 VAL B CA 1
ATOM 4507 C C . VAL B 1 285 ? 2.754 2.270 4.535 1.00 16.02 353 VAL B C 1
ATOM 4508 O O . VAL B 1 285 ? 3.681 1.479 4.289 1.00 16.62 353 VAL B O 1
ATOM 4512 N N . ASN B 1 286 ? 1.580 2.240 3.907 1.00 14.60 354 ASN B N 1
ATOM 4513 C CA . ASN B 1 286 ? 1.331 1.232 2.877 1.00 15.25 354 ASN B CA 1
ATOM 4514 C C . ASN B 1 286 ? 1.534 1.705 1.451 1.00 15.90 354 ASN B C 1
ATOM 4515 O O . ASN B 1 286 ? 1.787 0.849 0.590 1.00 14.85 354 ASN B O 1
ATOM 4520 N N . THR B 1 287 ? 1.422 3.008 1.172 1.00 14.01 355 THR B N 1
ATOM 4521 C CA . THR B 1 287 ? 1.572 3.469 -0.207 1.00 15.44 355 THR B CA 1
ATOM 4522 C C . THR B 1 287 ? 2.830 4.302 -0.409 1.00 16.01 355 THR B C 1
ATOM 4523 O O . THR B 1 287 ? 3.721 3.903 -1.161 1.00 15.42 355 THR B O 1
ATOM 4527 N N . TYR B 1 288 ? 2.924 5.448 0.262 1.00 13.78 356 TYR B N 1
ATOM 4528 C CA . TYR B 1 288 ? 4.033 6.366 0.032 1.00 13.18 356 TYR B CA 1
ATOM 4529 C C . TYR B 1 288 ? 5.411 5.798 0.319 1.00 13.58 356 TYR B C 1
ATOM 4530 O O . TYR B 1 288 ? 6.261 5.770 -0.584 1.00 13.14 356 TYR B O 1
ATOM 4539 N N . LEU B 1 289 ? 5.671 5.325 1.542 1.00 13.12 357 LEU B N 1
ATOM 4540 C CA . LEU B 1 289 ? 7.017 4.890 1.901 1.00 14.88 357 LEU B CA 1
ATOM 4541 C C . LEU B 1 289 ? 7.509 3.708 1.087 1.00 15.31 357 LEU B C 1
ATOM 4542 O O . LEU B 1 289 ? 8.623 3.773 0.571 1.00 16.25 357 LEU B O 1
ATOM 4547 N N . PRO B 1 290 ? 6.712 2.664 0.944 1.00 15.82 358 PRO B N 1
ATOM 4548 C CA . PRO B 1 290 ? 7.066 1.520 0.112 1.00 16.95 358 PRO B CA 1
ATOM 4549 C C . PRO B 1 290 ? 7.402 1.950 -1.300 1.00 16.95 358 PRO B C 1
ATOM 4550 O O . PRO B 1 290 ? 8.454 1.568 -1.819 1.00 18.31 358 PRO B O 1
ATOM 4554 N N . GLU B 1 291 ? 6.576 2.800 -1.915 1.00 18.01 359 GLU B N 1
ATOM 4555 C CA . GLU B 1 291 ? 6.865 3.308 -3.248 1.00 18.80 359 GLU B CA 1
ATOM 4556 C C . GLU B 1 291 ? 8.154 4.128 -3.274 1.00 19.21 359 GLU B C 1
ATOM 4557 O O . GLU B 1 291 ? 8.948 3.998 -4.209 1.00 17.43 359 GLU B O 1
ATOM 4563 N N . LYS B 1 292 ? 8.351 4.990 -2.283 1.00 17.71 360 LYS B N 1
ATOM 4564 C CA . LYS B 1 292 ? 9.503 5.880 -2.248 1.00 19.48 360 LYS B CA 1
ATOM 4565 C C . LYS B 1 292 ? 10.810 5.160 -1.965 1.00 20.51 360 LYS B C 1
ATOM 4566 O O . LYS B 1 292 ? 11.824 5.442 -2.610 1.00 21.67 360 LYS B O 1
ATOM 4572 N N . ILE B 1 293 ? 10.786 4.199 -1.049 1.00 20.64 361 ILE B N 1
ATOM 4573 C CA . ILE B 1 293 ? 11.986 3.418 -0.742 1.00 22.16 361 ILE B CA 1
ATOM 4574 C C . ILE B 1 293 ? 12.401 2.562 -1.932 1.00 23.40 361 ILE B C 1
ATOM 4575 O O . ILE B 1 293 ? 13.593 2.342 -2.177 1.00 22.67 361 ILE B O 1
ATOM 4580 N N . LYS B 1 294 ? 11.424 2.072 -2.701 1.00 23.01 362 LYS B N 1
ATOM 4581 C CA . LYS B 1 294 ? 11.731 1.240 -3.859 1.00 23.52 362 LYS B CA 1
ATOM 4582 C C . LYS B 1 294 ? 12.281 2.068 -5.015 1.00 23.88 362 LYS B C 1
ATOM 4583 O O . LYS B 1 294 ? 13.166 1.596 -5.732 1.00 24.27 362 LYS B O 1
ATOM 4589 N N . ASP B 1 295 ? 11.735 3.260 -5.240 1.00 23.76 363 ASP B N 1
ATOM 4590 C CA . ASP B 1 295 ? 12.177 4.051 -6.386 1.00 23.74 363 ASP B CA 1
ATOM 4591 C C . ASP B 1 295 ? 13.283 5.027 -6.030 1.00 24.05 363 ASP B C 1
ATOM 4592 O O . ASP B 1 295 ? 13.032 6.223 -5.840 1.00 22.90 363 ASP B O 1
ATOM 4597 N N . GLU B 1 296 ? 14.541 4.596 -6.158 1.00 24.37 364 GLU B N 1
ATOM 4598 C CA . GLU B 1 296 ? 15.673 5.462 -5.845 1.00 26.17 364 GLU B CA 1
ATOM 4599 C C . GLU B 1 296 ? 15.981 6.496 -6.915 1.00 25.87 364 GLU B C 1
ATOM 4600 O O . GLU B 1 296 ? 16.733 7.433 -6.611 1.00 24.70 364 GLU B O 1
ATOM 4606 N N . SER B 1 297 ? 15.251 6.539 -8.030 1.00 24.38 365 SER B N 1
ATOM 4607 C CA . SER B 1 297 ? 15.353 7.642 -8.975 1.00 24.20 365 SER B CA 1
ATOM 4608 C C . SER B 1 297 ? 14.586 8.871 -8.487 1.00 23.09 365 SER B C 1
ATOM 4609 O O . SER B 1 297 ? 14.684 9.955 -9.061 1.00 21.90 365 SER B O 1
ATOM 4612 N N . THR B 1 298 ? 13.789 8.723 -7.430 1.00 22.20 366 THR B N 1
ATOM 4613 C CA . THR B 1 298 ? 13.042 9.829 -6.857 1.00 21.51 366 THR B CA 1
ATOM 4614 C C . THR B 1 298 ? 13.732 10.402 -5.622 1.00 21.27 366 THR B C 1
ATOM 4615 O O . THR B 1 298 ? 13.167 11.304 -5.003 1.00 20.36 366 THR B O 1
ATOM 4619 N N . TRP B 1 299 ? 14.884 9.849 -5.248 1.00 18.71 367 TRP B N 1
ATOM 4620 C CA . TRP B 1 299 ? 15.611 10.327 -4.078 1.00 19.61 367 TRP B CA 1
ATOM 4621 C C . TRP B 1 299 ? 16.386 11.578 -4.470 1.00 21.70 367 TRP B C 1
ATOM 4622 O O . TRP B 1 299 ? 16.506 11.794 -5.687 1.00 21.10 367 TRP B O 1
ATOM 4633 N N . LEU B 1 300 ? 16.849 12.401 -3.513 1.00 23.41 368 LEU B N 1
ATOM 4634 C CA . LEU B 1 300 ? 17.397 13.645 -4.087 1.00 29.21 368 LEU B CA 1
ATOM 4635 C C . LEU B 1 300 ? 18.807 13.517 -4.581 1.00 33.63 368 LEU B C 1
ATOM 4636 O O . LEU B 1 300 ? 19.131 13.467 -5.741 1.00 36.24 368 LEU B O 1
ATOM 4641 N N . PRO B 1 301 ? 19.661 13.234 -3.510 1.00 33.72 369 PRO B N 1
ATOM 4642 C CA . PRO B 1 301 ? 21.008 12.851 -4.004 1.00 34.60 369 PRO B CA 1
ATOM 4643 C C . PRO B 1 301 ? 20.712 11.589 -4.839 1.00 34.67 369 PRO B C 1
ATOM 4644 O O . PRO B 1 301 ? 19.815 10.845 -4.325 1.00 31.31 369 PRO B O 1
#

Solvent-accessible surface area: 24052 Å² total; per-residue (Å²): 159,87,84,92,120,46,9,34,89,71,0,64,92,29,3,139,84,4,102,127,88,110,23,31,0,0,30,65,6,0,2,0,20,0,43,83,30,41,164,10,121,0,107,70,45,114,32,0,29,64,9,1,76,93,10,22,82,91,95,55,53,15,39,7,84,15,4,0,4,10,24,111,19,4,3,4,0,2,0,19,6,92,3,19,20,150,41,139,131,37,118,31,70,11,32,1,50,131,10,30,58,2,3,2,3,0,12,7,21,2,42,113,2,67,14,99,30,118,11,87,20,0,0,0,0,17,14,13,0,3,14,19,1,0,9,57,36,112,0,14,71,123,60,46,0,0,0,0,0,4,70,24,62,6,16,45,1,1,22,13,1,0,40,41,0,36,102,94,54,128,5,68,1,4,0,0,0,11,0,17,0,89,0,0,13,36,0,0,60,36,0,13,64,112,115,1,24,0,91,47,0,105,0,0,0,0,6,1,82,3,7,92,90,31,105,10,20,63,80,88,15,94,137,108,16,62,113,68,0,100,72,5,31,165,129,23,109,6,0,153,74,47,93,74,0,51,157,6,0,105,48,0,46,128,50,29,36,29,2,32,0,4,0,0,3,50,83,32,22,65,52,5,6,100,44,0,0,18,84,5,34,162,65,114,98,53,29,20,37,112,150,67,74,89,148,45,7,29,77,83,0,65,83,22,3,124,84,4,101,114,87,113,20,30,0,0,32,62,6,0,22,16,19,0,27,87,24,35,158,8,90,1,102,67,50,119,31,0,32,64,7,1,81,87,4,18,86,84,81,57,51,14,33,7,86,14,4,0,3,10,25,115,19,4,2,3,0,1,0,24,5,92,0,13,21,148,50,138,160,36,120,38,66,6,38,1,37,110,11,25,57,1,3,1,3,0,12,7,17,1,41,107,2,67,15,103,32,124,9,86,22,0,0,0,0,20,12,14,0,2,13,18,0,0,8,55,29,83,0,13,74,137,53,47,0,0,0,0,0,5,73,21,62,7,15,50,1,1,29,24,1,0,51,36,0,32,107,94,53,125,5,69,1,5,0,0,0,13,0,14,0,82,0,0,18,41,0,0,54,24,0,11,66,44,146,7,26,1,94,45,0,93,0,0,0,0,6,2,79,3,8,90,89,32,104,7,18,56,47,95,17,105,132,103,12,59,99,68,0,84,56,6,44,151,114,20,88,10,0,139,64,62,92,59,0,54,139,6,0,133,48,0,58,132,50,29,37,36,2,27,0,6,0,1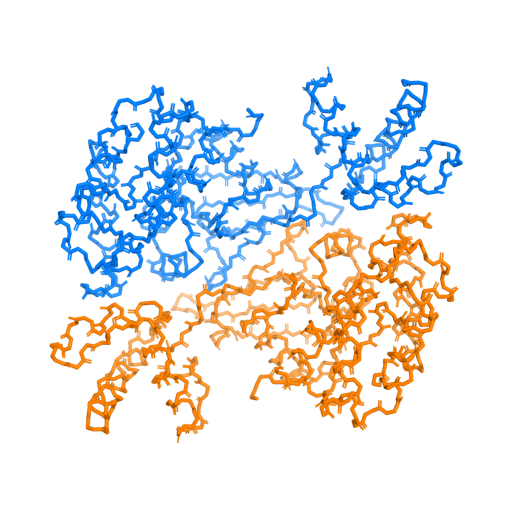,7,52,77,32,26,101,50,9,2,91,42,0,0,18,86,4,32,170,66,116,101,46,30,16,32

CATH classification: 1.10.10.10 (+1 more: 3.40.1360.10)

B-factor: mean 23.15, std 10.15, range [7.69, 79.98]

Secondary structure (DSSP, 8-state):
-HHHHHHHHHHHHHHHHHHHTT--EEHHHHHHHGGGSGGG--SSHHHHHHHHHHHHHHHT--GGGGTEE-SS---EEESS-EEEEEETTEEEEEETTS-TTSEEE--S--TT-EEE---SEEEEES-HHHHHHHHHTTHHHHTTEEEEE--SSPPHHHHHHHHHHHHHHT--EEEE--BSHHIIIIIIHHHH--TT--TT-EEEES-HHHHHHTT---EEPPHHHHHHHHHHHHH-HHHHT-HHHHHHHHHHHHHTEEB-GGGGGGG-TTHIIIIIHHHHHH-GGG---/-HHHHHHHHHHHHHHHHHHHHTT--EEHHHHHHHGGGSGGGS-SSHHHHHHHHHHHHHHHTS-GGGGTEE-SS---EEESS-EEEEEETTEEEEEETTS-TTSEEE--S--TT-EEE---SEEEEES-HHHHHHHHHTTHHHHTTEEEEE--SSPPHHHHHHHHHHHHHHT--EEEE--BSHHIIIIIIHHHHH-----TT-EEEES-HHHHHHTT---EEPPHHHHHHHHHHHHH-HHHHH-HHHHHHHHHHHHHTEEB-GGGGGGG-TTHIIIIIHHHHHH-GGGS--

Organism: Methanocaldococcus jannaschii (strain ATCC 43067 / DSM 2661 / JAL-1 / JCM 10045 / NBRC 100440) (NCBI:txid243232)

Sequence (579 aa):
QAKIFAQTTKMLEFAKQLLETDDFSTLREAYYVSKNWGEARFDDQQASNNVIEDLEAALGVLREHLGFIPEEDGSSVVGPLKIIEETPEGELVVDCTKLGTGAYNIPNDVTKLNLETDADFILAIETSGMFARLNAERFWDKHNCILVSLKGVPARATRRFIKRLHEEHDLPVLVFTDGDPYGYLNIYRTLKVDKLSIPAARLIGVTPQDIIDYDLPTHPLKEQDIKRIKDGLKNDDFVRSFPEWQKALKQMLDMGVRAEQQSLAKYGLKYVVNTYLPEKIKDESTWLPNQAKIFAQTTKMLEFAKQLLETDDFSTLREAYYVSKNWGEARFDDQQASNNVIEDLEAALGVLREHLGFIPEEDGSSVVGPLKIIEETPEGELVVDCTKLGTGAYNIPNDVTKLNLETDADFILAIETSGMFARLNAERFWDKHNCILVSLKGVPARATRRFIKRLHEEHDLPVLVFTDGDPYGYLNIYRTLKVGKLSIPAARLIGVTPQDIIDYDLPTHPLKEQDIKRIKDGLKNDDFVRSFPEWQKALKQMLDMGVRAEQQSLAKYGLKYVVNTYLPEKIKDESTWLP

GO terms:
  GO:0003918 DNA topoisomerase type II (double strand cut, ATP-hydrolyzing) activity (F, EXP)

Nearest PDB structures (foldseek):
  1d3y-assembly1_A  TM=1.003E+00  e=1.037E-61  Methanocaldococcus jannaschii
  1d3y-assembly1_B  TM=9.997E-01  e=1.073E-58  Methanocaldococcus jannaschii
  2q2e-assembly1_A-2  TM=9.232E-01  e=1.981E-25  Methanosarcina mazei
  2zbk-assembly2_G  TM=8.510E-01  e=4.026E-22  Saccharolobus shibatae
  8uru-assembly1_A  TM=6.339E-01  e=2.134E-11  Saccharomyces cerevisiae S288C

InterPro domains:
  IPR002815 Spo11/DNA topoisomerase VI subunit A [PR01550] (98-109)
  IPR002815 Spo11/DNA topoisomerase VI subunit A [PR01550] (116-133)
  IPR002815 Spo11/DNA topoisomerase VI subunit A [PR01550] (193-210)
  IPR002815 Spo11/DNA topoisomerase VI subunit A [PR01550] (217-238)
  IPR002815 Spo11/DNA topoisomerase VI subunit A [PTHR10848] (15-365)
  IPR004085 DNA topoisomerase VI, subunit A [MF_00132] (9-367)
  IPR004085 DNA topoisomerase VI, subunit A [PR01552] (41-61)
  IPR004085 DNA topoisomerase VI, subunit A [PR01552] (110-127)
  IPR004085 DNA topoisomerase VI, subunit A [PR01552] (168-186)
  IPR004085 DNA topoisomerase VI, subunit A [PR01552] (223-243)
  IPR004085 DNA topoisomerase VI, subunit A [PR01552] (338-361)
  IPR013049 Spo11/DNA topoisomerase VI, subunit A, N-terminal [PF04406] (76-138)
  IPR034136 Topoisomerase 6 subunit A/Spo11, TOPRIM domain [PF21180] (192-361)
  IPR034136 Topoisomerase 6 subunit A/Spo11, TOPRIM domain [cd00223] (191-351)
  IPR036078 Spo11/DNA topoisomerase VI subunit A superfamily [SSF56726] (73-367)
  IPR036388 Winged helix-like DNA-binding domain superfamily [G3DSA:1.10.10.10] (5-142)
  IPR049333 Type II DNA topoisomerase VI subunit A, all-beta domain [PF20768] (142-189)

Foldseek 3Di:
DVLLVLLLVVLLVVLVVCVVVVHAAELVRQLVVLVPVVSSRAPDSVRSVVSLVVCCVVVVHDSVNSRYWYPDWFFWKAAFKWKWAQDPVGIDIDGRPPQPQGTDTHGRHCVRIDMDGPAAAEEEEEDPVVVSLCVNVVLRVVRRYMYGYQPFARDPSHLQVRQCCCVVVVHAAEYEWWFALSRVPRRQCNQQDPPSHDVRHWHLDPFLVVCVVLVFDKDFQDPVRLVSLVCCLPPNPVCVVDPQSVVRSVSCVVVRITGGSCSCCVVPSCCCSPPVPVVSVVDCVSIGD/DVVLLVVLLVVLLVVLVVQVVVVAAAELVRQLVVLVVVVSSRDPDSVSSVVSLVVCCVVVVHDSVNSRYWYPDWFFFKAAFKWKWAADPVGIDIDGRPP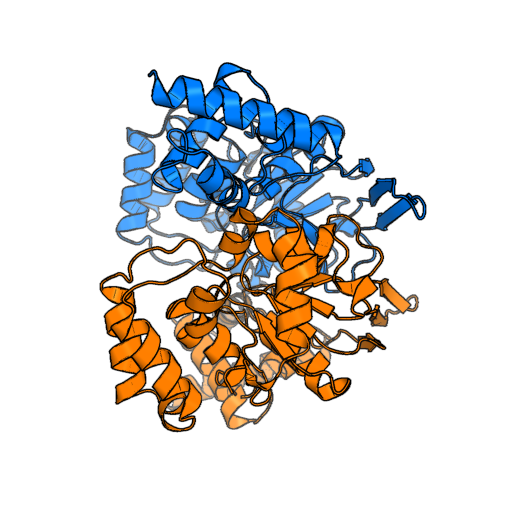PPQGTDTHGRHCVRIDMDGPAAAEEEEEDPVVVSLCVNVVLRPVRRYMYGYQPFAGDPSNLQVRQCCCVVVVHAAEYEFWFALSRVVRRQCCQQPVSSHDVRYWHLDPFLVVCVVLVFDKAFQDPVRLVSLVCCLPPNPVCVVFPLSNVRSVSCVVVRITGGSCSLCVVPSCCCSPPVPVVSVPDPVNIRD

Radius of gyration: 24.46 Å; Cα contacts (8 Å, |Δi|>4): 1137; chains: 2; bounding box: 72×54×65 Å